Protein AF-A0A9E1KCA8-F1 (afdb_monomer)

Mean predicted aligned error: 19.07 Å

Foldseek 3Di:
DDDDDDDDDDDDDDDDDDDDDDDDDDDDDDDDDDDDDDDDDDDDDDDDPDDDPPPDDPPQPDQDPDDCPDPVNVVVNLVSLLVVLLVVLLVVLVVDVLDQSSLLSLLCSVQVPPQADADDDVQEHQAADQDVVLVVVLVVCVVVLVLSVNLSSLSNRCSPVVLQLVSLVSNLVSLVSVHDSNVSNSVSSLASVLVRCVSYVSSQSHDYNVRHHSDDPLSVLCCVLGRPVVCCVPPPPDDDDDDDQDPLSVLLSVLSVCVSVVNNVVSLVSLVVQLVVDPDPVSNLSSLLSSLVSCVVNLNLPVSLVSLVVSQVVCVVVVCCVPCLPSQLSSLLSNLSSLVSVCVVVVPDPVSVVSNVVSLVSNCVSPVPSSVVVVVD

Sequence (377 aa):
MQKQNRKNLHNLEVQSPPSQQPEAANQPVDTPTPEAAPVPPQDGVQSVEQKPVVRKSAAAPPIFSGAIESEGDSKKSLRQLQAASRDIAAFWVNQKLSDPRSYRLTRVASWMVVENAPPANEGVTQILPPAAERLKFFETTLQKAEHSTLVVELEKTLARSPFWLDGHFLVVKALRALGTEYDKAAKTVIRETANFLNRLPEMMELSFSDQTPFASDQTRMWLDAEVLISSAAGDSAGASTGDAAESWDVALAEAGKKAASGETEQAVSIMQQGLQQAGQQRDQMYWRCALAQLLMQLGDAVPAANILEQICMQLDEEQLSIWEPKLLAHTYNLLFQSYQKQSKKNKDDKCLKEKLDKAYEKLCWFDPVTALSVKGG

Secondary structure (DSSP, 8-state):
---------------------------------------PPP----------------PPPPPP-S---SHHHHHHHHHHHHHHHHHHHHHHHHH-TT-HHHHHHHHHHHHTT--SPPPEETTEESPPPPPHHHHHHHHHHHHTT-HHHHHHHHHHHHTT-TT-HHHHHHHHHHHHHT-GGGHHHHHHHHHHHHHHHTT-GGGGT-B-TTS-BSS-HHHHHHIIIIIIHHHHHHH--SS-------HHHHHHHHHHHHHHHT-HHHHHHHHHHHHHH--SHHHHHHHHHHHHHHHHHHT-HHHHHHHHHHHHHHHHHTTGGGT-HHHHHHHHHHHHHHHHHHHHH-TT-HHHHHHHHHHHHHHHHH-HHHHHHHT--

Structure (mmCIF, N/CA/C/O backbone):
data_AF-A0A9E1KCA8-F1
#
_entry.id   AF-A0A9E1KCA8-F1
#
loop_
_atom_site.group_PDB
_atom_site.id
_atom_site.type_symbol
_atom_site.label_atom_id
_atom_site.label_alt_id
_atom_site.label_comp_id
_atom_site.label_asym_id
_atom_site.label_entity_id
_atom_site.label_seq_id
_atom_site.pdbx_PDB_ins_code
_atom_site.Cartn_x
_atom_site.Cartn_y
_atom_site.Cartn_z
_atom_site.occupancy
_atom_site.B_iso_or_equiv
_atom_site.auth_seq_id
_atom_site.auth_comp_id
_atom_site.auth_asym_id
_atom_site.auth_atom_id
_atom_site.pdbx_PDB_model_num
ATOM 1 N N . MET A 1 1 ? -47.572 58.437 8.268 1.00 43.75 1 M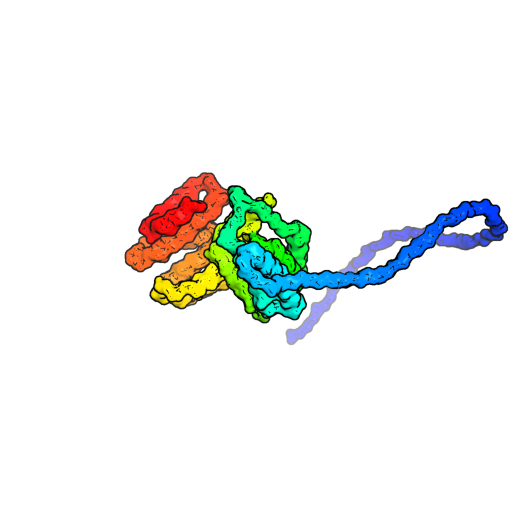ET A N 1
ATOM 2 C CA . MET A 1 1 ? -46.477 59.314 8.748 1.00 43.75 1 MET A CA 1
ATOM 3 C C . MET A 1 1 ? -45.250 58.414 8.853 1.00 43.75 1 MET A C 1
ATOM 5 O O . MET A 1 1 ? -45.300 57.501 9.656 1.00 43.75 1 MET A O 1
ATOM 9 N N . GLN A 1 2 ? -44.265 58.380 7.948 1.00 34.38 2 GLN A N 1
ATOM 10 C CA . GLN A 1 2 ? -43.594 59.400 7.117 1.00 34.38 2 GLN A CA 1
ATOM 11 C C . GLN A 1 2 ? -42.712 60.410 7.885 1.00 34.38 2 GLN A C 1
ATOM 13 O O . GLN A 1 2 ? -43.243 61.274 8.569 1.00 34.38 2 GLN A O 1
ATOM 18 N N . LYS A 1 3 ? -41.408 60.350 7.549 1.00 35.09 3 LYS A N 1
ATOM 19 C CA . LYS A 1 3 ? -40.443 61.451 7.314 1.00 35.09 3 LYS A CA 1
ATOM 20 C C . LYS A 1 3 ? -39.648 62.104 8.469 1.00 35.09 3 LYS A C 1
ATOM 22 O O . LYS A 1 3 ? -40.180 62.830 9.289 1.00 35.09 3 LYS A O 1
ATOM 27 N N . GLN A 1 4 ? -38.321 61.962 8.327 1.00 37.19 4 GLN A N 1
ATOM 28 C CA . GLN A 1 4 ? -37.297 63.027 8.219 1.00 37.19 4 GLN A CA 1
ATOM 29 C C . GLN A 1 4 ? -37.209 64.135 9.294 1.00 37.19 4 GLN A C 1
ATOM 31 O O . GLN A 1 4 ? -38.021 65.049 9.309 1.00 37.19 4 GLN A O 1
ATOM 36 N N . ASN A 1 5 ? -36.058 64.199 9.978 1.00 36.62 5 ASN A N 1
ATOM 37 C CA . ASN A 1 5 ? -35.097 65.325 9.919 1.00 36.62 5 ASN A CA 1
ATOM 38 C C . ASN A 1 5 ? -33.715 64.803 10.386 1.00 36.62 5 ASN A C 1
ATOM 40 O O . ASN A 1 5 ? -33.676 63.942 11.254 1.00 36.62 5 ASN A O 1
ATOM 44 N N . ARG A 1 6 ? -32.555 65.051 9.752 1.00 37.44 6 ARG A N 1
ATOM 45 C CA . ARG A 1 6 ? -31.854 66.252 9.220 1.00 37.44 6 ARG A CA 1
ATOM 46 C C . ARG A 1 6 ? -30.998 67.017 10.252 1.00 37.44 6 ARG A C 1
ATOM 48 O O . ARG A 1 6 ? -31.518 67.843 10.983 1.00 37.44 6 ARG A O 1
ATOM 55 N N . LYS A 1 7 ? -29.676 66.816 10.104 1.00 38.81 7 LYS A N 1
ATOM 56 C CA . LYS A 1 7 ? -28.542 67.768 10.209 1.00 38.81 7 LYS A CA 1
ATOM 57 C C . LYS A 1 7 ? -28.364 68.636 11.468 1.00 38.81 7 LYS A C 1
ATOM 59 O O . LYS A 1 7 ? -29.185 69.506 11.723 1.00 38.81 7 LYS A O 1
ATOM 64 N N . ASN A 1 8 ? -27.172 68.521 12.077 1.00 31.77 8 ASN A N 1
ATOM 65 C CA . ASN A 1 8 ? -26.187 69.576 12.443 1.00 31.77 8 ASN A CA 1
ATOM 66 C C . ASN A 1 8 ? -25.141 68.964 13.423 1.00 31.77 8 ASN A C 1
ATOM 68 O O . ASN A 1 8 ? -25.445 67.931 14.008 1.00 31.77 8 ASN A O 1
ATOM 72 N N . LEU A 1 9 ? -23.908 69.457 13.645 1.00 33.84 9 LEU A N 1
ATOM 73 C CA . LEU A 1 9 ? -23.158 70.646 13.181 1.00 33.84 9 LEU A CA 1
ATOM 74 C C . LEU A 1 9 ? -21.624 70.407 13.356 1.00 33.84 9 LEU A C 1
ATOM 76 O O . LEU A 1 9 ? -21.251 69.542 14.140 1.00 33.84 9 LEU A O 1
ATOM 80 N N . HIS A 1 10 ? -20.780 71.239 12.722 1.00 36.34 10 HIS A N 1
ATOM 81 C CA . HIS A 1 10 ? -19.294 71.323 12.795 1.00 36.34 10 HIS A CA 1
ATOM 82 C C . HIS A 1 10 ? -18.477 70.098 12.290 1.00 36.34 10 HIS A C 1
ATOM 84 O O . HIS A 1 10 ? -18.888 68.966 12.501 1.00 36.34 10 HIS A O 1
ATOM 90 N N . ASN A 1 11 ? -17.357 70.181 11.546 1.00 29.33 11 ASN A N 1
ATOM 91 C CA . ASN A 1 11 ? -16.365 71.222 11.170 1.00 29.33 11 ASN A CA 1
ATOM 92 C C . ASN A 1 11 ? -15.073 71.265 12.016 1.00 29.33 11 ASN A C 1
ATOM 94 O O . ASN A 1 11 ? -15.045 71.941 13.043 1.00 29.33 11 ASN A O 1
ATOM 98 N N . LEU A 1 12 ? -13.993 70.661 11.499 1.00 33.91 12 LEU A N 1
ATOM 99 C CA . LEU A 1 12 ? -12.583 71.013 11.746 1.00 33.91 12 LEU A CA 1
ATOM 100 C C . LEU A 1 12 ? -11.696 70.417 10.625 1.00 33.91 12 LEU A C 1
ATOM 102 O O . LEU A 1 12 ? -12.075 69.424 10.006 1.00 33.91 12 LEU A O 1
ATOM 106 N N . GLU A 1 13 ? -10.561 71.057 10.340 1.00 29.72 13 GLU A N 1
ATOM 107 C CA . GLU A 1 13 ? -9.693 70.865 9.157 1.00 29.72 13 GLU A CA 1
ATOM 108 C C . GLU A 1 13 ? -8.220 71.168 9.551 1.00 29.72 13 GLU A C 1
ATOM 110 O O . GLU A 1 13 ? -7.986 71.502 10.713 1.00 29.72 13 GLU A O 1
ATOM 115 N N . VAL A 1 14 ? -7.262 71.145 8.600 1.00 34.53 14 VAL A N 1
ATOM 116 C CA . VAL A 1 14 ? -5.824 71.530 8.751 1.00 34.53 14 VAL A CA 1
ATOM 117 C C . VAL A 1 14 ? -4.985 70.385 9.403 1.00 34.53 14 VAL A C 1
ATOM 119 O O . VAL A 1 14 ? -5.493 69.672 10.257 1.00 34.53 14 VAL A O 1
ATOM 122 N N . GLN A 1 15 ? -3.743 70.031 8.999 1.00 31.08 15 GLN A N 1
ATOM 123 C CA . GLN A 1 15 ? -2.584 70.860 8.599 1.00 31.08 15 GLN A CA 1
ATOM 124 C C . GLN A 1 15 ? -1.554 70.202 7.629 1.00 31.08 15 GLN A C 1
ATOM 126 O O . GLN A 1 15 ? -1.519 68.988 7.448 1.00 31.08 15 GLN A O 1
ATOM 131 N N . SER A 1 16 ? -0.689 71.033 7.021 1.00 33.78 16 SER A N 1
ATOM 132 C CA . SER A 1 16 ? 0.522 70.773 6.182 1.00 33.78 16 SER A CA 1
ATOM 133 C C . SER A 1 16 ? 1.314 72.115 6.065 1.00 33.78 16 SER A C 1
ATOM 135 O O . SER A 1 16 ? 0.818 73.085 6.650 1.00 33.78 16 SER A O 1
ATOM 137 N N . PRO A 1 17 ? 2.434 72.305 5.306 1.00 59.19 17 PRO A N 1
ATOM 138 C CA . PRO A 1 17 ? 3.436 71.401 4.706 1.00 59.19 17 PRO A CA 1
ATOM 139 C C . PRO A 1 17 ? 4.728 71.396 5.587 1.00 59.19 17 PRO A C 1
ATOM 141 O O . PRO A 1 17 ? 4.527 70.919 6.705 1.00 59.19 17 PRO A O 1
ATOM 144 N N . PRO A 1 18 ? 5.980 71.877 5.273 1.00 45.69 18 PRO A N 1
ATOM 145 C CA . PRO A 1 18 ? 6.653 72.457 4.065 1.00 45.69 18 PRO A CA 1
ATOM 146 C C . PRO A 1 18 ? 7.344 71.376 3.178 1.00 45.69 18 PRO A C 1
ATOM 148 O O . PRO A 1 18 ? 7.236 70.201 3.508 1.00 45.69 18 PRO A O 1
ATOM 151 N N . SER A 1 19 ? 8.036 71.587 2.037 1.00 32.72 19 SER A N 1
ATOM 152 C CA . SER A 1 19 ? 8.505 72.736 1.203 1.00 32.72 19 SER A CA 1
ATOM 153 C C . SER A 1 19 ? 9.971 73.219 1.333 1.00 32.72 19 SER A C 1
ATOM 155 O O . SER A 1 19 ? 10.268 73.963 2.262 1.00 32.72 19 SER A O 1
ATOM 157 N N . GLN A 1 20 ? 10.818 72.959 0.311 1.00 32.34 20 GLN A N 1
ATOM 158 C CA . GLN A 1 20 ? 11.718 73.957 -0.328 1.00 32.34 20 GLN A CA 1
ATOM 159 C C . GLN A 1 20 ? 12.371 73.480 -1.659 1.00 32.34 20 GLN A C 1
ATOM 161 O O . GLN A 1 20 ? 12.498 72.286 -1.913 1.00 32.34 20 GLN A O 1
ATOM 166 N N . GLN A 1 21 ? 12.752 74.455 -2.497 1.00 33.22 21 GLN A N 1
ATOM 167 C CA . GLN A 1 21 ? 13.434 74.424 -3.818 1.00 33.22 21 GLN A CA 1
ATOM 168 C C . GLN A 1 21 ? 14.401 75.653 -3.842 1.00 33.22 21 GLN A C 1
ATOM 170 O O . GLN A 1 21 ? 14.273 76.451 -2.904 1.00 33.22 21 GLN A O 1
ATOM 175 N N . PRO A 1 22 ? 15.364 75.863 -4.782 1.00 46.97 22 PRO A N 1
ATOM 176 C CA . PRO A 1 22 ? 15.203 75.959 -6.254 1.00 46.97 22 PRO A CA 1
ATOM 177 C C . PRO A 1 22 ? 16.365 75.202 -6.994 1.00 46.97 22 PRO A C 1
ATOM 179 O O . PRO A 1 22 ? 16.750 74.156 -6.484 1.00 46.97 22 PRO A O 1
ATOM 182 N N . GLU A 1 23 ? 16.969 75.519 -8.161 1.00 29.73 23 GLU A N 1
ATOM 183 C CA . GLU A 1 23 ? 16.830 76.596 -9.176 1.00 29.73 23 GLU A CA 1
ATOM 184 C C . GLU A 1 23 ? 17.183 76.111 -10.619 1.00 29.73 23 GLU A C 1
ATOM 186 O O . GLU A 1 23 ? 16.685 75.062 -11.024 1.00 29.73 23 GLU A O 1
ATOM 191 N N . ALA A 1 24 ? 17.960 76.860 -11.432 1.00 31.39 24 ALA A N 1
ATOM 192 C CA . ALA A 1 24 ? 18.078 76.670 -12.892 1.00 31.39 24 ALA A CA 1
ATOM 193 C C . ALA A 1 24 ? 19.419 77.128 -13.538 1.00 31.39 24 ALA A C 1
ATOM 195 O O . ALA A 1 24 ? 20.228 77.786 -12.893 1.00 31.39 24 ALA A O 1
ATOM 196 N N . ALA A 1 25 ? 19.541 76.856 -14.856 1.00 31.27 25 ALA A N 1
ATOM 197 C CA . ALA A 1 25 ? 20.216 77.639 -15.924 1.00 31.27 25 ALA A CA 1
ATOM 198 C C . ALA A 1 25 ? 21.434 77.036 -16.689 1.00 31.27 25 ALA A C 1
ATOM 200 O O . ALA A 1 25 ? 22.518 76.872 -16.150 1.00 31.27 25 ALA A O 1
ATOM 201 N N . ASN A 1 26 ? 21.218 76.886 -18.009 1.00 32.12 26 ASN A N 1
ATOM 202 C CA . ASN A 1 26 ? 22.114 77.057 -19.175 1.00 32.12 26 ASN A CA 1
ATOM 203 C C . ASN A 1 26 ? 23.434 76.270 -19.389 1.00 32.12 26 ASN A C 1
ATOM 205 O O . ASN A 1 26 ? 24.185 75.920 -18.490 1.00 32.12 26 ASN A O 1
ATOM 209 N N . GLN A 1 27 ? 23.709 76.065 -20.687 1.00 33.03 27 GLN A N 1
ATOM 210 C CA . GLN A 1 27 ? 24.962 75.576 -21.286 1.00 33.03 27 GLN A CA 1
ATOM 211 C C . GLN A 1 27 ? 25.996 76.720 -21.415 1.00 33.03 27 GLN A C 1
ATOM 213 O O . GLN A 1 27 ? 25.629 77.893 -21.287 1.00 33.03 27 GLN A O 1
ATOM 218 N N . PRO A 1 28 ? 27.261 76.411 -21.758 1.00 38.22 28 PRO A N 1
ATOM 219 C CA . PRO A 1 28 ? 27.626 76.562 -23.176 1.00 38.22 28 PRO A CA 1
ATOM 220 C C . PRO A 1 28 ? 28.401 75.368 -23.777 1.00 38.22 28 PRO A C 1
ATOM 222 O O . PRO A 1 28 ? 28.673 74.370 -23.115 1.00 38.22 28 PRO A O 1
ATOM 225 N N . VAL A 1 29 ? 28.695 75.484 -25.074 1.00 36.50 29 VAL A N 1
ATOM 226 C CA . VAL A 1 29 ? 29.359 74.497 -25.945 1.00 36.50 29 VAL A CA 1
ATOM 227 C C . VAL A 1 29 ? 30.878 74.674 -25.918 1.00 36.50 29 VAL A C 1
ATOM 229 O O . VAL A 1 29 ? 31.331 75.813 -25.912 1.00 36.50 29 VAL A O 1
ATOM 232 N N . ASP A 1 30 ? 31.641 73.581 -26.039 1.00 31.06 30 ASP A N 1
ATOM 233 C CA . ASP A 1 30 ? 32.890 73.600 -26.816 1.00 31.06 30 ASP A CA 1
ATOM 234 C C . ASP A 1 30 ? 33.309 72.204 -27.322 1.00 31.06 30 ASP A C 1
ATOM 236 O O . ASP A 1 30 ? 33.132 71.192 -26.643 1.00 31.06 30 ASP A O 1
ATOM 240 N N . THR A 1 31 ? 33.884 72.160 -28.526 1.00 32.22 31 THR A N 1
ATOM 241 C CA . THR A 1 31 ? 34.532 70.981 -29.140 1.00 32.22 31 THR A CA 1
ATOM 242 C C . THR A 1 31 ? 35.760 71.446 -29.913 1.00 32.22 31 THR A C 1
ATOM 244 O O . THR A 1 31 ? 35.626 72.374 -30.714 1.00 32.22 31 THR A O 1
ATOM 247 N N . PRO A 1 32 ? 36.918 70.774 -29.773 1.00 36.47 32 PRO A N 1
ATOM 248 C CA . PRO A 1 32 ? 37.430 70.093 -30.971 1.00 36.47 32 PRO A CA 1
ATOM 249 C C . PRO A 1 32 ? 38.201 68.768 -30.74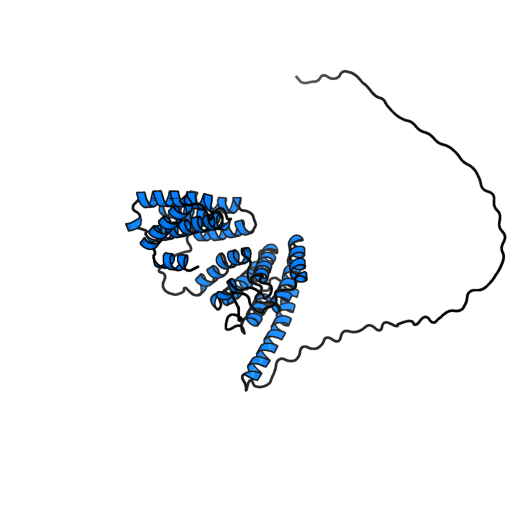3 1.00 36.47 32 PRO A C 1
ATOM 251 O O . PRO A 1 32 ? 38.843 68.535 -29.724 1.00 36.47 32 PRO A O 1
ATOM 254 N N . THR A 1 33 ? 38.155 67.930 -31.782 1.00 33.78 33 THR A N 1
ATOM 255 C CA . THR A 1 33 ? 39.047 66.798 -32.156 1.00 33.78 33 THR A CA 1
ATOM 256 C C . THR A 1 33 ? 40.474 67.338 -32.462 1.00 33.78 33 THR A C 1
ATOM 258 O O . THR A 1 33 ? 40.531 68.516 -32.827 1.00 33.78 33 THR A O 1
ATOM 261 N N . PRO A 1 34 ? 41.621 66.603 -32.359 1.00 46.97 34 PRO A N 1
ATOM 262 C CA . PRO A 1 34 ? 41.870 65.182 -32.703 1.00 46.97 34 PRO A CA 1
ATOM 263 C C . PRO A 1 34 ? 42.716 64.410 -31.630 1.00 46.97 34 PRO A C 1
ATOM 265 O O . PRO A 1 34 ? 42.719 64.834 -30.481 1.00 46.97 34 PRO A O 1
ATOM 268 N N . GLU A 1 35 ? 43.390 63.256 -31.821 1.00 29.38 35 GLU A N 1
ATOM 269 C CA . GLU A 1 35 ? 43.746 62.471 -33.028 1.00 29.38 35 GLU A CA 1
ATOM 270 C C . GLU A 1 35 ? 43.834 60.929 -32.798 1.00 29.38 35 GLU A C 1
ATOM 272 O O . GLU A 1 35 ? 42.827 60.305 -32.470 1.00 29.38 35 GLU A O 1
ATOM 277 N N . ALA A 1 36 ? 44.999 60.295 -33.021 1.00 31.05 36 ALA A N 1
ATOM 278 C CA . ALA A 1 36 ? 45.263 58.842 -33.049 1.00 31.05 36 ALA A CA 1
ATOM 279 C C . ALA A 1 36 ? 46.639 58.541 -32.383 1.00 31.05 36 ALA A C 1
ATOM 281 O O . ALA A 1 36 ? 47.372 59.482 -32.097 1.00 31.05 36 ALA A O 1
ATOM 282 N N . ALA A 1 37 ? 47.125 57.324 -32.091 1.00 36.75 37 ALA A N 1
ATOM 283 C CA . ALA A 1 37 ? 46.718 55.910 -32.246 1.00 36.75 37 ALA A CA 1
ATOM 284 C C . ALA A 1 37 ? 47.528 55.078 -31.187 1.00 36.75 37 ALA A C 1
ATOM 286 O O . ALA A 1 37 ? 48.194 55.709 -30.362 1.00 36.75 37 ALA A O 1
ATOM 287 N N . PRO A 1 38 ? 47.641 53.724 -31.206 1.00 40.44 38 PRO A N 1
ATOM 288 C CA . PRO A 1 38 ? 46.858 52.669 -31.866 1.00 40.44 38 PRO A CA 1
ATOM 289 C C . PRO A 1 38 ? 46.330 51.595 -30.869 1.00 40.44 38 PRO A C 1
ATOM 291 O O . PRO A 1 38 ? 46.580 51.662 -29.668 1.00 40.44 38 PRO A O 1
ATOM 294 N N . VAL A 1 39 ? 45.665 50.545 -31.372 1.00 38.66 39 VAL A N 1
ATOM 295 C CA . VAL A 1 39 ? 45.311 49.322 -30.612 1.00 38.66 39 VAL A CA 1
ATOM 296 C C . VAL A 1 39 ? 45.940 48.093 -31.302 1.00 38.66 39 VAL A C 1
ATOM 298 O O . VAL A 1 39 ? 45.896 48.032 -32.533 1.00 38.66 39 VAL A O 1
ATOM 301 N N . PRO A 1 40 ? 46.553 47.135 -30.569 1.00 39.91 40 PRO A N 1
ATOM 302 C CA . PRO A 1 40 ? 47.154 45.925 -31.149 1.00 39.91 40 PRO A CA 1
ATOM 303 C C . PRO A 1 40 ? 46.113 44.940 -31.739 1.00 39.91 40 PRO A C 1
ATOM 305 O O . PRO A 1 40 ? 44.922 45.060 -31.450 1.00 39.91 40 PRO A O 1
ATOM 308 N N . PRO A 1 41 ? 46.540 43.993 -32.603 1.00 36.91 41 PRO A N 1
ATOM 309 C CA . PRO A 1 41 ? 45.645 43.281 -33.518 1.00 36.91 41 PRO A CA 1
ATOM 310 C C . PRO A 1 41 ? 44.816 42.141 -32.900 1.00 36.91 41 PRO A C 1
ATOM 312 O O . PRO A 1 41 ? 45.011 41.712 -31.766 1.00 36.91 41 PRO A O 1
ATOM 315 N N . GLN A 1 42 ? 43.872 41.670 -33.715 1.00 34.91 42 GLN A N 1
ATOM 316 C CA . GLN A 1 42 ? 42.875 40.639 -33.429 1.00 34.91 42 GLN A CA 1
ATOM 317 C C . GLN A 1 42 ? 43.476 39.227 -33.385 1.00 34.91 42 GLN A C 1
ATOM 319 O O . GLN A 1 42 ? 44.384 38.922 -34.156 1.00 34.91 42 GLN A O 1
ATOM 324 N N . ASP A 1 43 ? 42.858 38.349 -32.592 1.00 32.91 43 ASP A N 1
ATOM 325 C CA . ASP A 1 43 ? 42.982 36.895 -32.739 1.00 32.91 43 ASP A CA 1
ATOM 326 C C . ASP A 1 43 ? 41.623 36.278 -33.137 1.00 32.91 43 ASP A C 1
ATOM 328 O O . ASP A 1 43 ? 40.566 36.887 -32.945 1.00 32.91 43 ASP A O 1
ATOM 332 N N . GLY A 1 44 ? 41.651 35.123 -33.803 1.00 29.61 44 GLY A N 1
ATOM 333 C CA . GLY A 1 44 ? 40.603 34.730 -34.759 1.00 29.61 44 GLY A CA 1
ATOM 334 C C . GLY A 1 44 ? 39.247 34.280 -34.187 1.00 29.61 44 GLY A C 1
ATOM 335 O O . GLY A 1 44 ? 39.167 33.388 -33.343 1.00 29.61 44 GLY A O 1
ATOM 336 N N . VAL A 1 45 ? 38.147 34.789 -34.760 1.00 31.34 45 VAL A N 1
ATOM 337 C CA . VAL A 1 45 ? 36.786 34.263 -34.530 1.00 31.34 45 VAL A CA 1
ATOM 338 C C . VAL A 1 45 ? 36.611 32.919 -35.247 1.00 31.34 45 VAL A C 1
ATOM 340 O O . VAL A 1 45 ? 36.414 32.879 -36.462 1.00 31.34 45 VAL A O 1
ATOM 343 N N . GLN A 1 46 ? 36.610 31.808 -34.505 1.00 29.66 46 GLN A N 1
ATOM 344 C CA . GLN A 1 46 ? 36.139 30.523 -35.032 1.00 29.66 46 GLN A CA 1
ATOM 345 C C . GLN A 1 46 ? 34.618 30.404 -34.880 1.00 29.66 46 GLN A C 1
ATOM 347 O O . GLN A 1 46 ? 34.096 30.192 -33.786 1.00 29.66 46 GLN A O 1
ATOM 352 N N . SER A 1 47 ? 33.902 30.523 -35.999 1.00 33.47 47 SER A N 1
ATOM 353 C CA . SER A 1 47 ? 32.466 30.239 -36.063 1.00 33.47 47 SER A CA 1
ATOM 354 C C . SER A 1 47 ? 32.221 28.731 -35.950 1.00 33.47 47 SER A C 1
ATOM 356 O O . SER A 1 47 ? 32.595 27.968 -36.841 1.00 33.47 47 SER A O 1
ATOM 358 N N . VAL A 1 48 ? 31.593 28.287 -34.858 1.00 31.11 48 VAL A N 1
ATOM 359 C CA . VAL A 1 48 ? 31.221 26.877 -34.663 1.00 31.11 48 VAL A CA 1
ATOM 360 C C . VAL A 1 48 ? 29.841 26.631 -35.273 1.00 31.11 48 VAL A C 1
ATOM 362 O O . VAL A 1 48 ? 28.810 26.820 -34.629 1.00 31.11 48 VAL A O 1
ATOM 365 N N . GLU A 1 49 ? 29.827 26.210 -36.538 1.00 34.88 49 GLU A N 1
ATOM 366 C CA . GLU A 1 49 ? 28.608 25.906 -37.294 1.00 34.88 49 GLU A CA 1
ATOM 367 C C . GLU A 1 49 ? 27.862 24.698 -36.691 1.00 34.88 49 GLU A C 1
ATOM 369 O O . GLU A 1 49 ? 28.209 23.534 -36.916 1.00 34.88 49 GLU A O 1
ATOM 374 N N . GLN A 1 50 ? 26.820 24.966 -35.898 1.00 34.09 50 GLN A N 1
ATOM 375 C CA . GLN A 1 50 ? 26.015 23.928 -35.250 1.00 34.09 50 GLN A CA 1
ATOM 376 C C . GLN A 1 50 ? 25.112 23.202 -36.25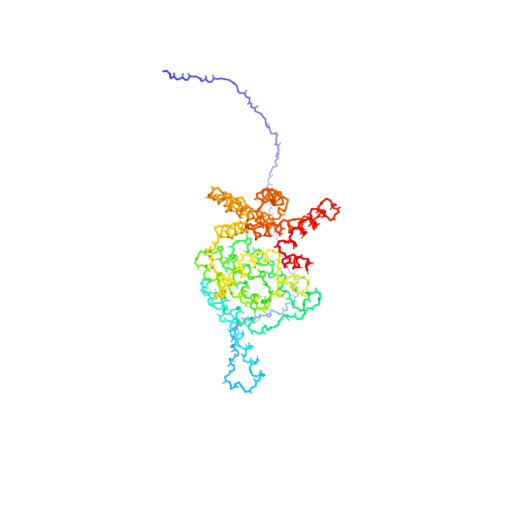6 1.00 34.09 50 GLN A C 1
ATOM 378 O O . GLN A 1 50 ? 23.943 23.544 -36.443 1.00 34.09 50 GLN A O 1
ATOM 383 N N . LYS A 1 51 ? 25.634 22.136 -36.873 1.00 34.53 51 LYS A N 1
ATOM 384 C CA . LYS A 1 51 ? 24.802 21.176 -37.610 1.00 34.53 51 LYS A CA 1
ATOM 385 C C . LYS A 1 51 ? 23.737 20.569 -36.684 1.00 34.53 51 LYS A C 1
ATOM 387 O O . LYS A 1 51 ? 24.078 20.130 -35.582 1.00 34.53 51 LYS A O 1
ATOM 392 N N . PRO A 1 52 ? 22.466 20.473 -37.120 1.00 37.41 52 PRO A N 1
ATOM 393 C CA . PRO A 1 52 ? 21.407 19.898 -36.303 1.00 37.41 52 PRO A CA 1
ATOM 394 C C . PRO A 1 52 ? 21.677 18.409 -36.069 1.00 37.41 52 PRO A C 1
ATOM 396 O O . PRO A 1 52 ? 21.609 17.591 -36.990 1.00 37.41 52 PRO A O 1
ATOM 399 N N . VAL A 1 53 ? 21.970 18.044 -34.819 1.00 36.38 53 VAL A N 1
ATOM 400 C CA . VAL A 1 53 ? 22.142 16.643 -34.417 1.00 36.38 53 VAL A CA 1
ATOM 401 C C . VAL A 1 53 ? 20.773 15.971 -34.400 1.00 36.38 53 VAL A C 1
ATOM 403 O O . VAL A 1 53 ? 20.084 15.926 -33.379 1.00 36.38 53 VAL A O 1
ATOM 406 N N . VAL A 1 54 ? 20.382 15.420 -35.550 1.00 42.00 54 VAL A N 1
ATOM 407 C CA . VAL A 1 54 ? 19.262 14.484 -35.649 1.00 42.00 54 VAL A CA 1
ATOM 408 C C . VAL A 1 54 ? 19.590 13.289 -34.757 1.00 42.00 54 VAL A C 1
ATOM 410 O O . VAL A 1 54 ? 20.378 12.416 -35.128 1.00 42.00 54 VAL A O 1
ATOM 413 N N . ARG A 1 55 ? 18.992 13.250 -33.560 1.00 37.00 55 ARG A N 1
ATOM 414 C CA . ARG A 1 55 ? 19.025 12.072 -32.690 1.00 37.00 55 ARG A CA 1
ATOM 415 C C . ARG A 1 55 ? 18.389 10.916 -33.456 1.00 37.00 55 ARG A C 1
ATOM 417 O O . ARG A 1 55 ? 17.166 10.814 -33.519 1.00 37.00 55 ARG A O 1
ATOM 424 N N . LYS A 1 56 ? 19.218 10.037 -34.028 1.00 37.09 56 LYS A N 1
ATOM 425 C CA . LYS A 1 56 ? 18.763 8.725 -34.492 1.00 37.09 56 LYS A CA 1
ATOM 426 C C . LYS A 1 56 ? 18.064 8.056 -33.314 1.00 37.09 56 LYS A C 1
ATOM 428 O O . LYS A 1 56 ? 18.695 7.838 -32.281 1.00 37.09 56 LYS A O 1
ATOM 433 N N . SER A 1 57 ? 16.780 7.743 -33.471 1.00 47.72 57 SER A N 1
ATOM 434 C CA . SER A 1 57 ? 16.106 6.843 -32.543 1.00 47.72 57 SER A CA 1
ATOM 435 C C . SER A 1 57 ? 16.873 5.523 -32.561 1.00 47.72 57 SER A C 1
ATOM 437 O O . SER A 1 57 ? 16.994 4.890 -33.613 1.00 47.72 57 SER A O 1
ATOM 439 N N . ALA A 1 58 ? 17.469 5.154 -31.428 1.00 48.06 58 ALA A N 1
ATOM 440 C CA . ALA A 1 58 ? 18.093 3.853 -31.280 1.00 48.06 58 ALA A CA 1
ATOM 441 C C . ALA A 1 58 ? 16.959 2.828 -31.270 1.00 48.06 58 ALA A C 1
ATOM 443 O O . ALA A 1 58 ? 16.191 2.769 -30.311 1.00 48.06 58 ALA A O 1
ATOM 444 N N . ALA A 1 59 ? 16.815 2.078 -32.364 1.00 55.12 59 ALA A N 1
ATOM 445 C CA . ALA A 1 59 ? 15.801 1.040 -32.460 1.00 55.12 59 ALA A CA 1
ATOM 446 C C . ALA A 1 59 ? 15.964 0.072 -31.281 1.00 55.12 59 ALA A C 1
ATOM 448 O O . ALA A 1 59 ? 17.065 -0.434 -31.045 1.00 55.12 59 ALA A O 1
ATOM 449 N N . ALA A 1 60 ? 14.880 -0.155 -30.535 1.00 56.50 60 ALA A N 1
ATOM 450 C CA . ALA A 1 60 ? 14.886 -1.109 -29.436 1.00 56.50 60 ALA A CA 1
ATOM 451 C C . ALA A 1 60 ? 15.339 -2.485 -29.965 1.00 56.50 60 ALA A C 1
ATOM 453 O O . ALA A 1 60 ? 14.916 -2.880 -31.058 1.00 56.50 60 ALA A O 1
ATOM 454 N N . PRO A 1 61 ? 16.213 -3.210 -29.240 1.00 57.59 61 PRO A N 1
ATOM 455 C CA . PRO A 1 61 ? 16.682 -4.510 -29.696 1.00 57.59 61 PRO A CA 1
ATOM 456 C C . PRO A 1 61 ? 15.483 -5.456 -29.850 1.00 57.59 61 PRO A C 1
ATOM 458 O O . PRO A 1 61 ? 14.615 -5.470 -28.971 1.00 57.59 61 PRO A O 1
ATOM 461 N N . PRO A 1 62 ? 15.411 -6.251 -30.933 1.00 62.31 62 PRO A N 1
ATOM 462 C CA . PRO A 1 62 ? 14.290 -7.152 -31.145 1.00 62.31 62 PRO A CA 1
ATOM 463 C C . PRO A 1 62 ? 14.173 -8.145 -29.986 1.00 62.31 62 PRO A C 1
ATOM 465 O O . PRO A 1 62 ? 15.177 -8.657 -29.477 1.00 62.31 62 PRO A O 1
ATOM 468 N N . ILE A 1 63 ? 12.931 -8.428 -29.590 1.00 62.44 63 ILE A N 1
ATOM 469 C CA . ILE A 1 63 ? 12.620 -9.543 -28.693 1.00 62.44 63 ILE A CA 1
ATOM 470 C C . ILE A 1 63 ? 13.146 -10.821 -29.360 1.00 62.44 63 ILE A C 1
ATOM 472 O O . ILE A 1 63 ? 12.966 -11.012 -30.564 1.00 62.44 63 ILE A O 1
ATOM 476 N N . PHE A 1 64 ? 13.843 -11.657 -28.593 1.00 63.53 64 PHE A N 1
ATOM 477 C CA . PHE A 1 64 ? 14.476 -12.880 -29.073 1.00 63.53 64 PHE A CA 1
ATOM 478 C C . PHE A 1 64 ? 13.460 -13.787 -29.781 1.00 63.53 64 PHE A C 1
ATOM 480 O O . PHE A 1 64 ? 12.479 -14.223 -29.186 1.00 63.53 64 PHE A O 1
ATOM 487 N N . SER A 1 65 ? 13.711 -14.054 -31.065 1.00 62.09 65 SER A N 1
ATOM 488 C CA . SER A 1 65 ? 12.874 -14.882 -31.943 1.00 62.09 65 SER A CA 1
ATOM 489 C C . SER A 1 65 ? 13.452 -16.282 -32.191 1.00 62.09 65 SER A C 1
ATOM 491 O O . SER A 1 65 ? 13.037 -16.964 -33.127 1.00 62.09 65 SER A O 1
ATOM 493 N N . GLY A 1 66 ? 14.429 -16.703 -31.381 1.00 69.81 66 GLY A N 1
ATOM 494 C CA . GLY A 1 66 ? 14.917 -18.081 -31.357 1.00 69.81 66 GLY A CA 1
ATOM 495 C C . GLY A 1 66 ? 14.017 -18.992 -30.519 1.00 69.81 66 GLY A C 1
ATOM 496 O O . GLY A 1 66 ? 13.167 -18.524 -29.760 1.00 69.81 66 GLY A O 1
ATOM 497 N N . ALA A 1 67 ? 14.223 -20.304 -30.631 1.00 78.44 67 ALA A N 1
ATOM 498 C CA . ALA A 1 67 ? 13.597 -21.262 -29.729 1.00 78.44 67 ALA A CA 1
ATOM 499 C C . ALA A 1 67 ? 14.140 -21.090 -28.297 1.00 78.44 67 ALA A C 1
ATOM 501 O O . ALA A 1 67 ? 15.324 -20.816 -28.093 1.00 78.44 67 ALA A O 1
ATOM 502 N N . ILE A 1 68 ? 13.274 -21.247 -27.292 1.00 86.25 68 ILE A N 1
ATOM 503 C CA . ILE A 1 68 ? 13.674 -21.218 -25.879 1.00 86.25 68 ILE A CA 1
ATOM 504 C C . ILE A 1 68 ? 14.140 -22.627 -25.499 1.00 86.25 68 ILE A C 1
ATOM 506 O O . ILE A 1 68 ? 13.372 -23.438 -24.990 1.00 86.25 68 ILE A O 1
ATOM 510 N N . GLU A 1 69 ? 15.401 -22.919 -25.809 1.00 89.44 69 GLU A N 1
ATOM 511 C CA . GLU A 1 69 ? 16.024 -24.235 -25.599 1.00 89.44 69 GLU A CA 1
ATOM 512 C C . GLU A 1 69 ? 16.752 -24.340 -24.247 1.00 89.44 69 GLU A C 1
ATOM 514 O O . GLU A 1 69 ? 17.076 -25.438 -23.799 1.00 89.44 69 GLU A O 1
ATOM 519 N N . SER A 1 70 ? 16.979 -23.210 -23.563 1.00 90.31 70 SER A N 1
ATOM 520 C CA . SER A 1 70 ? 17.616 -23.165 -22.245 1.00 90.31 70 SER A CA 1
ATOM 521 C C . SER A 1 70 ? 16.933 -22.199 -21.272 1.00 90.31 70 SER A C 1
ATOM 523 O O . SER A 1 70 ? 16.281 -21.221 -21.652 1.00 90.31 70 SER A O 1
ATOM 525 N N . GLU A 1 71 ? 17.155 -22.426 -19.976 1.00 88.62 71 GLU A N 1
ATOM 526 C CA . GLU A 1 71 ? 16.749 -21.510 -18.904 1.00 88.62 71 GLU A CA 1
ATOM 527 C C . GLU A 1 71 ? 17.410 -20.121 -19.045 1.00 88.62 71 GLU A C 1
ATOM 529 O O . GLU A 1 71 ? 16.816 -19.096 -18.699 1.00 88.62 71 GLU A O 1
ATOM 534 N N . GLY A 1 72 ? 18.622 -20.067 -19.612 1.00 87.62 72 GLY A N 1
ATOM 535 C CA . GLY A 1 72 ? 19.328 -18.822 -19.918 1.00 87.62 72 GLY A CA 1
ATOM 536 C C . GLY A 1 72 ? 18.622 -18.003 -21.000 1.00 87.62 72 GLY A C 1
ATOM 537 O O . GLY A 1 72 ? 18.448 -16.792 -20.841 1.00 87.62 72 GLY A O 1
ATOM 538 N N . ASP A 1 73 ? 18.147 -18.660 -22.059 1.00 87.81 73 ASP A N 1
ATOM 539 C CA . ASP A 1 73 ? 17.387 -18.020 -23.138 1.00 87.81 73 ASP A CA 1
ATOM 540 C C . ASP A 1 73 ? 15.991 -17.597 -22.678 1.00 87.81 73 ASP A C 1
ATOM 542 O O . ASP A 1 73 ? 15.530 -16.516 -23.050 1.00 87.81 73 ASP A O 1
ATOM 546 N N . SER A 1 74 ? 15.363 -18.366 -21.783 1.00 87.69 74 SER A N 1
ATOM 547 C CA . SER A 1 74 ? 14.131 -17.964 -21.093 1.00 87.69 74 SER A CA 1
ATOM 548 C C . SER A 1 74 ? 14.344 -16.671 -20.292 1.00 87.69 74 SER A C 1
ATOM 550 O O . SER A 1 74 ? 13.694 -15.656 -20.552 1.00 87.69 74 SER A O 1
ATOM 552 N N . LYS A 1 75 ? 15.346 -16.641 -19.399 1.00 88.75 75 LYS A N 1
ATOM 553 C CA . LYS A 1 75 ? 15.697 -15.459 -18.584 1.00 88.75 75 LYS A CA 1
ATOM 554 C C . LYS A 1 75 ? 16.085 -14.240 -19.434 1.00 88.75 75 LYS A C 1
ATOM 556 O O . LYS A 1 75 ? 15.771 -13.105 -19.069 1.00 88.75 75 LYS A O 1
ATOM 561 N N . LYS A 1 76 ? 16.739 -14.447 -20.579 1.00 88.25 76 LYS A N 1
ATOM 562 C CA . LYS A 1 76 ? 17.094 -13.402 -21.555 1.00 88.25 76 LYS A CA 1
ATOM 563 C C . LYS A 1 76 ? 15.863 -12.844 -22.277 1.00 88.25 76 LYS A C 1
ATOM 565 O O . LYS A 1 76 ? 15.686 -11.626 -22.307 1.00 88.25 76 LYS A O 1
ATOM 570 N N . SER A 1 77 ? 14.998 -13.717 -22.788 1.00 89.12 77 SER A N 1
ATOM 571 C CA . SER A 1 77 ? 13.750 -13.351 -23.473 1.00 89.12 77 SER A CA 1
ATOM 572 C C . SER A 1 77 ? 12.794 -12.616 -22.533 1.00 89.12 77 SER A C 1
ATOM 574 O O . SER A 1 77 ? 12.222 -11.590 -22.898 1.00 89.12 77 SER A O 1
ATOM 576 N N . LEU A 1 78 ? 12.695 -13.069 -21.280 1.00 89.25 78 LEU A N 1
ATOM 577 C CA . LEU A 1 78 ? 11.875 -12.444 -20.245 1.00 89.25 78 LEU A CA 1
ATOM 578 C C . LEU A 1 78 ? 12.350 -11.019 -19.915 1.00 89.25 78 LEU A C 1
ATOM 580 O O . LEU A 1 78 ? 11.533 -10.105 -19.854 1.00 89.25 78 LEU A O 1
ATOM 584 N N . ARG A 1 79 ? 13.666 -10.775 -19.812 1.00 89.44 79 ARG A N 1
ATOM 585 C CA . ARG A 1 79 ? 14.216 -9.411 -19.646 1.00 89.44 79 ARG A CA 1
ATOM 586 C C . ARG A 1 79 ? 13.885 -8.486 -20.824 1.00 89.44 79 ARG A C 1
ATOM 588 O O . ARG A 1 79 ? 13.637 -7.299 -20.611 1.00 89.44 79 ARG A O 1
ATOM 595 N N . GLN A 1 80 ? 13.852 -9.006 -22.053 1.00 90.31 80 GLN A N 1
ATOM 596 C CA . GLN A 1 80 ? 13.440 -8.236 -23.234 1.00 90.31 80 GLN A CA 1
ATOM 597 C C . GLN A 1 80 ? 11.932 -7.959 -23.240 1.00 90.31 80 GLN A C 1
ATOM 599 O O . GLN A 1 80 ? 11.531 -6.830 -23.518 1.00 90.31 80 GLN A O 1
ATOM 604 N N . LEU A 1 81 ? 11.105 -8.939 -22.858 1.00 90.69 81 LEU A N 1
ATOM 605 C CA . LEU A 1 81 ? 9.668 -8.748 -22.655 1.00 90.69 81 LEU A CA 1
ATOM 606 C C . LEU A 1 81 ? 9.400 -7.670 -21.596 1.00 90.69 81 LEU A C 1
ATOM 608 O O . LEU A 1 81 ? 8.572 -6.791 -21.823 1.00 90.69 81 LEU A O 1
ATOM 612 N N . GLN A 1 82 ? 10.138 -7.668 -20.481 1.00 92.06 82 GLN A N 1
ATOM 613 C CA . GLN A 1 82 ? 10.059 -6.609 -19.471 1.00 92.06 82 GLN A CA 1
ATOM 614 C C . GLN A 1 82 ? 10.464 -5.235 -20.022 1.00 92.06 82 GLN A C 1
ATOM 616 O O . GLN A 1 82 ? 9.839 -4.238 -19.674 1.00 92.06 82 GLN A O 1
ATOM 621 N N . ALA A 1 83 ? 11.503 -5.146 -20.860 1.00 91.50 83 ALA A N 1
ATOM 622 C CA . ALA A 1 83 ? 11.900 -3.886 -21.493 1.00 91.50 83 ALA A CA 1
ATOM 623 C C . ALA A 1 83 ? 10.795 -3.356 -22.424 1.00 91.50 83 ALA A C 1
ATOM 625 O O . ALA A 1 83 ? 10.280 -2.265 -22.192 1.00 91.50 83 ALA A O 1
ATOM 626 N N . ALA A 1 84 ? 10.341 -4.174 -23.379 1.00 92.88 84 ALA A N 1
ATOM 627 C CA . ALA A 1 84 ? 9.263 -3.814 -24.299 1.00 92.88 84 ALA A CA 1
ATOM 628 C C . ALA A 1 84 ? 7.953 -3.468 -23.564 1.00 92.88 84 ALA A C 1
ATOM 630 O O . ALA A 1 84 ? 7.249 -2.540 -23.952 1.00 92.88 84 ALA A O 1
ATOM 631 N N . SER A 1 85 ? 7.646 -4.164 -22.463 1.00 93.38 85 SER A N 1
ATOM 632 C CA . SER A 1 85 ? 6.469 -3.884 -21.630 1.00 93.38 85 SER A CA 1
ATOM 633 C C . SER A 1 85 ? 6.508 -2.491 -21.002 1.00 93.38 85 SER A C 1
ATOM 635 O O . SER A 1 85 ? 5.471 -1.834 -20.948 1.00 93.38 85 SER A O 1
ATOM 637 N N . ARG A 1 86 ? 7.684 -2.008 -20.571 1.00 93.25 86 ARG A N 1
ATOM 638 C CA . ARG A 1 86 ? 7.849 -0.635 -20.057 1.00 93.25 86 ARG A CA 1
ATOM 639 C C . ARG A 1 86 ? 7.596 0.399 -21.149 1.00 93.25 86 ARG A C 1
ATOM 641 O O . ARG A 1 86 ? 6.877 1.361 -20.900 1.00 93.25 86 ARG A O 1
ATOM 648 N N . ASP A 1 87 ? 8.138 0.184 -22.346 1.00 93.50 87 ASP A N 1
ATOM 649 C CA . ASP A 1 87 ? 7.994 1.118 -23.469 1.00 93.50 87 ASP A CA 1
ATOM 650 C C . ASP A 1 87 ? 6.539 1.180 -23.972 1.00 93.50 87 ASP A C 1
ATOM 652 O O . ASP A 1 87 ? 5.992 2.266 -24.177 1.00 93.50 87 ASP A O 1
ATOM 656 N N . ILE A 1 88 ? 5.871 0.024 -24.089 1.00 95.38 88 ILE A N 1
ATOM 657 C CA . ILE A 1 88 ? 4.450 -0.081 -24.461 1.00 95.38 88 ILE A CA 1
ATOM 658 C C . ILE A 1 88 ? 3.554 0.550 -23.386 1.00 95.38 88 ILE A C 1
ATOM 660 O O . ILE A 1 88 ? 2.663 1.335 -23.718 1.00 95.38 88 ILE A O 1
ATOM 664 N N . ALA A 1 89 ? 3.794 0.250 -22.104 1.00 95.19 89 ALA A N 1
ATOM 665 C CA . ALA A 1 89 ? 3.035 0.843 -21.007 1.00 95.19 89 ALA A CA 1
ATOM 666 C C . ALA A 1 89 ? 3.209 2.366 -20.988 1.00 95.19 89 ALA A C 1
ATOM 668 O O . ALA A 1 89 ? 2.211 3.083 -20.994 1.00 95.19 89 ALA A O 1
ATOM 669 N N . ALA A 1 90 ? 4.447 2.868 -21.066 1.00 94.44 90 ALA A N 1
ATOM 670 C CA . ALA A 1 90 ? 4.734 4.298 -21.120 1.00 94.44 90 ALA A CA 1
ATOM 671 C C . ALA A 1 90 ? 4.029 4.981 -22.303 1.00 94.44 90 ALA A C 1
ATOM 673 O O . ALA A 1 90 ? 3.418 6.035 -22.115 1.00 94.44 90 ALA A O 1
ATOM 674 N N . PHE A 1 91 ? 4.039 4.379 -23.498 1.00 96.12 91 PHE A N 1
ATOM 675 C CA . PHE A 1 91 ? 3.283 4.893 -24.643 1.00 96.12 91 PHE A CA 1
ATOM 676 C C . PHE A 1 91 ? 1.777 4.975 -24.344 1.00 96.12 91 PHE A C 1
ATOM 678 O O . PHE A 1 91 ? 1.175 6.029 -24.543 1.00 96.12 91 PHE A O 1
ATOM 685 N N . TRP A 1 92 ? 1.167 3.914 -23.804 1.00 96.75 92 TRP A N 1
ATOM 686 C CA . TRP A 1 92 ? -0.261 3.911 -23.463 1.00 96.75 92 TRP A CA 1
ATOM 687 C C . TRP A 1 92 ? -0.631 4.918 -22.358 1.00 96.75 92 TRP A C 1
ATOM 689 O O . TRP A 1 92 ? -1.647 5.593 -22.507 1.00 96.75 92 TRP A O 1
ATOM 699 N N . VAL A 1 93 ? 0.190 5.099 -21.309 1.00 95.81 93 VAL A N 1
ATOM 700 C CA . VAL A 1 93 ? -0.030 6.142 -20.277 1.00 95.81 93 VAL A CA 1
ATOM 701 C C . VAL A 1 93 ? -0.064 7.538 -20.913 1.00 95.81 93 VAL A C 1
ATOM 703 O O . VAL A 1 93 ? -0.961 8.321 -20.615 1.00 95.81 93 VAL A O 1
ATOM 706 N N . ASN A 1 94 ? 0.869 7.841 -21.826 1.00 94.81 94 ASN A N 1
ATOM 707 C CA . ASN A 1 94 ? 0.927 9.147 -22.501 1.00 94.81 94 ASN A CA 1
ATOM 708 C C . ASN A 1 94 ? -0.205 9.354 -23.530 1.00 94.81 94 ASN A C 1
ATOM 710 O O . ASN A 1 94 ? -0.519 10.496 -23.850 1.00 94.81 94 ASN A O 1
ATOM 714 N N . GLN A 1 95 ? -0.819 8.283 -24.048 1.00 95.31 95 GLN A N 1
ATOM 715 C CA . GLN A 1 95 ? -1.971 8.362 -24.959 1.00 95.31 95 GLN A CA 1
ATOM 716 C C . GLN A 1 95 ? -3.307 8.494 -24.214 1.00 95.31 95 GLN A C 1
ATOM 718 O O . GLN A 1 95 ? -4.170 9.265 -24.630 1.00 95.31 95 GLN A O 1
ATOM 723 N N . LYS A 1 96 ? -3.513 7.726 -23.133 1.00 94.75 96 LYS A N 1
ATOM 724 C CA . LYS A 1 96 ? -4.761 7.743 -22.362 1.00 94.75 96 LYS A CA 1
ATOM 725 C C . LYS A 1 96 ? -4.557 7.294 -20.913 1.00 94.75 96 LYS A C 1
ATOM 727 O O . LYS A 1 96 ? -4.512 6.102 -20.612 1.00 94.75 96 LYS A O 1
ATOM 732 N N . LEU A 1 97 ? -4.577 8.260 -19.996 1.00 95.56 97 LEU A N 1
ATOM 733 C CA . LEU A 1 97 ? -4.473 8.025 -18.552 1.00 95.56 97 LEU A CA 1
ATOM 734 C C . LEU A 1 97 ? -5.616 7.169 -17.967 1.00 95.56 97 LEU A C 1
ATOM 736 O O . LEU A 1 97 ? -5.401 6.509 -16.954 1.00 95.56 97 LEU A O 1
ATOM 740 N N . SER A 1 98 ? -6.795 7.125 -18.603 1.00 94.94 98 SER A N 1
ATOM 741 C CA . SER A 1 98 ? -7.930 6.266 -18.215 1.00 94.94 98 SER A CA 1
ATOM 742 C C . SER A 1 98 ? -7.925 4.860 -18.857 1.00 94.94 98 SER A C 1
ATOM 744 O O . SER A 1 98 ? -8.896 4.117 -18.710 1.00 94.94 98 SER A O 1
ATOM 746 N N . ASP A 1 99 ? -6.855 4.445 -19.555 1.00 95.50 99 ASP A N 1
ATOM 747 C CA . ASP A 1 99 ? -6.701 3.067 -20.054 1.00 95.50 99 ASP A CA 1
ATOM 748 C C . ASP A 1 99 ? -6.069 2.148 -18.983 1.00 95.50 99 ASP A C 1
ATOM 750 O O . ASP A 1 99 ? -4.894 2.312 -18.660 1.00 95.50 99 ASP A O 1
ATOM 754 N N . PRO A 1 100 ? -6.782 1.141 -18.439 1.00 95.12 100 PRO A N 1
ATOM 755 C CA . PRO A 1 100 ? -6.238 0.252 -17.409 1.00 95.12 100 PRO A CA 1
ATOM 756 C C . PRO A 1 100 ? -5.113 -0.678 -17.902 1.00 95.12 100 PRO A C 1
ATOM 758 O O . PRO A 1 100 ? -4.416 -1.281 -17.082 1.00 95.12 100 PRO A O 1
ATOM 761 N N . ARG A 1 101 ? -4.929 -0.847 -19.221 1.00 96.19 101 ARG A N 1
ATOM 762 C CA . ARG A 1 101 ? -3.955 -1.800 -19.784 1.00 96.19 101 ARG A CA 1
ATOM 763 C C . ARG A 1 101 ? -2.510 -1.403 -19.497 1.00 96.19 101 ARG A C 1
ATOM 765 O O . ARG A 1 101 ? -1.693 -2.287 -19.252 1.00 96.19 101 ARG A O 1
ATOM 772 N N . SER A 1 102 ? -2.209 -0.105 -19.499 1.00 95.88 102 SER A N 1
ATOM 773 C CA . SER A 1 102 ? -0.873 0.423 -19.204 1.00 95.88 102 SER A CA 1
ATOM 774 C C . SER A 1 102 ? -0.449 0.085 -17.778 1.00 95.88 102 SER A C 1
ATOM 776 O O . SER A 1 102 ? 0.547 -0.605 -17.580 1.00 95.88 102 SER A O 1
ATOM 778 N N . TYR A 1 103 ? -1.273 0.461 -16.799 1.00 97.31 103 TYR A N 1
ATOM 779 C CA . TYR A 1 103 ? -1.030 0.218 -15.382 1.00 97.31 103 TYR A CA 1
ATOM 780 C C . TYR A 1 103 ? -0.829 -1.268 -15.083 1.00 97.31 103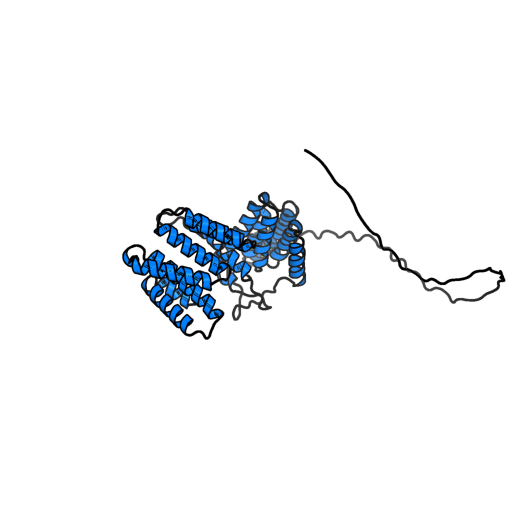 TYR A C 1
ATOM 782 O O . TYR A 1 103 ? 0.120 -1.618 -14.378 1.00 97.31 103 TYR A O 1
ATOM 790 N N . ARG A 1 104 ? -1.670 -2.145 -15.657 1.00 96.62 104 ARG A N 1
ATOM 791 C CA . ARG A 1 104 ? -1.516 -3.602 -15.524 1.00 96.62 104 ARG A CA 1
ATOM 792 C C . ARG A 1 104 ? -0.193 -4.089 -16.100 1.00 96.62 104 ARG A C 1
ATOM 794 O O . ARG A 1 104 ? 0.501 -4.850 -15.433 1.00 96.62 104 ARG A O 1
ATOM 801 N N . LEU A 1 105 ? 0.162 -3.646 -17.307 1.00 95.88 105 LEU A N 1
ATOM 802 C CA . LEU A 1 105 ? 1.396 -4.056 -17.972 1.00 95.88 105 LEU A CA 1
ATOM 803 C C . LEU A 1 105 ? 2.636 -3.641 -17.161 1.00 95.88 105 LEU A C 1
ATOM 805 O O . LEU A 1 105 ? 3.517 -4.476 -16.968 1.00 95.88 105 LEU A O 1
ATOM 809 N N . THR A 1 106 ? 2.663 -2.423 -16.596 1.00 95.19 106 THR A N 1
ATOM 810 C CA . THR A 1 106 ? 3.736 -1.968 -15.689 1.00 95.19 106 THR A CA 1
ATOM 811 C C . THR A 1 106 ? 3.911 -2.915 -14.494 1.00 95.19 106 THR A C 1
ATOM 813 O O . THR A 1 106 ? 5.035 -3.329 -14.206 1.00 95.19 106 THR A O 1
ATOM 816 N N . ARG A 1 107 ? 2.818 -3.281 -13.800 1.00 96.31 107 ARG A N 1
ATOM 817 C CA . ARG A 1 107 ? 2.873 -4.104 -12.573 1.00 96.31 107 ARG A CA 1
ATOM 818 C C . ARG A 1 107 ? 3.241 -5.549 -12.882 1.00 96.31 107 ARG A C 1
ATOM 820 O O . ARG A 1 107 ? 4.211 -6.055 -12.325 1.00 96.31 107 ARG A O 1
ATOM 827 N N . VAL A 1 108 ? 2.518 -6.186 -13.807 1.00 94.06 108 VAL A N 1
ATOM 828 C CA . VAL A 1 108 ? 2.746 -7.592 -14.179 1.00 94.06 108 VAL A CA 1
ATOM 829 C C . VAL A 1 108 ? 4.177 -7.786 -14.675 1.00 94.06 108 VAL A C 1
ATOM 831 O O . VAL A 1 108 ? 4.885 -8.634 -14.142 1.00 94.06 108 VAL A O 1
ATOM 834 N N . ALA A 1 109 ? 4.652 -6.956 -15.611 1.00 93.00 109 ALA A N 1
ATOM 835 C CA . ALA A 1 109 ? 6.014 -7.083 -16.124 1.00 93.00 109 ALA A CA 1
ATOM 836 C C . ALA A 1 109 ? 7.083 -6.847 -15.043 1.00 93.00 109 ALA A C 1
ATOM 838 O O . ALA A 1 109 ? 8.123 -7.502 -15.063 1.00 93.00 109 ALA A O 1
ATOM 839 N N . SER A 1 110 ? 6.849 -5.943 -14.088 1.00 92.69 110 SER A N 1
ATOM 840 C CA . SER A 1 110 ? 7.825 -5.659 -13.027 1.00 92.69 110 SER A CA 1
ATOM 841 C C . SER A 1 110 ? 7.894 -6.762 -11.968 1.00 92.69 110 SER A C 1
ATOM 843 O O . SER A 1 110 ? 8.991 -7.125 -11.548 1.00 92.69 110 SER A O 1
ATOM 845 N N . TRP A 1 111 ? 6.751 -7.318 -11.558 1.00 94.81 111 TRP A N 1
ATOM 846 C CA . TRP A 1 111 ? 6.667 -8.246 -10.426 1.00 94.81 111 TRP A CA 1
ATOM 847 C C . TRP A 1 111 ? 6.648 -9.735 -10.799 1.00 94.81 111 TRP A C 1
ATOM 849 O O . TRP A 1 111 ? 6.905 -10.565 -9.929 1.00 94.81 111 TRP A O 1
ATOM 859 N N . MET A 1 112 ? 6.412 -10.105 -12.066 1.00 89.94 112 MET A N 1
ATOM 860 C CA . MET A 1 112 ? 6.371 -11.519 -12.494 1.00 89.94 112 MET A CA 1
ATOM 861 C C . MET A 1 112 ? 7.685 -12.294 -12.297 1.00 89.94 112 MET A C 1
ATOM 863 O O . MET A 1 112 ? 7.665 -13.516 -12.293 1.00 89.94 112 MET A O 1
ATOM 867 N N . VAL A 1 113 ? 8.820 -11.599 -12.150 1.00 89.62 113 VAL A N 1
ATOM 868 C CA . VAL A 1 113 ? 10.146 -12.204 -11.896 1.00 89.62 113 VAL A CA 1
ATOM 869 C C . VAL A 1 113 ? 10.512 -12.277 -10.411 1.00 89.62 113 VAL A C 1
ATOM 871 O O . VAL A 1 113 ? 11.588 -12.756 -10.066 1.00 89.62 113 VAL A O 1
ATOM 874 N N . VAL A 1 114 ? 9.664 -11.738 -9.532 1.00 92.12 114 VAL A N 1
ATOM 875 C CA . VAL A 1 114 ? 9.925 -11.637 -8.093 1.00 92.12 114 VAL A CA 1
ATOM 876 C C . VAL A 1 114 ? 9.198 -12.790 -7.415 1.00 92.12 114 VAL A C 1
ATOM 878 O O . VAL A 1 114 ? 8.014 -12.678 -7.109 1.00 92.12 114 VAL A O 1
ATOM 881 N N . GLU A 1 115 ? 9.873 -13.927 -7.259 1.00 89.38 115 GLU A N 1
ATOM 882 C CA . GLU A 1 115 ? 9.296 -15.145 -6.662 1.00 89.38 115 GLU A CA 1
ATOM 883 C C . GLU A 1 115 ? 9.373 -15.164 -5.132 1.00 89.38 115 GLU A C 1
ATOM 885 O O . GLU A 1 115 ? 8.485 -15.716 -4.497 1.00 89.38 115 GLU A O 1
ATOM 890 N N . ASN A 1 116 ? 10.394 -14.520 -4.559 1.00 92.50 116 ASN A N 1
ATOM 891 C CA . ASN A 1 116 ? 10.664 -14.430 -3.123 1.00 92.50 116 ASN A CA 1
ATOM 892 C C . ASN A 1 116 ? 10.927 -12.964 -2.741 1.00 92.50 116 ASN A C 1
ATOM 894 O O . ASN A 1 116 ? 11.249 -12.149 -3.614 1.00 92.50 116 ASN A O 1
ATOM 898 N N . ALA A 1 117 ? 10.842 -12.636 -1.451 1.00 91.44 117 ALA A N 1
ATOM 899 C CA . ALA A 1 117 ? 11.263 -11.333 -0.946 1.00 91.44 117 ALA A CA 1
ATOM 900 C C . ALA A 1 117 ? 12.770 -11.087 -1.203 1.00 91.44 117 ALA A C 1
ATOM 902 O O . ALA A 1 117 ? 13.568 -12.032 -1.227 1.00 91.44 117 ALA A O 1
ATOM 903 N N . PRO A 1 118 ? 13.193 -9.831 -1.433 1.00 92.19 118 PRO A N 1
ATOM 904 C CA . PRO A 1 118 ? 14.599 -9.503 -1.632 1.00 92.19 118 PRO A CA 1
ATOM 905 C C . PRO A 1 118 ? 15.394 -9.677 -0.323 1.00 92.19 118 PRO A C 1
ATOM 907 O O . PRO A 1 118 ? 14.885 -9.315 0.737 1.00 92.19 118 PRO A O 1
ATOM 910 N N . PRO A 1 119 ? 16.653 -10.163 -0.369 1.00 92.62 119 PRO A N 1
ATOM 911 C CA . PRO A 1 119 ? 17.466 -10.343 0.832 1.00 92.62 119 PRO A CA 1
ATOM 912 C C . PRO A 1 119 ? 17.598 -9.061 1.662 1.00 92.62 119 PRO A C 1
ATOM 914 O O . PRO A 1 119 ? 18.006 -8.011 1.152 1.00 92.62 119 PRO A O 1
ATOM 917 N N . ALA A 1 120 ? 17.284 -9.183 2.949 1.00 93.56 120 ALA A N 1
ATOM 918 C CA . ALA A 1 120 ? 17.299 -8.107 3.927 1.00 93.56 120 ALA A CA 1
ATOM 919 C C . ALA A 1 120 ? 18.148 -8.482 5.149 1.00 93.56 120 ALA A C 1
ATOM 921 O O . ALA A 1 120 ? 18.243 -9.653 5.515 1.00 93.56 120 ALA A O 1
ATOM 922 N N . ASN A 1 121 ? 18.726 -7.476 5.801 1.00 92.88 121 ASN A N 1
ATOM 923 C CA . ASN A 1 121 ? 19.330 -7.586 7.124 1.00 92.88 121 ASN A CA 1
ATOM 924 C C . ASN A 1 121 ? 18.572 -6.643 8.063 1.00 92.88 121 ASN A C 1
ATOM 926 O O . ASN A 1 121 ? 18.495 -5.453 7.776 1.00 92.88 121 ASN A O 1
ATOM 930 N N . GLU A 1 122 ? 17.982 -7.168 9.140 1.00 90.00 122 GLU A N 1
ATOM 931 C CA . GLU A 1 122 ? 17.152 -6.384 10.080 1.00 90.00 122 GLU A CA 1
ATOM 932 C C . GLU A 1 122 ? 16.032 -5.581 9.367 1.00 90.00 122 GLU A C 1
ATOM 934 O O . GLU A 1 122 ? 15.744 -4.437 9.703 1.00 90.00 122 GLU A O 1
ATOM 939 N N . GLY A 1 123 ? 15.427 -6.170 8.324 1.00 90.44 123 GLY A N 1
ATOM 940 C CA . GLY A 1 123 ? 14.406 -5.538 7.468 1.00 90.44 123 GLY A CA 1
ATOM 941 C C . GLY A 1 123 ? 14.952 -4.615 6.364 1.00 90.44 123 GLY A C 1
ATOM 942 O O . GLY A 1 123 ? 14.231 -4.284 5.422 1.00 90.44 123 GLY A O 1
ATOM 943 N N . VAL A 1 124 ? 16.234 -4.243 6.410 1.00 95.31 124 VAL A N 1
ATOM 944 C CA . VAL A 1 124 ? 16.878 -3.342 5.440 1.00 95.31 124 VAL A CA 1
ATOM 945 C C . VAL A 1 124 ? 17.431 -4.129 4.248 1.00 95.31 124 VAL A C 1
ATOM 947 O O . VAL A 1 124 ? 18.278 -5.010 4.401 1.00 95.31 124 VAL A O 1
ATOM 950 N N . THR A 1 125 ? 16.973 -3.805 3.039 1.00 96.44 125 THR A N 1
ATOM 951 C CA . THR A 1 125 ? 17.404 -4.446 1.783 1.00 96.44 125 THR A CA 1
ATOM 952 C C . THR A 1 125 ? 18.554 -3.688 1.109 1.00 96.44 125 THR A C 1
ATOM 954 O O . THR A 1 125 ? 18.793 -2.513 1.373 1.00 96.44 125 THR A O 1
ATOM 957 N N . GLN A 1 126 ? 19.239 -4.325 0.153 1.00 95.69 126 GLN A N 1
ATOM 958 C CA . GLN A 1 126 ? 20.221 -3.644 -0.714 1.00 95.69 126 GLN A CA 1
ATOM 959 C C . GLN A 1 126 ? 19.580 -2.879 -1.895 1.00 95.69 126 GLN A C 1
ATOM 961 O O . GLN A 1 126 ? 20.272 -2.488 -2.836 1.00 95.69 126 GLN A O 1
ATOM 966 N N . ILE A 1 127 ? 18.256 -2.688 -1.896 1.00 94.56 127 ILE A N 1
ATOM 967 C CA . ILE A 1 127 ? 17.546 -2.008 -2.985 1.00 94.56 127 ILE A CA 1
ATOM 968 C C . ILE A 1 127 ? 17.630 -0.497 -2.760 1.00 94.56 127 ILE A C 1
ATOM 970 O O . ILE A 1 127 ? 17.280 -0.001 -1.691 1.00 94.56 127 ILE A O 1
ATOM 974 N N . LEU A 1 128 ? 18.067 0.239 -3.783 1.00 95.69 128 LEU A N 1
ATOM 975 C CA . LEU A 1 128 ? 18.117 1.701 -3.742 1.00 95.69 128 LEU A CA 1
ATOM 976 C C . LEU A 1 128 ? 16.697 2.305 -3.773 1.00 95.69 128 LEU A C 1
ATOM 978 O O . LEU A 1 128 ? 15.869 1.851 -4.573 1.00 95.69 128 LEU A O 1
ATOM 982 N N . PRO A 1 129 ? 16.425 3.361 -2.984 1.00 94.06 129 PRO A N 1
ATOM 983 C CA . PRO A 1 129 ? 15.177 4.116 -3.069 1.00 94.06 129 PRO A CA 1
ATOM 984 C C . PRO A 1 129 ? 15.084 4.890 -4.402 1.00 94.06 129 PRO A C 1
ATOM 986 O O . PRO A 1 129 ? 16.087 5.067 -5.107 1.00 94.06 129 PRO A O 1
ATOM 989 N N . PRO A 1 130 ? 13.900 5.415 -4.768 1.00 95.25 130 PRO A N 1
ATOM 990 C CA . PRO A 1 130 ? 13.796 6.422 -5.821 1.00 95.25 130 PRO A CA 1
ATOM 991 C C . PRO A 1 130 ? 14.667 7.646 -5.497 1.00 95.25 130 PRO A C 1
ATOM 993 O O . PRO A 1 130 ? 14.719 8.099 -4.356 1.00 95.25 130 PRO A O 1
ATOM 996 N N . ALA A 1 131 ? 15.327 8.222 -6.505 1.00 95.06 131 ALA A N 1
ATOM 997 C CA . ALA A 1 131 ? 16.200 9.380 -6.305 1.00 95.06 131 ALA A CA 1
ATOM 998 C C . ALA A 1 131 ? 15.449 10.563 -5.658 1.00 95.06 131 ALA A C 1
ATOM 1000 O O . ALA A 1 131 ? 14.369 10.937 -6.117 1.00 95.06 131 ALA A O 1
ATOM 1001 N N . ALA A 1 132 ? 16.049 11.201 -4.647 1.00 93.94 132 ALA A N 1
ATOM 1002 C CA . ALA A 1 132 ? 15.406 12.252 -3.847 1.00 93.94 132 ALA A CA 1
ATOM 1003 C C . ALA A 1 132 ? 14.892 13.457 -4.666 1.00 93.94 132 ALA A C 1
ATOM 1005 O O . ALA A 1 132 ? 13.908 14.091 -4.291 1.00 93.94 132 ALA A O 1
ATOM 1006 N N . GLU A 1 133 ? 15.507 13.756 -5.814 1.00 94.75 133 GLU A N 1
ATOM 1007 C CA . GLU A 1 133 ? 15.017 14.768 -6.764 1.00 94.75 133 GLU A CA 1
ATOM 1008 C C . GLU A 1 133 ? 13.641 14.410 -7.350 1.00 94.75 133 GLU A C 1
ATOM 1010 O O . GLU A 1 133 ? 12.801 15.288 -7.547 1.00 94.75 133 GLU A O 1
ATOM 1015 N N . ARG A 1 134 ? 13.376 13.117 -7.591 1.00 95.00 134 ARG A N 1
ATOM 1016 C CA . ARG A 1 134 ? 12.074 12.624 -8.064 1.00 95.00 134 ARG A CA 1
ATOM 1017 C C . ARG A 1 134 ? 11.020 12.706 -6.971 1.00 95.00 134 ARG A C 1
ATOM 1019 O O . ARG A 1 134 ? 9.913 13.136 -7.266 1.00 95.00 134 ARG A O 1
ATOM 1026 N N . LEU A 1 135 ? 11.371 12.366 -5.729 1.00 95.00 135 LEU A N 1
ATOM 1027 C CA . LEU A 1 135 ? 10.470 12.499 -4.578 1.00 95.00 135 LEU A CA 1
ATOM 1028 C C . LEU A 1 135 ? 10.010 13.961 -4.415 1.00 95.00 135 LEU A C 1
ATOM 1030 O O . LEU A 1 135 ? 8.815 14.238 -4.497 1.00 95.00 135 LEU A O 1
ATOM 1034 N N . LYS A 1 136 ? 10.957 14.909 -4.375 1.00 94.94 136 LYS A N 1
ATOM 1035 C CA . LYS A 1 136 ? 10.677 16.360 -4.331 1.00 94.94 136 LYS A CA 1
ATOM 1036 C C . LYS A 1 136 ? 9.867 16.863 -5.529 1.00 94.94 136 LYS A C 1
ATOM 1038 O O . LYS A 1 136 ? 9.000 17.727 -5.380 1.00 94.94 136 LYS A O 1
ATOM 1043 N N . PHE A 1 137 ? 10.123 16.331 -6.726 1.00 95.62 137 PHE A N 1
ATOM 1044 C CA . PHE A 1 137 ? 9.316 16.628 -7.911 1.00 95.62 137 PHE A CA 1
ATOM 1045 C C . PHE A 1 137 ? 7.865 16.150 -7.742 1.00 95.62 137 PHE A C 1
ATOM 1047 O O . PHE A 1 137 ? 6.944 16.907 -8.051 1.00 95.62 137 PHE A O 1
ATOM 1054 N N . PHE A 1 138 ? 7.638 14.938 -7.226 1.00 96.38 138 PHE A N 1
ATOM 1055 C CA . PHE A 1 138 ? 6.290 14.412 -6.991 1.00 96.38 138 PHE A CA 1
ATOM 1056 C C . PHE A 1 138 ? 5.540 15.204 -5.916 1.00 96.38 138 PHE A C 1
ATOM 1058 O O . PHE A 1 138 ? 4.390 15.570 -6.147 1.00 96.38 138 PHE A O 1
ATOM 1065 N N . GLU A 1 139 ? 6.196 15.550 -4.806 1.00 94.06 139 GLU A N 1
ATOM 1066 C CA . GLU A 1 139 ? 5.656 16.437 -3.764 1.00 94.06 139 GLU A CA 1
ATOM 1067 C C . GLU A 1 139 ? 5.217 17.787 -4.352 1.00 94.06 139 GLU A C 1
ATOM 1069 O O . GLU A 1 139 ? 4.068 18.200 -4.193 1.00 94.06 139 GLU A O 1
ATOM 1074 N N . THR A 1 140 ? 6.106 18.441 -5.108 1.00 95.62 140 THR A N 1
ATOM 1075 C CA . THR A 1 140 ? 5.843 19.746 -5.736 1.00 95.62 140 THR A CA 1
ATOM 1076 C C . THR A 1 140 ? 4.705 19.669 -6.760 1.00 95.62 140 THR A C 1
ATOM 1078 O O . THR A 1 140 ? 3.852 20.551 -6.819 1.00 95.62 140 THR A O 1
ATOM 1081 N N . THR A 1 141 ? 4.661 18.610 -7.571 1.00 93.75 141 THR A N 1
ATOM 1082 C CA . THR A 1 141 ? 3.634 18.422 -8.615 1.00 93.75 141 THR A CA 1
ATOM 1083 C C . THR A 1 141 ? 2.268 18.093 -8.000 1.00 93.75 141 THR A C 1
ATOM 1085 O O . THR A 1 141 ? 1.239 18.562 -8.487 1.00 93.75 141 THR A O 1
ATOM 1088 N N . LEU A 1 142 ? 2.249 17.353 -6.883 1.00 91.50 142 LEU A N 1
ATOM 1089 C CA . LEU A 1 142 ? 1.045 17.070 -6.101 1.00 91.50 142 LEU A CA 1
ATOM 1090 C C . LEU A 1 142 ? 0.485 18.338 -5.436 1.00 91.50 142 LEU A C 1
ATOM 1092 O O . LEU A 1 142 ? -0.720 18.562 -5.504 1.00 91.50 142 LEU A O 1
ATOM 1096 N N . GLN A 1 143 ? 1.342 19.192 -4.862 1.00 92.94 143 GLN A N 1
ATOM 1097 C CA . GLN A 1 143 ? 0.940 20.484 -4.276 1.00 92.94 143 GLN A CA 1
ATOM 1098 C C . GLN A 1 143 ? 0.294 21.433 -5.299 1.00 92.94 143 GLN A C 1
ATOM 1100 O O . GLN A 1 143 ? -0.578 22.220 -4.943 1.00 92.94 143 GLN A O 1
ATOM 1105 N N . LYS A 1 144 ? 0.688 21.344 -6.575 1.00 94.12 144 LYS A N 1
ATOM 1106 C CA . LYS A 1 144 ? 0.097 22.118 -7.679 1.00 94.12 144 LYS A CA 1
ATOM 1107 C C . LYS A 1 144 ? -1.170 21.500 -8.287 1.00 94.12 144 LYS A C 1
ATOM 1109 O O . LYS A 1 144 ? -1.713 22.069 -9.230 1.00 94.12 144 LYS A O 1
ATOM 1114 N N . ALA A 1 145 ? -1.612 20.336 -7.805 1.00 92.62 145 ALA A N 1
ATOM 1115 C CA . ALA A 1 145 ? -2.703 19.549 -8.390 1.00 92.62 145 ALA A CA 1
ATOM 1116 C C . ALA A 1 145 ? -2.509 19.185 -9.885 1.00 92.62 145 ALA A C 1
ATOM 1118 O O . ALA A 1 145 ? -3.473 18.919 -10.604 1.00 92.62 145 ALA A O 1
ATOM 1119 N N . GLU A 1 146 ? -1.261 19.104 -10.370 1.00 95.50 146 GLU A N 1
ATOM 1120 C CA . GLU A 1 146 ? -0.919 18.727 -11.755 1.00 95.50 146 GLU A CA 1
ATOM 1121 C C . GLU A 1 146 ? -1.036 17.196 -11.970 1.00 95.50 146 GLU A C 1
ATOM 1123 O O . GLU A 1 146 ? -0.108 16.518 -12.421 1.00 95.50 146 GLU A O 1
ATOM 1128 N N . HIS A 1 147 ? -2.183 16.613 -11.606 1.00 95.19 147 HIS A N 1
ATOM 1129 C CA . HIS A 1 147 ? -2.365 15.165 -11.458 1.00 95.19 147 HIS A CA 1
ATOM 1130 C C . HIS A 1 147 ? -2.101 14.364 -12.745 1.00 95.19 147 HIS A C 1
ATOM 1132 O O . HIS A 1 147 ? -1.550 13.266 -12.670 1.00 95.19 147 HIS A O 1
ATOM 1138 N N . SER A 1 148 ? -2.408 14.912 -13.926 1.00 95.19 148 SER A N 1
ATOM 1139 C CA . SER A 1 148 ? -2.107 14.263 -15.212 1.00 95.19 148 SER A CA 1
ATOM 1140 C C . SER A 1 148 ? -0.600 14.083 -15.424 1.00 95.19 148 SER A C 1
ATOM 1142 O O . SER A 1 148 ? -0.144 12.984 -15.738 1.00 95.19 148 SER A O 1
ATOM 1144 N N . THR A 1 149 ? 0.184 15.142 -15.198 1.00 95.44 149 THR A N 1
ATOM 1145 C CA . THR A 1 149 ? 1.655 15.118 -15.273 1.00 95.44 149 THR A CA 1
ATOM 1146 C C . THR A 1 149 ? 2.235 14.180 -14.215 1.00 95.44 149 THR A C 1
ATOM 1148 O O . THR A 1 149 ? 3.123 13.378 -14.506 1.00 95.44 149 THR A O 1
ATOM 1151 N N . LEU A 1 150 ? 1.688 14.241 -12.996 1.00 96.81 150 LEU A N 1
ATOM 1152 C CA . LEU A 1 150 ? 2.096 13.415 -11.864 1.00 96.81 150 LEU A CA 1
ATOM 1153 C C . LEU A 1 150 ? 1.975 11.915 -12.171 1.00 96.81 150 LEU A C 1
ATOM 1155 O O . LEU A 1 150 ? 2.936 11.182 -11.946 1.00 96.81 150 LEU A O 1
ATOM 1159 N N . VAL A 1 151 ? 0.852 11.453 -12.735 1.00 97.75 151 VAL A N 1
ATOM 1160 C CA . VAL A 1 151 ? 0.668 10.031 -13.089 1.00 97.75 151 VAL A CA 1
ATOM 1161 C C . VAL A 1 151 ? 1.661 9.582 -14.167 1.00 97.75 151 VAL A C 1
ATOM 1163 O O . VAL A 1 151 ? 2.286 8.532 -14.011 1.00 97.75 151 VAL A O 1
ATOM 1166 N N . VAL A 1 152 ? 1.871 10.381 -15.224 1.00 97.00 152 VAL A N 1
ATOM 1167 C CA . VAL A 1 152 ? 2.851 10.070 -16.288 1.00 97.00 152 VAL A CA 1
ATOM 1168 C C . VAL A 1 152 ? 4.260 9.881 -15.715 1.00 97.00 152 VAL A C 1
ATOM 1170 O O . VAL A 1 152 ? 4.985 8.971 -16.121 1.00 97.00 152 VAL A O 1
ATOM 1173 N N . GLU A 1 153 ? 4.664 10.740 -14.782 1.00 96.94 153 GLU A N 1
ATOM 1174 C CA . GLU A 1 153 ? 6.005 10.716 -14.201 1.00 96.94 153 GLU A CA 1
ATOM 1175 C C . GLU A 1 153 ? 6.172 9.657 -13.099 1.00 96.94 153 GLU A C 1
ATOM 1177 O O . GLU A 1 153 ? 7.250 9.060 -12.992 1.00 96.94 153 GLU A O 1
ATOM 1182 N N . LEU A 1 154 ? 5.122 9.359 -12.327 1.00 97.50 154 LEU A N 1
ATOM 1183 C CA . LEU A 1 154 ? 5.122 8.253 -11.367 1.00 97.50 154 LEU A CA 1
ATOM 1184 C C . LEU A 1 154 ? 5.284 6.907 -12.082 1.00 97.50 154 LEU A C 1
ATOM 1186 O O . LEU A 1 154 ? 6.172 6.142 -11.717 1.00 97.50 154 LEU A O 1
ATOM 1190 N N . GLU A 1 155 ? 4.519 6.637 -13.147 1.00 96.81 155 GLU A N 1
ATOM 1191 C CA . GLU A 1 155 ? 4.625 5.381 -13.912 1.00 96.81 155 GLU A CA 1
ATOM 1192 C C . GLU A 1 155 ? 6.040 5.160 -14.481 1.00 96.81 155 GLU A C 1
ATOM 1194 O O . GLU A 1 155 ? 6.582 4.055 -14.389 1.00 96.81 155 GLU A O 1
ATOM 1199 N N . LYS A 1 156 ? 6.694 6.219 -14.987 1.00 94.62 156 LYS A N 1
ATOM 1200 C CA . LYS A 1 156 ? 8.096 6.168 -15.454 1.00 94.62 156 LYS A CA 1
ATOM 1201 C C . LYS A 1 156 ? 9.084 5.802 -14.341 1.00 94.62 156 LYS A C 1
ATOM 1203 O O . LYS A 1 156 ? 10.084 5.135 -14.612 1.00 94.62 156 LYS A O 1
ATOM 1208 N N . THR A 1 157 ? 8.832 6.238 -13.106 1.00 96.06 157 THR A N 1
ATOM 1209 C CA . THR A 1 157 ? 9.666 5.896 -11.944 1.00 96.06 157 THR A CA 1
ATOM 1210 C C . THR A 1 157 ? 9.354 4.491 -11.421 1.00 96.06 157 THR A C 1
ATOM 1212 O O . THR A 1 157 ? 10.286 3.719 -11.212 1.00 96.06 157 THR A O 1
ATOM 1215 N N . LEU A 1 158 ? 8.082 4.103 -11.301 1.00 95.94 158 LEU A N 1
ATOM 1216 C CA . LEU A 1 158 ? 7.667 2.768 -10.847 1.00 95.94 158 LEU A CA 1
ATOM 1217 C C . LEU A 1 158 ? 8.145 1.643 -11.774 1.00 95.94 158 LEU A C 1
ATOM 1219 O O . LEU A 1 158 ? 8.565 0.594 -11.298 1.00 95.94 158 LEU A O 1
ATOM 1223 N N . ALA A 1 159 ? 8.212 1.891 -13.085 1.00 92.19 159 ALA A N 1
ATOM 1224 C CA . ALA A 1 159 ? 8.823 0.979 -14.055 1.00 92.19 159 ALA A CA 1
ATOM 1225 C C . ALA A 1 159 ? 10.313 0.652 -13.777 1.00 92.19 159 ALA A C 1
ATOM 1227 O O . ALA A 1 159 ? 10.855 -0.293 -14.362 1.00 92.19 159 ALA A O 1
ATOM 1228 N N . ARG A 1 160 ? 10.991 1.428 -12.916 1.00 91.38 160 ARG A N 1
ATOM 1229 C CA . ARG A 1 160 ? 12.385 1.226 -12.473 1.00 91.38 160 ARG A CA 1
ATOM 1230 C C . ARG A 1 160 ? 12.518 0.916 -10.978 1.00 91.38 160 ARG A C 1
ATOM 1232 O O . ARG A 1 160 ? 13.423 0.173 -10.616 1.00 91.38 160 ARG A O 1
ATOM 1239 N N . SER A 1 161 ? 11.616 1.433 -10.146 1.00 94.44 161 SER A N 1
ATOM 1240 C CA . SER A 1 161 ? 11.571 1.238 -8.689 1.00 94.44 161 SER A CA 1
ATOM 1241 C C . SER A 1 161 ? 10.241 0.583 -8.265 1.00 94.44 161 SER A C 1
ATOM 1243 O O . SER A 1 161 ? 9.451 1.211 -7.562 1.00 94.44 161 SER A O 1
ATOM 1245 N N . PRO A 1 162 ? 9.957 -0.669 -8.682 1.00 94.25 162 PRO A N 1
ATOM 1246 C CA . PRO A 1 162 ? 8.639 -1.298 -8.517 1.00 94.25 162 PRO A CA 1
ATOM 1247 C C . PRO A 1 162 ? 8.327 -1.751 -7.081 1.00 94.25 162 PRO A C 1
ATOM 1249 O O . PRO A 1 162 ? 7.246 -2.267 -6.823 1.00 94.25 162 PRO A O 1
ATOM 1252 N N . PHE A 1 163 ? 9.270 -1.597 -6.151 1.00 96.38 163 PHE A N 1
ATOM 1253 C CA . PHE A 1 163 ? 9.084 -1.889 -4.726 1.00 96.38 163 PHE A CA 1
ATOM 1254 C C . PHE A 1 163 ? 8.722 -0.641 -3.905 1.00 96.38 163 PHE A C 1
ATOM 1256 O O . PHE A 1 163 ? 8.513 -0.735 -2.704 1.00 96.38 163 PHE A O 1
ATOM 1263 N N . TRP A 1 164 ? 8.630 0.534 -4.539 1.00 97.25 164 TRP A N 1
ATOM 1264 C CA . TRP A 1 164 ? 8.222 1.773 -3.879 1.00 97.25 164 TRP A CA 1
ATOM 1265 C C . TRP A 1 164 ? 6.693 1.873 -3.817 1.00 97.25 164 TRP A C 1
ATOM 1267 O O . TRP A 1 164 ? 6.049 2.444 -4.702 1.00 97.25 164 TRP A O 1
ATOM 1277 N N . LEU A 1 165 ? 6.104 1.282 -2.776 1.00 97.56 165 LEU A N 1
ATOM 1278 C CA . LEU A 1 165 ? 4.655 1.132 -2.630 1.00 97.56 165 LEU A CA 1
ATOM 1279 C C . LEU A 1 165 ? 3.947 2.487 -2.453 1.00 97.56 165 LEU A C 1
ATOM 1281 O O . LEU A 1 165 ? 2.844 2.654 -2.979 1.00 97.56 165 LEU A O 1
ATOM 1285 N N . ASP A 1 166 ? 4.594 3.492 -1.843 1.00 96.94 166 ASP A N 1
ATOM 1286 C CA . ASP A 1 166 ? 4.036 4.857 -1.786 1.00 96.94 166 ASP A CA 1
ATOM 1287 C C . ASP A 1 166 ? 3.794 5.435 -3.186 1.00 96.94 166 ASP A C 1
ATOM 1289 O O . ASP A 1 166 ? 2.807 6.130 -3.415 1.00 96.94 166 ASP A O 1
ATOM 1293 N N . GLY A 1 167 ? 4.648 5.114 -4.163 1.00 97.12 167 GLY A N 1
ATOM 1294 C CA . GLY A 1 167 ? 4.448 5.547 -5.543 1.00 97.12 167 GLY A CA 1
ATOM 1295 C C . GLY A 1 167 ? 3.183 4.948 -6.167 1.00 97.12 167 GLY A C 1
ATOM 1296 O O . GLY A 1 167 ? 2.503 5.621 -6.943 1.00 97.12 167 GLY A O 1
ATOM 1297 N N . HIS A 1 168 ? 2.809 3.718 -5.797 1.00 97.56 168 HIS A N 1
ATOM 1298 C CA . HIS A 1 168 ? 1.555 3.092 -6.236 1.00 97.56 168 HIS A CA 1
ATOM 1299 C C . HIS A 1 168 ? 0.341 3.769 -5.587 1.00 97.56 168 HIS A C 1
ATOM 1301 O O . HIS A 1 168 ? -0.639 4.058 -6.280 1.00 97.56 168 HIS A O 1
ATOM 1307 N N . PHE A 1 169 ? 0.430 4.092 -4.293 1.00 97.50 169 PHE A N 1
ATOM 1308 C CA . PHE A 1 169 ? -0.583 4.875 -3.584 1.00 97.50 169 PHE A CA 1
ATOM 1309 C C . PHE A 1 169 ? -0.760 6.273 -4.201 1.00 97.50 169 PHE A C 1
ATOM 1311 O O . PHE A 1 169 ? -1.887 6.693 -4.474 1.00 97.50 169 PHE A O 1
ATOM 1318 N N . LEU A 1 170 ? 0.338 6.968 -4.519 1.00 97.38 170 LEU A N 1
ATOM 1319 C CA . LEU A 1 170 ? 0.320 8.276 -5.183 1.00 97.38 170 LEU A CA 1
ATOM 1320 C C . LEU A 1 170 ? -0.330 8.223 -6.575 1.00 97.38 170 LEU A C 1
ATOM 1322 O O . LEU A 1 170 ? -1.104 9.122 -6.904 1.00 97.38 170 LEU A O 1
ATOM 1326 N N . VAL A 1 171 ? -0.095 7.167 -7.368 1.00 97.94 171 VAL A N 1
ATOM 1327 C CA . VAL A 1 171 ? -0.797 6.965 -8.653 1.00 97.94 171 VAL A CA 1
ATOM 1328 C C . VAL A 1 171 ? -2.303 6.812 -8.430 1.00 97.94 171 VAL A C 1
ATOM 1330 O O . VAL A 1 171 ? -3.088 7.468 -9.112 1.00 97.94 171 VAL A O 1
ATOM 1333 N N . VAL A 1 172 ? -2.730 6.002 -7.456 1.00 97.38 172 VAL A N 1
ATOM 1334 C CA . VAL A 1 172 ? -4.157 5.809 -7.135 1.00 97.38 172 VAL A CA 1
ATOM 1335 C C . VAL A 1 172 ? -4.804 7.108 -6.643 1.00 97.38 172 VAL A C 1
ATOM 1337 O O . VAL A 1 172 ? -5.905 7.445 -7.083 1.00 97.38 172 VAL A O 1
ATOM 1340 N N . LYS A 1 173 ? -4.114 7.877 -5.793 1.00 95.56 173 LYS A N 1
ATOM 1341 C CA . LYS A 1 173 ? -4.564 9.189 -5.304 1.00 95.56 173 LYS A CA 1
ATOM 1342 C C . LYS A 1 173 ? -4.706 10.207 -6.442 1.00 95.56 173 LYS A C 1
ATOM 1344 O O . LYS A 1 173 ? -5.728 10.884 -6.525 1.00 95.56 173 LYS A O 1
ATOM 1349 N N . ALA A 1 174 ? -3.730 10.278 -7.347 1.00 96.75 174 ALA A N 1
ATOM 1350 C CA . ALA A 1 174 ? -3.762 11.188 -8.490 1.00 96.75 174 ALA A CA 1
ATOM 1351 C C . ALA A 1 174 ? -4.834 10.800 -9.527 1.00 96.75 174 ALA A C 1
ATOM 1353 O O . ALA A 1 174 ? -5.566 11.668 -9.992 1.00 96.75 174 ALA A O 1
ATOM 1354 N N . LEU A 1 175 ? -5.001 9.506 -9.832 1.00 96.00 175 LEU A N 1
ATOM 1355 C CA . LEU A 1 175 ? -6.082 9.023 -10.703 1.00 96.00 175 LEU A CA 1
ATOM 1356 C C . LEU A 1 175 ? -7.469 9.338 -10.124 1.00 96.00 175 LEU A C 1
ATOM 1358 O O . LEU A 1 175 ? -8.358 9.738 -10.866 1.00 96.00 175 LEU A O 1
ATOM 1362 N N . ARG A 1 176 ? -7.655 9.223 -8.804 1.00 94.56 176 ARG A N 1
ATOM 1363 C CA . ARG A 1 176 ? -8.908 9.615 -8.134 1.00 94.56 176 ARG A CA 1
ATOM 1364 C C . ARG A 1 176 ? -9.189 11.110 -8.236 1.00 94.56 176 ARG A C 1
ATOM 1366 O O . ARG A 1 176 ? -10.319 11.485 -8.532 1.00 94.56 176 ARG A O 1
ATOM 1373 N N . ALA A 1 177 ? -8.169 11.947 -8.047 1.00 92.94 177 ALA A N 1
ATOM 1374 C CA . ALA A 1 177 ? -8.292 13.399 -8.167 1.00 92.94 177 ALA A CA 1
ATOM 1375 C C . ALA A 1 177 ? -8.615 13.872 -9.601 1.00 92.94 177 ALA A C 1
ATOM 1377 O O . ALA A 1 177 ? -9.201 14.936 -9.773 1.00 92.94 177 ALA A O 1
ATOM 1378 N N . LEU A 1 178 ? -8.293 13.070 -10.625 1.00 93.50 178 LEU A N 1
ATOM 1379 C CA . LEU A 1 178 ? -8.693 13.320 -12.016 1.00 93.50 178 LEU A CA 1
ATOM 1380 C C . LEU A 1 178 ? -10.166 12.962 -12.317 1.00 93.50 178 LEU A C 1
ATOM 1382 O O . LEU A 1 178 ? -10.681 13.356 -13.362 1.00 93.50 178 LEU A O 1
ATOM 1386 N N . GLY A 1 179 ? -10.862 12.249 -11.424 1.00 91.12 179 GLY A N 1
ATOM 1387 C CA . GLY A 1 179 ? -12.306 11.997 -11.511 1.00 91.12 179 GLY A CA 1
ATOM 1388 C C . GLY A 1 179 ? -12.721 10.578 -11.925 1.00 91.12 179 GLY A C 1
ATOM 1389 O O . GLY A 1 179 ? -11.916 9.660 -12.084 1.00 91.12 179 GLY A O 1
ATOM 1390 N N . THR A 1 180 ? -14.033 10.376 -12.077 1.00 89.19 180 THR A N 1
ATOM 1391 C CA . THR A 1 180 ? -14.659 9.041 -12.157 1.00 89.19 180 THR A CA 1
ATOM 1392 C C . THR A 1 180 ? -14.315 8.239 -13.414 1.00 89.19 180 THR A C 1
ATOM 1394 O O . THR A 1 180 ? -14.356 7.010 -13.369 1.00 89.19 180 THR A O 1
ATOM 1397 N N . GLU A 1 181 ? -13.914 8.874 -14.519 1.00 91.50 181 GLU A N 1
ATOM 1398 C CA . GLU A 1 181 ? -13.478 8.149 -15.725 1.00 91.50 181 GLU A CA 1
ATOM 1399 C C . GLU A 1 181 ? -12.179 7.342 -15.508 1.00 91.50 181 GLU A C 1
ATOM 1401 O O . GLU A 1 181 ? -11.935 6.352 -16.204 1.00 91.50 181 GLU A O 1
ATOM 1406 N N . TYR A 1 182 ? -11.374 7.721 -14.508 1.00 95.81 182 TYR A N 1
ATOM 1407 C CA . TYR A 1 182 ? -10.100 7.090 -14.153 1.00 95.81 182 TYR A CA 1
ATOM 1408 C C . TYR A 1 182 ? -10.247 5.961 -13.120 1.00 95.81 182 TYR A C 1
ATOM 1410 O O . TYR A 1 182 ? -9.285 5.236 -12.862 1.00 95.81 182 TYR A O 1
ATOM 1418 N N . ASP A 1 183 ? -11.448 5.739 -12.570 1.00 89.19 183 ASP A N 1
ATOM 1419 C CA . ASP A 1 183 ? -11.730 4.703 -11.562 1.00 89.19 183 ASP A CA 1
ATOM 1420 C C . ASP A 1 183 ? -11.276 3.299 -12.005 1.00 89.19 183 ASP A C 1
ATOM 1422 O O . ASP A 1 183 ? -10.682 2.552 -11.228 1.00 89.19 183 ASP A O 1
ATOM 1426 N N . LYS A 1 184 ? -11.453 2.957 -13.289 1.00 92.25 184 LYS A N 1
ATOM 1427 C CA . LYS A 1 184 ? -11.004 1.670 -13.856 1.00 92.25 184 LYS A CA 1
ATOM 1428 C C . LYS A 1 184 ? -9.479 1.516 -13.865 1.00 92.25 184 LYS A C 1
ATOM 1430 O O . LYS A 1 184 ? -8.982 0.399 -13.699 1.00 92.25 184 LYS A O 1
ATOM 1435 N N . ALA A 1 185 ? -8.738 2.611 -14.040 1.00 95.69 185 ALA A N 1
ATOM 1436 C CA . ALA A 1 185 ? -7.281 2.621 -13.934 1.00 95.69 185 ALA A CA 1
ATOM 1437 C C . ALA A 1 185 ? -6.848 2.508 -12.462 1.00 95.69 185 ALA A C 1
ATOM 1439 O O . ALA A 1 185 ? -6.059 1.623 -12.130 1.00 95.69 185 ALA A O 1
ATOM 1440 N N . ALA A 1 186 ? -7.445 3.302 -11.564 1.00 95.62 186 ALA A N 1
ATOM 1441 C CA . ALA A 1 186 ? -7.160 3.263 -10.127 1.00 95.62 186 ALA A CA 1
ATOM 1442 C C . ALA A 1 186 ? -7.418 1.870 -9.518 1.00 95.62 186 ALA A C 1
ATOM 1444 O O . ALA A 1 186 ? -6.533 1.300 -8.881 1.00 95.62 186 ALA A O 1
ATOM 1445 N N . LYS A 1 187 ? -8.581 1.264 -9.798 1.00 93.06 187 LYS A N 1
ATOM 1446 C CA . LYS A 1 187 ? -8.921 -0.114 -9.391 1.00 93.06 187 LYS A CA 1
ATOM 1447 C C . LYS A 1 187 ? -7.991 -1.167 -9.988 1.00 93.06 187 LYS A C 1
ATOM 1449 O O . LYS A 1 187 ? -7.751 -2.190 -9.354 1.00 93.06 187 LYS A O 1
ATOM 1454 N N . THR A 1 188 ? -7.430 -0.923 -11.173 1.00 96.00 188 THR A N 1
ATOM 1455 C CA . THR A 1 188 ? -6.415 -1.818 -11.743 1.00 96.00 188 THR A CA 1
ATOM 1456 C C . THR A 1 188 ? -5.099 -1.721 -10.968 1.00 96.00 188 THR A C 1
ATOM 1458 O O . THR A 1 188 ? -4.546 -2.760 -10.622 1.00 96.00 188 THR A O 1
ATOM 1461 N N . VAL A 1 189 ? -4.628 -0.517 -10.617 1.00 97.31 189 VAL A N 1
ATOM 1462 C CA . VAL A 1 189 ? -3.422 -0.349 -9.779 1.00 97.31 189 VAL A CA 1
ATOM 1463 C C . VAL A 1 189 ? -3.610 -0.981 -8.398 1.00 97.31 189 VAL A C 1
ATOM 1465 O O . VAL A 1 189 ? -2.728 -1.721 -7.969 1.00 97.31 189 VAL A O 1
ATOM 1468 N N . ILE A 1 190 ? -4.760 -0.764 -7.745 1.00 95.62 190 ILE A N 1
ATOM 1469 C CA . ILE A 1 190 ? -5.143 -1.431 -6.485 1.00 95.62 190 ILE A CA 1
ATOM 1470 C C . ILE A 1 190 ? -5.022 -2.952 -6.636 1.00 95.62 190 ILE A C 1
ATOM 1472 O O . ILE A 1 190 ? -4.228 -3.581 -5.941 1.00 95.62 190 ILE A O 1
ATOM 1476 N N . ARG A 1 191 ? -5.753 -3.544 -7.589 1.00 94.88 191 ARG A N 1
ATOM 1477 C CA . ARG A 1 191 ? -5.849 -5.003 -7.723 1.00 94.88 191 ARG A CA 1
ATOM 1478 C C . ARG A 1 191 ? -4.522 -5.664 -8.086 1.00 94.88 191 ARG A C 1
ATOM 1480 O O . ARG A 1 191 ? -4.180 -6.677 -7.491 1.00 94.88 191 ARG A O 1
ATOM 1487 N N . GLU A 1 192 ? -3.753 -5.111 -9.028 1.00 95.56 192 GLU A N 1
ATOM 1488 C CA . GLU A 1 192 ? -2.450 -5.713 -9.342 1.00 95.56 192 GLU A CA 1
ATOM 1489 C C . GLU A 1 192 ? -1.458 -5.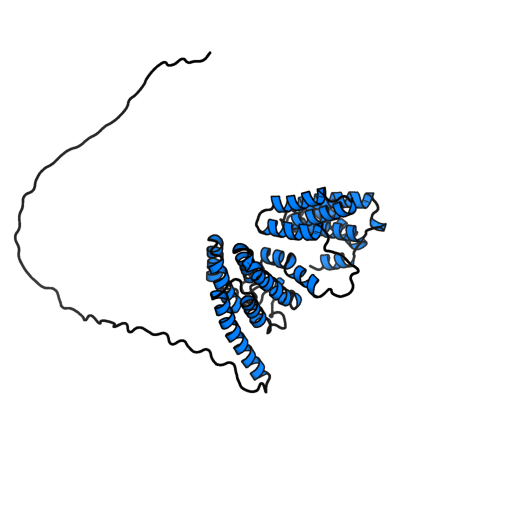569 -8.169 1.00 95.56 192 GLU A C 1
ATOM 1491 O O . GLU A 1 192 ? -0.578 -6.412 -8.026 1.00 95.56 192 GLU A O 1
ATOM 1496 N N . THR A 1 193 ? -1.608 -4.549 -7.309 1.00 96.31 193 THR A N 1
ATOM 1497 C CA . THR A 1 193 ? -0.806 -4.397 -6.077 1.00 96.31 193 THR A CA 1
ATOM 1498 C C . THR A 1 193 ? -1.227 -5.413 -5.009 1.00 96.31 193 THR A C 1
ATOM 1500 O O . THR A 1 193 ? -0.359 -6.013 -4.382 1.00 96.31 193 THR A O 1
ATOM 1503 N N . ALA A 1 194 ? -2.526 -5.708 -4.874 1.00 94.44 194 ALA A N 1
ATOM 1504 C CA . ALA A 1 194 ? -3.019 -6.801 -4.028 1.00 94.44 194 ALA A CA 1
ATOM 1505 C C . ALA A 1 194 ? -2.458 -8.162 -4.474 1.00 94.44 194 ALA A C 1
ATOM 1507 O O . ALA A 1 194 ? -1.877 -8.888 -3.672 1.00 94.44 194 ALA A O 1
ATOM 1508 N N . ASN A 1 195 ? -2.516 -8.452 -5.780 1.00 93.38 195 ASN A N 1
ATOM 1509 C CA . ASN A 1 195 ? -1.955 -9.668 -6.384 1.00 93.38 195 ASN A CA 1
ATOM 1510 C C . ASN A 1 195 ? -0.452 -9.860 -6.084 1.00 93.38 195 ASN A C 1
ATOM 1512 O O . ASN A 1 195 ? 0.037 -10.990 -6.064 1.00 93.38 195 ASN A O 1
ATOM 1516 N N . PHE A 1 196 ? 0.295 -8.770 -5.880 1.00 95.19 196 PHE A N 1
ATOM 1517 C CA . PHE A 1 196 ? 1.700 -8.819 -5.476 1.00 95.19 196 PHE A CA 1
ATOM 1518 C C . PHE A 1 196 ? 1.860 -9.071 -3.972 1.00 95.19 196 PHE A C 1
ATOM 1520 O O . PHE A 1 196 ? 2.579 -9.993 -3.589 1.00 95.19 196 PHE A O 1
ATOM 1527 N N . LEU A 1 197 ? 1.165 -8.302 -3.130 1.00 94.62 197 LEU A N 1
ATOM 1528 C CA . LEU A 1 197 ? 1.319 -8.363 -1.673 1.00 94.62 197 LEU A CA 1
ATOM 1529 C C . LEU A 1 197 ? 0.741 -9.639 -1.051 1.00 94.62 197 LEU A C 1
ATOM 1531 O O . LEU A 1 197 ? 1.358 -10.187 -0.150 1.00 94.62 197 LEU A O 1
ATOM 1535 N N . ASN A 1 198 ? -0.353 -10.200 -1.575 1.00 91.38 198 ASN A N 1
ATOM 1536 C CA . ASN A 1 198 ? -0.855 -11.503 -1.109 1.00 91.38 198 ASN A CA 1
ATOM 1537 C C . ASN A 1 198 ? 0.162 -12.634 -1.326 1.00 91.38 198 ASN A C 1
ATOM 1539 O O . ASN A 1 198 ? 0.162 -13.628 -0.605 1.00 91.38 198 ASN A O 1
ATOM 1543 N N . ARG A 1 199 ? 1.004 -12.503 -2.359 1.00 92.81 199 ARG A N 1
ATOM 1544 C CA . ARG A 1 199 ? 2.018 -13.494 -2.728 1.00 92.81 199 ARG A CA 1
ATOM 1545 C C . ARG A 1 199 ? 3.336 -13.284 -1.981 1.00 92.81 199 ARG A C 1
ATOM 1547 O O . ARG A 1 199 ? 4.088 -14.238 -1.835 1.00 92.81 199 ARG A O 1
ATOM 1554 N N . LEU A 1 200 ? 3.612 -12.054 -1.542 1.00 94.00 200 LEU A N 1
ATOM 1555 C CA . LEU A 1 200 ? 4.807 -11.651 -0.796 1.00 94.00 200 LEU A CA 1
ATOM 1556 C C . LEU A 1 200 ? 4.436 -10.580 0.259 1.00 94.00 200 LEU A C 1
ATOM 1558 O O . LEU A 1 200 ? 4.737 -9.400 0.059 1.00 94.00 200 LEU A O 1
ATOM 1562 N N . PRO A 1 201 ? 3.774 -10.954 1.373 1.00 91.69 201 PRO A N 1
ATOM 1563 C CA . PRO A 1 201 ? 3.291 -9.990 2.370 1.00 91.69 201 PRO A CA 1
ATOM 1564 C C . PRO A 1 201 ? 4.434 -9.286 3.115 1.00 91.69 201 PRO A C 1
ATOM 1566 O O . PRO A 1 201 ? 4.330 -8.104 3.435 1.00 91.69 201 PRO A O 1
ATOM 1569 N N . GLU A 1 202 ? 5.568 -9.976 3.278 1.00 91.88 202 GLU A N 1
ATOM 1570 C CA . GLU A 1 202 ? 6.829 -9.472 3.849 1.00 91.88 202 GLU A CA 1
ATOM 1571 C C . GLU A 1 202 ? 7.271 -8.127 3.235 1.00 91.88 202 GLU A C 1
ATOM 1573 O O . GLU A 1 202 ? 7.871 -7.290 3.906 1.00 91.88 202 GLU A O 1
ATOM 1578 N N . MET A 1 203 ? 6.913 -7.864 1.971 1.00 93.81 203 MET A N 1
ATOM 1579 C CA . MET A 1 203 ? 7.223 -6.622 1.251 1.00 93.81 203 MET A CA 1
ATOM 1580 C C . MET A 1 203 ? 6.671 -5.349 1.919 1.00 93.81 203 MET A C 1
ATOM 1582 O O . MET A 1 203 ? 7.128 -4.258 1.581 1.00 93.81 203 MET A O 1
ATOM 1586 N N . MET A 1 204 ? 5.700 -5.459 2.833 1.00 92.50 204 MET A N 1
ATOM 1587 C CA . MET A 1 204 ? 5.167 -4.326 3.603 1.00 92.50 204 MET A CA 1
ATOM 1588 C C . MET A 1 204 ? 6.066 -3.916 4.780 1.00 92.50 204 MET A C 1
ATOM 1590 O O . MET A 1 204 ? 5.991 -2.772 5.232 1.00 92.50 204 MET A O 1
ATOM 1594 N N . GLU A 1 205 ? 6.923 -4.818 5.262 1.00 92.38 205 GLU A N 1
ATOM 1595 C CA . GLU A 1 205 ? 7.790 -4.600 6.429 1.00 92.38 205 GLU A CA 1
ATOM 1596 C C . GLU A 1 205 ? 9.209 -4.146 6.050 1.00 92.38 205 GLU A C 1
ATOM 1598 O O . GLU A 1 205 ? 9.904 -3.555 6.874 1.00 92.38 205 GLU A O 1
ATOM 1603 N N . LEU A 1 206 ? 9.618 -4.374 4.799 1.00 95.94 206 LEU A N 1
ATOM 1604 C CA . LEU A 1 206 ? 10.966 -4.096 4.299 1.00 95.94 206 LEU A CA 1
ATOM 1605 C C . LEU A 1 206 ? 11.265 -2.605 4.053 1.00 95.94 206 LEU A C 1
ATOM 1607 O O . LEU A 1 206 ? 10.389 -1.807 3.705 1.00 95.94 206 LEU A O 1
ATOM 1611 N N . SER A 1 207 ? 12.555 -2.269 4.145 1.00 97.25 207 SER A N 1
ATOM 1612 C CA . SER A 1 207 ? 13.127 -0.955 3.821 1.00 97.25 207 SER A CA 1
ATOM 1613 C C . SER A 1 207 ? 14.146 -1.004 2.678 1.00 97.25 207 SER A C 1
ATOM 1615 O O . SER A 1 207 ? 14.815 -2.011 2.431 1.00 97.25 207 SER A O 1
ATOM 1617 N N . PHE A 1 208 ? 14.303 0.132 2.002 1.00 97.12 208 PHE A N 1
ATOM 1618 C CA . PHE A 1 208 ? 15.400 0.439 1.086 1.00 97.12 208 PHE A CA 1
ATOM 1619 C C . PHE A 1 208 ? 16.741 0.564 1.829 1.00 97.12 208 PHE A C 1
ATOM 1621 O O . PHE A 1 208 ? 16.795 0.656 3.055 1.00 97.12 208 PHE A O 1
ATOM 1628 N N . SER A 1 209 ? 17.840 0.611 1.075 1.00 96.19 209 SER A N 1
ATOM 1629 C CA . SER A 1 209 ? 19.217 0.665 1.591 1.00 96.19 209 SER A CA 1
ATOM 1630 C C . SER A 1 209 ? 19.559 1.909 2.424 1.00 96.19 209 SER A C 1
ATOM 1632 O O . SER A 1 209 ? 20.587 1.934 3.094 1.00 96.19 209 SER A O 1
ATOM 1634 N N . ASP A 1 210 ? 18.741 2.958 2.346 1.00 94.31 210 ASP A N 1
ATOM 1635 C CA . ASP A 1 210 ? 18.820 4.184 3.152 1.00 94.31 210 ASP A CA 1
ATOM 1636 C C . ASP A 1 210 ? 17.945 4.122 4.422 1.00 94.31 210 ASP A C 1
ATOM 1638 O O . ASP A 1 210 ? 17.789 5.129 5.105 1.00 94.31 210 ASP A O 1
ATOM 1642 N N . GLN A 1 211 ? 17.390 2.944 4.737 1.00 93.25 211 GLN A N 1
ATOM 1643 C CA . GLN A 1 211 ? 16.426 2.656 5.809 1.00 93.25 211 GLN A CA 1
ATOM 1644 C C . GLN A 1 211 ? 14.997 3.185 5.572 1.00 93.25 211 GLN A C 1
ATOM 1646 O O . GLN A 1 211 ? 14.099 2.836 6.342 1.00 93.25 211 GLN A O 1
ATOM 1651 N N . THR A 1 212 ? 14.734 3.925 4.487 1.00 94.88 212 THR A N 1
ATOM 1652 C CA . THR A 1 212 ? 13.376 4.364 4.116 1.00 94.88 212 THR A CA 1
ATOM 1653 C C . THR A 1 212 ? 12.478 3.142 3.852 1.00 94.88 212 THR A C 1
ATOM 1655 O O . THR A 1 212 ? 12.871 2.279 3.065 1.00 94.88 212 THR A O 1
ATOM 1658 N N . PRO A 1 213 ? 11.284 3.019 4.463 1.00 96.06 213 PRO A N 1
ATOM 1659 C CA . PRO A 1 213 ? 10.414 1.858 4.260 1.00 96.06 213 PRO A CA 1
ATOM 1660 C C . PRO A 1 213 ? 9.854 1.793 2.831 1.00 96.06 213 PRO A C 1
ATOM 1662 O O . PRO A 1 213 ? 9.647 2.818 2.184 1.00 96.06 213 PRO A O 1
ATOM 1665 N N . PHE A 1 214 ? 9.549 0.587 2.341 1.00 96.75 214 PHE A N 1
ATOM 1666 C CA . PHE A 1 214 ? 8.889 0.396 1.040 1.00 96.75 214 PHE A CA 1
ATOM 1667 C C . PHE A 1 214 ? 7.465 0.976 1.010 1.00 96.75 214 PHE A C 1
ATOM 1669 O O . PHE A 1 214 ? 7.026 1.478 -0.029 1.00 96.75 214 PHE A O 1
ATOM 1676 N N . ALA A 1 215 ? 6.768 0.926 2.150 1.00 96.50 215 ALA A N 1
ATOM 1677 C CA . ALA A 1 215 ? 5.505 1.608 2.416 1.00 96.50 215 ALA A CA 1
ATOM 1678 C C . ALA A 1 215 ? 5.611 2.436 3.705 1.00 96.50 215 ALA A C 1
ATOM 1680 O O . ALA A 1 215 ? 5.824 1.880 4.788 1.00 96.50 215 ALA A O 1
ATOM 1681 N N . SER A 1 216 ? 5.402 3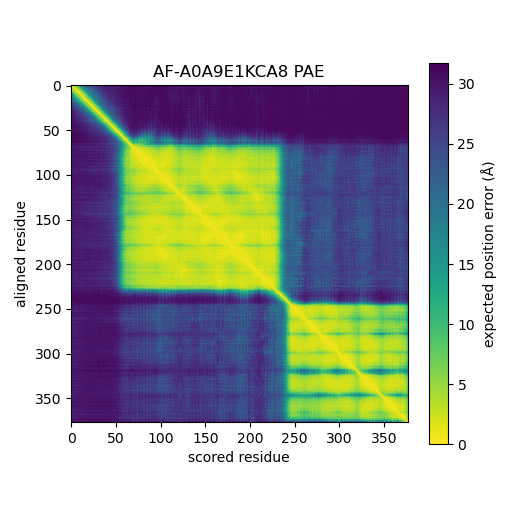.747 3.591 1.00 95.38 216 SER A N 1
ATOM 1682 C CA . SER A 1 216 ? 5.150 4.650 4.721 1.00 95.38 216 SER A CA 1
ATOM 1683 C C . SER A 1 216 ? 3.846 4.305 5.454 1.00 95.38 216 SER A C 1
ATOM 1685 O O . SER A 1 216 ? 2.975 3.633 4.899 1.00 95.38 216 SER A O 1
ATOM 1687 N N . ASP A 1 217 ? 3.665 4.805 6.679 1.00 93.00 217 ASP A N 1
ATOM 1688 C CA . ASP A 1 217 ? 2.473 4.527 7.500 1.00 93.00 217 ASP A CA 1
ATOM 1689 C C . ASP A 1 217 ? 1.151 4.862 6.786 1.00 93.00 217 ASP A C 1
ATOM 1691 O O . ASP A 1 217 ? 0.200 4.084 6.845 1.00 93.00 217 ASP A O 1
ATOM 1695 N N . GLN A 1 218 ? 1.097 5.974 6.038 1.00 92.31 218 GLN A N 1
ATOM 1696 C CA . GLN A 1 218 ? -0.095 6.344 5.262 1.00 92.31 218 GLN A CA 1
ATOM 1697 C C . GLN A 1 218 ? -0.381 5.338 4.135 1.00 92.31 218 GLN A C 1
ATOM 1699 O O . GLN A 1 218 ? -1.541 5.011 3.877 1.00 92.31 218 GLN A O 1
ATOM 1704 N N . THR A 1 219 ? 0.663 4.822 3.484 1.00 95.06 219 THR A N 1
ATOM 1705 C CA . THR A 1 219 ? 0.527 3.768 2.474 1.00 95.06 219 THR A CA 1
ATOM 1706 C C . THR A 1 219 ? 0.099 2.456 3.118 1.00 95.06 219 THR A C 1
ATOM 1708 O O . THR A 1 219 ? -0.817 1.833 2.596 1.00 95.06 219 THR A O 1
ATOM 1711 N N . ARG A 1 220 ? 0.668 2.060 4.268 1.00 93.56 220 ARG A N 1
ATOM 1712 C CA . ARG A 1 220 ? 0.248 0.858 5.021 1.00 93.56 220 ARG A CA 1
ATOM 1713 C C . ARG A 1 220 ? -1.247 0.910 5.353 1.00 93.56 220 ARG A C 1
ATOM 1715 O O . ARG A 1 220 ? -1.977 0.005 4.970 1.00 93.56 220 ARG A O 1
ATOM 1722 N N . MET A 1 221 ? -1.731 2.033 5.895 1.00 91.88 221 MET A N 1
ATOM 1723 C CA . MET A 1 221 ? -3.164 2.248 6.152 1.00 91.88 221 MET A CA 1
ATOM 1724 C C . MET A 1 221 ? -4.042 2.088 4.897 1.00 91.88 221 MET A C 1
ATOM 1726 O O . MET A 1 221 ? -5.146 1.556 4.989 1.00 91.88 221 MET A O 1
ATOM 1730 N N . TRP A 1 222 ? -3.579 2.531 3.722 1.00 94.56 222 TRP A N 1
ATOM 1731 C CA . TRP A 1 222 ? -4.291 2.320 2.454 1.00 94.56 222 TRP A CA 1
ATOM 1732 C C . TRP A 1 222 ? -4.217 0.865 1.957 1.00 94.56 222 TRP A C 1
ATOM 1734 O O . TRP A 1 222 ? -5.200 0.355 1.412 1.00 94.56 222 TRP A O 1
ATOM 1744 N N . LEU A 1 223 ? -3.080 0.189 2.152 1.00 93.31 223 LEU A N 1
ATOM 1745 C CA . LEU A 1 223 ? -2.923 -1.224 1.816 1.00 93.31 223 LEU A CA 1
ATOM 1746 C C . LEU A 1 223 ? -3.917 -2.076 2.616 1.00 93.31 223 LEU A C 1
ATOM 1748 O O . LEU A 1 223 ? -4.679 -2.838 2.019 1.00 93.31 223 LEU A O 1
ATOM 1752 N N . ASP A 1 224 ? -3.984 -1.862 3.929 1.00 90.06 224 ASP A N 1
ATOM 1753 C CA . ASP A 1 224 ? -4.895 -2.568 4.832 1.00 90.06 224 ASP A CA 1
ATOM 1754 C C . ASP A 1 224 ? -6.366 -2.260 4.509 1.00 90.06 224 ASP A C 1
ATOM 1756 O O . ASP A 1 224 ? -7.168 -3.171 4.304 1.00 90.06 224 ASP A O 1
ATOM 1760 N N . ALA A 1 225 ? -6.729 -0.974 4.415 1.00 86.69 225 ALA A N 1
ATOM 1761 C CA . ALA A 1 225 ? -8.124 -0.537 4.291 1.00 86.69 225 ALA A CA 1
ATOM 1762 C C . ALA A 1 225 ? -8.740 -0.718 2.891 1.00 86.69 225 ALA A C 1
ATOM 1764 O O . ALA A 1 225 ? -9.947 -0.530 2.723 1.00 86.69 225 ALA A O 1
ATOM 1765 N N . GLU A 1 226 ? -7.945 -1.028 1.862 1.00 85.75 226 GLU A N 1
ATOM 1766 C CA . GLU A 1 226 ? -8.462 -1.153 0.496 1.00 85.75 226 GLU A CA 1
ATOM 1767 C C . GLU A 1 226 ? -7.791 -2.235 -0.351 1.00 85.75 226 GLU A C 1
ATOM 1769 O O . GLU A 1 226 ? -8.494 -2.928 -1.087 1.00 85.75 226 GLU A O 1
ATOM 1774 N N . VAL A 1 227 ? -6.470 -2.400 -0.291 1.00 84.88 227 VAL A N 1
ATOM 1775 C CA . VAL A 1 227 ? -5.754 -3.303 -1.210 1.00 84.88 227 VAL A CA 1
ATOM 1776 C C . VAL A 1 227 ? -5.921 -4.765 -0.797 1.00 84.88 227 VAL A C 1
ATOM 1778 O O . VAL A 1 227 ? -6.342 -5.575 -1.622 1.00 84.88 227 VAL A O 1
ATOM 1781 N N . LEU A 1 228 ? -5.670 -5.094 0.472 1.00 83.62 228 LEU A N 1
ATOM 1782 C CA . LEU A 1 228 ? -5.777 -6.465 0.984 1.00 83.62 228 LEU A CA 1
ATOM 1783 C C . LEU A 1 228 ? -7.247 -6.926 1.058 1.00 83.62 228 LEU A C 1
ATOM 1785 O O . LEU A 1 228 ? -7.591 -7.993 0.544 1.00 83.62 228 LEU A O 1
ATOM 1789 N N . ILE A 1 229 ? -8.145 -6.075 1.575 1.00 75.56 229 ILE A N 1
ATOM 1790 C CA . ILE A 1 229 ? -9.595 -6.353 1.644 1.00 75.56 229 ILE A CA 1
ATOM 1791 C C . ILE A 1 229 ? -10.193 -6.617 0.250 1.00 75.56 229 ILE A C 1
ATOM 1793 O O . ILE A 1 229 ? -10.987 -7.546 0.089 1.00 75.56 229 ILE A O 1
ATOM 1797 N N . SER A 1 230 ? -9.776 -5.872 -0.785 1.00 59.16 230 SER A N 1
ATOM 1798 C CA . SER A 1 230 ? -10.267 -6.079 -2.161 1.00 59.16 230 SER A CA 1
ATOM 1799 C C . SER A 1 230 ? -9.955 -7.467 -2.732 1.00 59.16 230 SER A C 1
ATOM 1801 O O . SER A 1 230 ? -10.574 -7.850 -3.724 1.00 59.16 230 SER A O 1
ATOM 1803 N N . SER A 1 231 ? -9.010 -8.213 -2.148 1.00 52.94 231 SER A N 1
ATOM 1804 C CA . SER A 1 231 ? -8.646 -9.549 -2.624 1.00 52.94 231 SER A CA 1
ATOM 1805 C C . SER A 1 231 ? -9.299 -10.689 -1.848 1.00 52.94 231 SER A C 1
ATOM 1807 O O . SER A 1 231 ? -9.506 -11.753 -2.428 1.00 52.94 231 SER A O 1
ATOM 1809 N N . ALA A 1 232 ? -9.690 -10.477 -0.586 1.00 48.38 232 ALA A N 1
ATOM 1810 C CA . ALA A 1 232 ? -10.486 -11.455 0.164 1.00 48.38 232 ALA A CA 1
ATOM 1811 C C . ALA A 1 232 ? -11.822 -11.747 -0.551 1.00 48.38 232 ALA A C 1
ATOM 1813 O O . ALA A 1 232 ? -12.247 -12.892 -0.665 1.00 48.38 232 ALA A O 1
ATOM 1814 N N . ALA A 1 233 ? -12.422 -10.723 -1.166 1.00 49.00 233 ALA A N 1
ATOM 1815 C CA . ALA A 1 233 ? -13.608 -10.858 -2.015 1.00 49.00 233 ALA A CA 1
ATOM 1816 C C . ALA A 1 233 ? -13.372 -11.606 -3.354 1.00 49.00 233 ALA A C 1
ATOM 1818 O O . ALA A 1 233 ? -14.327 -11.818 -4.101 1.00 49.00 233 ALA A O 1
ATOM 1819 N N . GLY A 1 234 ? -12.125 -11.964 -3.690 1.00 43.88 234 GLY A N 1
ATOM 1820 C CA . GLY A 1 234 ? -11.762 -12.663 -4.928 1.00 43.88 234 GLY A CA 1
ATOM 1821 C C . GLY A 1 234 ? -11.718 -14.186 -4.791 1.00 43.88 234 GLY A C 1
ATOM 1822 O O . GLY A 1 234 ? -12.314 -14.882 -5.610 1.00 43.88 234 GLY A O 1
ATOM 1823 N N . ASP A 1 235 ? -11.043 -14.693 -3.754 1.00 37.38 235 ASP A N 1
ATOM 1824 C CA . ASP A 1 235 ? -10.747 -16.128 -3.599 1.00 37.38 235 ASP A CA 1
ATOM 1825 C C . ASP A 1 235 ? -11.606 -16.846 -2.537 1.00 37.38 235 ASP A C 1
ATOM 1827 O O . ASP A 1 235 ? -11.616 -18.076 -2.481 1.00 37.38 235 ASP A O 1
ATOM 1831 N N . SER A 1 236 ? -12.400 -16.130 -1.728 1.00 35.66 236 SER A N 1
ATOM 1832 C CA . SER A 1 236 ? -13.280 -16.726 -0.700 1.00 35.66 236 SER A CA 1
ATOM 1833 C C . SER A 1 236 ? -14.556 -17.396 -1.246 1.00 35.66 236 SER A C 1
ATOM 1835 O O . SER A 1 236 ? -15.586 -17.440 -0.574 1.00 35.66 236 SER A O 1
ATOM 1837 N N . ALA A 1 237 ? -14.502 -17.996 -2.438 1.00 36.34 237 ALA A N 1
ATOM 1838 C CA . ALA A 1 237 ? -15.575 -18.816 -3.015 1.00 36.34 237 ALA A CA 1
ATOM 1839 C C . ALA A 1 237 ? -15.655 -20.227 -2.376 1.00 36.34 237 ALA A C 1
ATOM 1841 O O . ALA A 1 237 ? -15.864 -21.229 -3.061 1.00 36.34 237 ALA A O 1
ATOM 1842 N N . GLY A 1 238 ? -15.465 -20.314 -1.054 1.00 33.69 238 GLY A N 1
ATOM 1843 C CA . GLY A 1 238 ? -15.352 -21.567 -0.313 1.00 33.69 238 GLY A CA 1
ATOM 1844 C C . GLY A 1 238 ? -15.528 -21.394 1.197 1.00 33.69 238 GLY A C 1
ATOM 1845 O O . GLY A 1 238 ? -14.604 -20.991 1.892 1.00 33.69 238 GLY A O 1
ATOM 1846 N N . ALA A 1 239 ? -16.700 -21.796 1.695 1.00 41.69 239 ALA A N 1
ATOM 1847 C CA . ALA A 1 239 ? -16.988 -22.071 3.108 1.00 41.69 239 ALA A CA 1
ATOM 1848 C C . ALA A 1 239 ? -16.900 -20.906 4.127 1.00 41.69 239 ALA A C 1
ATOM 1850 O O . ALA A 1 239 ? -16.326 -21.056 5.204 1.00 41.69 239 ALA A O 1
ATOM 1851 N N . SER A 1 240 ? -17.645 -19.824 3.887 1.00 32.84 240 SER A N 1
ATOM 1852 C CA . SER A 1 240 ? -18.385 -19.152 4.971 1.00 32.84 240 SER A CA 1
ATOM 1853 C C . SER A 1 240 ? -19.875 -19.083 4.613 1.00 32.84 240 SER A C 1
ATOM 1855 O O . SER A 1 240 ? -20.248 -18.858 3.460 1.00 32.84 240 SER A O 1
ATOM 1857 N N . THR A 1 241 ? -20.757 -19.375 5.573 1.00 36.12 241 THR A N 1
ATOM 1858 C CA . THR A 1 241 ? -22.204 -19.513 5.331 1.00 36.12 241 THR A CA 1
ATOM 1859 C C . THR A 1 241 ? -22.922 -18.171 5.395 1.00 36.12 241 THR A C 1
ATOM 1861 O O . THR A 1 241 ? -23.702 -17.932 6.312 1.00 36.12 241 THR A O 1
ATOM 1864 N N . GLY A 1 242 ? -22.673 -17.349 4.376 1.00 40.50 242 GLY A N 1
ATOM 1865 C CA . GLY A 1 242 ? -23.344 -16.075 4.143 1.00 40.50 242 GLY A CA 1
ATOM 1866 C C . GLY A 1 242 ? -22.793 -14.924 4.979 1.00 40.50 242 GLY A C 1
ATOM 1867 O O . GLY A 1 242 ? -22.700 -15.028 6.192 1.00 40.50 242 GLY A O 1
ATOM 1868 N N . ASP A 1 243 ? -22.483 -13.823 4.300 1.00 37.88 243 ASP A N 1
ATOM 1869 C CA . ASP A 1 243 ? -23.001 -12.507 4.668 1.00 37.88 243 ASP A CA 1
ATOM 1870 C C . ASP A 1 243 ? -22.970 -11.587 3.441 1.00 37.88 243 ASP A C 1
ATOM 1872 O O . ASP A 1 243 ? -22.112 -11.711 2.562 1.00 37.88 243 ASP A O 1
ATOM 1876 N N . ALA A 1 244 ? -23.932 -10.669 3.362 1.00 43.59 244 ALA A N 1
ATOM 1877 C CA . ALA A 1 244 ? -23.753 -9.458 2.570 1.00 43.59 244 ALA A CA 1
ATOM 1878 C C . ALA A 1 244 ? -22.998 -8.469 3.462 1.00 43.59 244 ALA A C 1
ATOM 1880 O O . ALA A 1 244 ? -23.402 -8.304 4.609 1.00 43.59 244 ALA A O 1
ATOM 1881 N N . ALA A 1 245 ? -21.926 -7.845 2.954 1.00 57.44 245 ALA A N 1
ATOM 1882 C CA . ALA A 1 245 ? -21.035 -6.989 3.747 1.00 57.44 245 ALA A CA 1
ATOM 1883 C C . ALA A 1 245 ? -21.828 -6.054 4.675 1.00 57.44 245 ALA A C 1
ATOM 1885 O O . ALA A 1 245 ? -22.641 -5.252 4.200 1.00 57.44 245 ALA A O 1
ATOM 1886 N N . GLU A 1 246 ? -21.632 -6.219 5.986 1.00 80.12 246 GLU A N 1
ATOM 1887 C CA . GLU A 1 246 ? -22.521 -5.644 6.990 1.00 80.12 246 GLU A CA 1
ATOM 1888 C C . GLU A 1 246 ? -22.489 -4.107 6.932 1.00 80.12 246 GLU A C 1
ATOM 1890 O O . GLU A 1 246 ? -21.489 -3.486 6.559 1.00 80.12 246 GLU A O 1
ATOM 1895 N N . SER A 1 247 ? -23.611 -3.463 7.276 1.00 83.56 247 SER A N 1
ATOM 1896 C CA . SER A 1 247 ? -23.805 -2.025 7.008 1.00 83.56 247 SER A CA 1
ATOM 1897 C C . SER A 1 247 ? -22.740 -1.113 7.638 1.00 83.56 247 SER A C 1
ATOM 1899 O O . SER A 1 247 ? -22.409 -0.071 7.069 1.00 83.56 247 SER A O 1
ATOM 1901 N N . TRP A 1 248 ? -22.168 -1.535 8.769 1.00 86.75 248 TRP A N 1
ATOM 1902 C CA . TRP A 1 248 ? -21.080 -0.858 9.471 1.00 86.75 248 TRP A CA 1
ATOM 1903 C C . TRP A 1 248 ? -19.730 -0.990 8.762 1.00 86.75 248 TRP A C 1
ATOM 1905 O O . TRP A 1 248 ? -18.990 -0.012 8.735 1.00 86.75 248 TRP A O 1
ATOM 1915 N N . ASP A 1 249 ? -19.416 -2.132 8.145 1.00 86.44 249 ASP A N 1
ATOM 1916 C CA . ASP A 1 249 ? -18.143 -2.345 7.438 1.00 86.44 249 ASP A CA 1
ATOM 1917 C C . ASP A 1 249 ? -18.073 -1.515 6.153 1.00 86.44 249 ASP A C 1
ATOM 1919 O O . ASP A 1 249 ? -17.058 -0.879 5.855 1.00 86.44 249 ASP A O 1
ATOM 1923 N N . VAL A 1 250 ? -19.184 -1.462 5.410 1.00 88.50 250 VAL A N 1
ATOM 1924 C CA . VAL A 1 250 ? -19.307 -0.628 4.205 1.00 88.50 250 VAL A CA 1
ATOM 1925 C C . VAL A 1 250 ? -19.133 0.852 4.560 1.00 88.50 250 VAL A C 1
ATOM 1927 O O . VAL A 1 250 ? -18.389 1.572 3.888 1.00 88.50 250 VAL A O 1
ATOM 1930 N N . ALA A 1 251 ? -19.767 1.301 5.645 1.00 89.94 251 ALA A N 1
ATOM 1931 C CA . ALA A 1 251 ? -19.660 2.675 6.119 1.00 89.94 251 ALA A CA 1
ATOM 1932 C C . ALA A 1 251 ? -18.289 2.998 6.730 1.00 89.94 251 ALA A C 1
ATOM 1934 O O . ALA A 1 251 ? -17.781 4.092 6.500 1.00 89.94 251 ALA A O 1
ATOM 1935 N N . LEU A 1 252 ? -17.644 2.056 7.427 1.00 90.94 252 LEU A N 1
ATOM 1936 C CA . LEU A 1 252 ? -16.271 2.193 7.920 1.00 90.94 252 LEU A CA 1
ATOM 1937 C C . LEU A 1 252 ? -15.286 2.361 6.756 1.00 90.94 252 LEU A C 1
ATOM 1939 O O . LEU A 1 252 ? -14.404 3.218 6.813 1.00 90.94 252 LEU A O 1
ATOM 1943 N N . ALA A 1 253 ? -15.467 1.607 5.669 1.00 88.81 253 ALA A N 1
ATOM 1944 C CA . ALA A 1 253 ? -14.656 1.738 4.461 1.00 88.81 253 ALA A CA 1
ATOM 1945 C C . ALA A 1 253 ? -14.884 3.072 3.718 1.00 88.81 253 ALA A C 1
ATOM 1947 O O . ALA A 1 253 ? -13.944 3.597 3.114 1.00 88.81 253 ALA A O 1
ATOM 1948 N N . GLU A 1 254 ? -16.090 3.655 3.756 1.00 89.00 254 GLU A N 1
ATOM 1949 C CA . GLU A 1 254 ? -16.337 5.010 3.231 1.00 89.00 254 GLU A CA 1
ATOM 1950 C C . GLU A 1 254 ? -15.768 6.095 4.162 1.00 89.00 254 GLU A C 1
ATOM 1952 O O . GLU A 1 254 ? -15.050 6.993 3.712 1.00 89.00 254 GLU A O 1
ATOM 1957 N N . ALA A 1 255 ? -16.020 5.988 5.466 1.00 89.00 255 ALA A N 1
ATOM 1958 C CA . ALA A 1 255 ? -15.520 6.908 6.478 1.00 89.00 255 ALA A CA 1
ATOM 1959 C C . ALA A 1 255 ? -13.985 6.945 6.493 1.00 89.00 255 ALA A C 1
ATOM 1961 O O . ALA A 1 255 ? -13.404 8.028 6.491 1.00 89.00 255 ALA A O 1
ATOM 1962 N N . GLY A 1 256 ? -13.312 5.795 6.389 1.00 86.75 256 GLY A N 1
ATOM 1963 C CA . GLY A 1 256 ? -11.856 5.709 6.247 1.00 86.75 256 GLY A CA 1
ATOM 1964 C C . GLY A 1 256 ? -11.324 6.427 4.998 1.00 86.75 256 GLY A C 1
ATOM 1965 O O . GLY A 1 256 ? -10.267 7.057 5.043 1.00 86.75 256 GLY A O 1
ATOM 1966 N N . LYS A 1 257 ? -12.082 6.428 3.892 1.00 88.06 257 LYS A N 1
ATOM 1967 C CA . LYS A 1 257 ? -11.724 7.168 2.667 1.00 88.06 257 LYS A CA 1
ATOM 1968 C C . LYS A 1 257 ? -11.861 8.682 2.843 1.00 88.06 257 LYS A C 1
ATOM 1970 O O . LYS A 1 257 ? -10.992 9.404 2.359 1.00 88.06 257 LYS A O 1
ATOM 1975 N N . LYS A 1 258 ? -12.873 9.154 3.583 1.00 87.31 258 LYS A N 1
ATOM 1976 C CA . LYS A 1 258 ? -13.013 10.575 3.961 1.00 87.31 258 LYS A CA 1
ATOM 1977 C C . LYS A 1 258 ? -11.998 11.018 5.020 1.00 87.31 258 LYS A C 1
ATOM 1979 O O . LYS A 1 258 ? -11.449 12.111 4.941 1.00 87.31 258 LYS A O 1
ATOM 1984 N N . ALA A 1 259 ? -11.657 10.152 5.970 1.00 87.25 259 ALA A N 1
ATOM 1985 C CA . ALA A 1 259 ? -10.546 10.387 6.888 1.00 87.25 259 ALA A CA 1
ATOM 1986 C C . ALA A 1 259 ? -9.225 10.580 6.116 1.00 87.25 259 ALA A C 1
ATOM 1988 O O . ALA A 1 259 ? -8.478 11.518 6.390 1.00 87.25 259 ALA A O 1
ATOM 1989 N N . ALA A 1 260 ? -8.976 9.762 5.086 1.00 84.50 260 ALA A N 1
ATOM 1990 C CA . ALA A 1 260 ? -7.784 9.851 4.240 1.00 84.50 260 ALA A CA 1
ATOM 1991 C C . ALA A 1 260 ? -7.746 11.067 3.281 1.00 84.50 260 ALA A C 1
ATOM 1993 O O . ALA A 1 260 ? -6.657 11.426 2.819 1.00 84.50 260 ALA A O 1
ATOM 1994 N N . SER A 1 261 ? -8.880 11.721 2.988 1.00 84.00 261 SER A N 1
ATOM 1995 C CA . SER A 1 261 ? -8.917 13.034 2.314 1.00 84.00 261 SER A CA 1
ATOM 1996 C C . SER A 1 261 ? -8.751 14.220 3.277 1.00 84.00 261 SER A C 1
ATOM 1998 O O . SER A 1 261 ? -8.522 15.337 2.817 1.00 84.00 261 SER A O 1
ATOM 2000 N N . GLY A 1 262 ? -8.797 13.984 4.595 1.00 82.81 262 GLY A N 1
ATOM 2001 C CA . GLY A 1 262 ? -8.735 15.010 5.644 1.00 82.81 262 GLY A CA 1
ATOM 2002 C C . GLY A 1 262 ? -10.106 15.461 6.166 1.00 82.81 262 GLY A C 1
ATOM 2003 O O . GLY A 1 262 ? -10.179 16.323 7.036 1.00 82.81 262 GLY A O 1
ATOM 2004 N N . GLU A 1 263 ? -11.199 14.870 5.682 1.00 87.94 263 GLU A N 1
ATOM 2005 C CA . GLU A 1 263 ? -12.585 15.213 6.025 1.00 87.94 263 GLU A CA 1
ATOM 2006 C C . GLU A 1 263 ? -13.063 14.429 7.266 1.00 87.94 263 GLU A C 1
ATOM 2008 O O . GLU A 1 263 ? -14.058 13.698 7.238 1.00 87.94 263 GLU A O 1
ATOM 2013 N N . THR A 1 264 ? -12.327 14.560 8.374 1.00 88.12 264 THR A N 1
ATOM 2014 C CA . THR A 1 264 ? -12.505 13.759 9.601 1.00 88.12 264 THR A CA 1
ATOM 2015 C C . THR A 1 264 ? -13.891 13.910 10.237 1.00 88.12 264 THR A C 1
ATOM 2017 O O . THR A 1 264 ? -14.491 12.914 10.643 1.00 88.12 2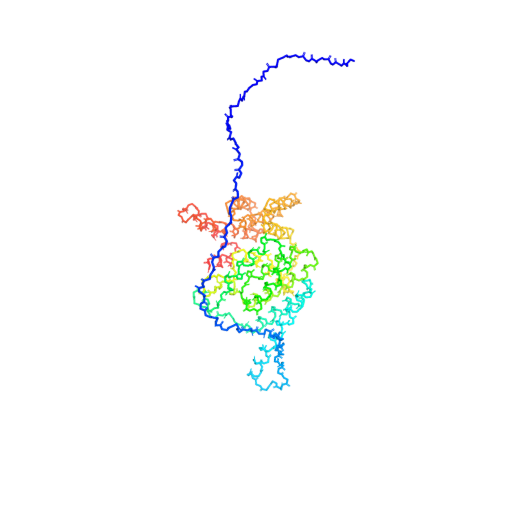64 THR A O 1
ATOM 2020 N N . GLU A 1 265 ? -14.451 15.123 10.256 1.00 89.62 265 GLU A N 1
ATOM 2021 C CA . GLU A 1 265 ? -15.808 15.386 10.756 1.00 89.62 265 GLU A CA 1
ATOM 2022 C C . GLU A 1 265 ? -16.877 14.639 9.943 1.00 89.62 265 GLU A C 1
ATOM 2024 O O . GLU A 1 265 ? -17.799 14.055 10.514 1.00 89.62 265 GLU A O 1
ATOM 2029 N N . GLN A 1 266 ? -16.732 14.579 8.612 1.00 88.88 266 GLN A N 1
ATOM 2030 C CA . GLN A 1 266 ? -17.650 13.818 7.757 1.00 88.88 266 GLN A CA 1
ATOM 2031 C C . GLN A 1 266 ? -17.504 12.309 7.964 1.00 88.88 266 GLN A C 1
ATOM 2033 O O . GLN A 1 266 ? -18.508 11.599 7.959 1.00 88.88 266 GLN A O 1
ATOM 2038 N N . ALA A 1 267 ? -16.277 11.816 8.159 1.00 89.50 267 ALA A N 1
ATOM 2039 C CA . ALA A 1 267 ? -16.025 10.407 8.451 1.00 89.50 267 ALA A CA 1
ATOM 2040 C C . ALA A 1 267 ? -16.745 9.966 9.739 1.00 89.50 267 ALA A C 1
ATOM 2042 O O . ALA A 1 267 ? -17.452 8.960 9.744 1.00 89.50 267 ALA A O 1
ATOM 2043 N N . VAL A 1 268 ? -16.641 10.759 10.811 1.00 90.62 268 VAL A N 1
ATOM 2044 C CA . VAL A 1 268 ? -17.360 10.502 12.071 1.00 90.62 268 VAL A CA 1
ATOM 2045 C C . VAL A 1 268 ? -18.877 10.668 11.899 1.00 90.62 268 VAL A C 1
ATOM 2047 O O . VAL A 1 268 ? -19.640 9.861 12.431 1.00 90.62 268 VAL A O 1
ATOM 2050 N N . SER A 1 269 ? -19.329 11.662 11.126 1.00 91.62 269 SER A N 1
ATOM 2051 C CA . SER A 1 269 ? -20.755 11.907 10.867 1.00 91.62 269 SER A CA 1
ATOM 2052 C C . SER A 1 269 ? -21.445 10.733 10.157 1.00 91.62 269 SER A C 1
ATOM 2054 O O . SER A 1 269 ? -22.548 10.365 10.560 1.00 91.62 269 SER A O 1
ATOM 2056 N N . ILE A 1 270 ? -20.786 10.083 9.187 1.00 91.12 270 ILE A N 1
ATOM 2057 C CA . ILE A 1 270 ? -21.291 8.862 8.525 1.00 91.12 270 ILE A CA 1
ATOM 2058 C C . ILE A 1 270 ? -21.554 7.752 9.555 1.00 91.12 270 ILE A C 1
ATOM 2060 O O . ILE A 1 270 ? -22.645 7.180 9.588 1.00 91.12 270 ILE A O 1
ATOM 2064 N N . MET A 1 271 ? -20.591 7.489 10.444 1.00 92.00 271 MET A N 1
ATOM 2065 C CA . MET A 1 271 ? -20.724 6.446 11.470 1.00 92.00 271 MET A CA 1
ATOM 2066 C C . MET A 1 271 ? -21.814 6.779 12.501 1.00 92.00 271 MET A C 1
ATOM 2068 O O . MET A 1 271 ? -22.553 5.894 12.931 1.00 92.00 271 MET A O 1
ATOM 2072 N N . GLN A 1 272 ? -21.960 8.055 12.875 1.00 91.56 272 GLN A N 1
ATOM 2073 C CA . GLN A 1 272 ? -23.040 8.511 13.758 1.00 91.56 272 GLN A CA 1
ATOM 2074 C C . GLN A 1 272 ? -24.423 8.391 13.102 1.00 91.56 272 GLN A C 1
ATOM 2076 O O . GLN A 1 272 ? -25.379 8.006 13.775 1.00 91.56 272 GLN A O 1
ATOM 2081 N N . GLN A 1 273 ? -24.540 8.679 11.803 1.00 91.69 273 GLN A N 1
ATOM 2082 C CA . GLN A 1 273 ? -25.789 8.518 11.060 1.00 91.69 273 GLN A CA 1
ATOM 2083 C C . GLN A 1 273 ? -26.199 7.041 10.971 1.00 91.69 273 GLN A C 1
ATOM 2085 O O . GLN A 1 273 ? -27.358 6.718 11.230 1.00 91.69 273 GLN A O 1
ATOM 2090 N N . GLY A 1 274 ? -25.257 6.139 10.678 1.00 88.62 274 GLY A N 1
ATOM 2091 C CA . GLY A 1 274 ? -25.505 4.695 10.690 1.00 88.62 274 GLY A CA 1
ATOM 2092 C C . GLY A 1 274 ? -25.949 4.179 12.061 1.00 88.62 274 GLY A C 1
ATOM 2093 O O . GLY A 1 274 ? -26.965 3.495 12.169 1.00 88.62 274 GLY A O 1
ATOM 2094 N N . LEU A 1 275 ? -25.273 4.615 13.130 1.00 89.88 275 LEU A N 1
ATOM 2095 C CA . LEU A 1 275 ? -25.639 4.290 14.512 1.00 89.88 275 LEU A CA 1
ATOM 2096 C C . LEU A 1 275 ? -27.056 4.768 14.898 1.00 89.88 275 LEU A C 1
ATOM 2098 O O . LEU A 1 275 ? -27.724 4.103 15.685 1.00 89.88 275 LEU A O 1
ATOM 2102 N N . GLN A 1 276 ? -27.530 5.893 14.347 1.00 89.62 276 GLN A N 1
ATOM 2103 C CA . GLN A 1 276 ? -28.906 6.381 14.543 1.00 89.62 276 GLN A CA 1
ATOM 2104 C C . GLN A 1 276 ? -29.952 5.613 13.716 1.00 89.62 276 GLN A C 1
ATOM 2106 O O . GLN A 1 276 ? -31.125 5.596 14.085 1.00 89.62 276 GLN A O 1
ATOM 2111 N N . GLN A 1 277 ? -29.550 4.992 12.605 1.00 88.31 277 GLN A N 1
ATOM 2112 C CA . GLN A 1 277 ? -30.424 4.188 11.742 1.00 88.31 277 GLN A CA 1
ATOM 2113 C C . GLN A 1 277 ? -30.494 2.710 12.173 1.00 88.31 277 GLN A C 1
ATOM 2115 O O . GLN A 1 277 ? -31.433 2.005 11.804 1.00 88.31 277 GLN A O 1
ATOM 2120 N N . ALA A 1 278 ? -29.535 2.241 12.976 1.00 86.94 278 ALA A N 1
ATOM 2121 C CA . ALA A 1 278 ? -29.480 0.886 13.513 1.00 86.94 278 ALA A CA 1
ATOM 2122 C C . ALA A 1 278 ? -30.597 0.619 14.545 1.00 86.94 278 ALA A C 1
ATOM 2124 O O . ALA A 1 278 ? -30.517 1.013 15.711 1.00 86.94 278 ALA A O 1
ATOM 2125 N N . GLY A 1 279 ? -31.649 -0.081 14.110 1.00 77.75 279 GLY A N 1
ATOM 2126 C CA . GLY A 1 279 ? -32.830 -0.376 14.931 1.00 77.75 279 GLY A CA 1
ATOM 2127 C C . GLY A 1 279 ? -32.639 -1.451 16.010 1.00 77.75 279 GLY A C 1
ATOM 2128 O O . GLY A 1 279 ? -33.438 -1.505 16.942 1.00 77.75 279 GLY A O 1
ATOM 2129 N N . GLN A 1 280 ? -31.605 -2.295 15.913 1.00 85.19 280 GLN A N 1
ATOM 2130 C CA . GLN A 1 280 ? -31.325 -3.367 16.879 1.00 85.19 280 GLN A CA 1
ATOM 2131 C C . GLN A 1 280 ? -30.140 -3.002 17.785 1.00 85.19 280 GLN A C 1
ATOM 2133 O O . GLN A 1 280 ? -29.153 -2.432 17.322 1.00 85.19 280 GLN A O 1
ATOM 2138 N N . GLN A 1 281 ? -30.194 -3.385 19.067 1.00 82.31 281 GLN A N 1
ATOM 2139 C CA . GLN A 1 281 ? -29.092 -3.150 20.018 1.00 82.31 281 GLN A CA 1
ATOM 2140 C C . GLN A 1 281 ? -27.778 -3.801 19.555 1.00 82.31 281 GLN A C 1
ATOM 2142 O O . GLN A 1 281 ? -26.735 -3.155 19.623 1.00 82.31 281 GLN A O 1
ATOM 2147 N N . ARG A 1 282 ? -27.849 -5.031 19.020 1.00 84.19 282 ARG A N 1
ATOM 2148 C CA . ARG A 1 282 ? -26.728 -5.764 18.405 1.00 84.19 282 ARG A CA 1
ATOM 2149 C C . ARG A 1 282 ? -26.003 -4.905 17.370 1.00 84.19 282 ARG A C 1
ATOM 2151 O O . ARG A 1 282 ? -24.836 -4.571 17.549 1.00 84.19 282 ARG A O 1
ATOM 2158 N N . ASP A 1 283 ? -26.730 -4.496 16.334 1.00 87.19 283 ASP A N 1
ATOM 2159 C CA . ASP A 1 283 ? -26.230 -3.676 15.230 1.00 87.19 283 ASP A CA 1
ATOM 2160 C C . ASP A 1 283 ? -25.579 -2.388 15.756 1.00 87.19 283 ASP A C 1
ATOM 2162 O O . ASP A 1 283 ? -24.484 -2.018 15.337 1.00 87.19 283 ASP A O 1
ATOM 2166 N N . GLN A 1 284 ? -26.209 -1.722 16.733 1.00 88.00 284 GLN A N 1
ATOM 2167 C CA . GLN A 1 284 ? -25.642 -0.525 17.357 1.00 88.00 284 GLN A CA 1
ATOM 2168 C C . GLN A 1 284 ? -24.303 -0.777 18.068 1.00 88.00 284 GLN A C 1
ATOM 2170 O O . GLN A 1 284 ? -23.473 0.132 18.101 1.00 88.00 284 GLN A O 1
ATOM 2175 N N . MET A 1 285 ? -24.058 -1.964 18.634 1.00 87.81 285 MET A N 1
ATOM 2176 C CA . MET A 1 285 ? -22.746 -2.285 19.211 1.00 87.81 285 MET A CA 1
ATOM 2177 C C . MET A 1 285 ? -21.685 -2.415 18.119 1.00 87.81 285 MET A C 1
ATOM 2179 O O . MET A 1 285 ? -20.645 -1.769 18.230 1.00 87.81 285 MET A O 1
ATOM 2183 N N . TYR A 1 286 ? -21.974 -3.125 17.024 1.00 90.38 286 TYR A N 1
ATOM 2184 C CA . TYR A 1 286 ? -21.074 -3.200 15.866 1.00 90.38 286 TYR A CA 1
ATOM 2185 C C . TYR A 1 286 ? -20.762 -1.811 15.277 1.00 90.38 286 TYR A C 1
ATOM 2187 O O . TYR A 1 286 ? -19.594 -1.476 15.071 1.00 90.38 286 TYR A O 1
ATOM 2195 N N . TRP A 1 287 ? -21.768 -0.941 15.118 1.00 92.69 287 TRP A N 1
ATOM 2196 C CA . TRP A 1 287 ? -21.563 0.459 14.712 1.00 92.69 287 TRP A CA 1
ATOM 2197 C C . TRP A 1 287 ? -20.658 1.249 15.677 1.00 92.69 287 TRP A C 1
ATOM 2199 O O . TRP A 1 287 ? -19.849 2.065 15.228 1.00 92.69 287 TRP A O 1
ATOM 2209 N N . ARG A 1 288 ? -20.747 1.014 16.997 1.00 91.94 288 ARG A N 1
ATOM 2210 C CA . ARG A 1 288 ? -19.861 1.652 17.993 1.00 91.94 288 ARG A CA 1
ATOM 2211 C C . ARG A 1 288 ? -18.438 1.076 17.963 1.00 91.94 288 ARG A C 1
ATOM 2213 O O . ARG A 1 288 ? -17.490 1.853 18.082 1.00 91.94 288 ARG A O 1
ATOM 2220 N N . CYS A 1 289 ? -18.268 -0.231 17.747 1.00 91.94 289 CYS A N 1
ATOM 2221 C CA . CYS A 1 289 ? -16.961 -0.865 17.531 1.00 91.94 289 CYS A CA 1
ATOM 2222 C C . CYS A 1 289 ? -16.264 -0.290 16.288 1.00 91.94 289 CYS A C 1
ATOM 2224 O O . CYS A 1 289 ? -15.124 0.167 16.377 1.00 91.94 289 CYS A O 1
ATOM 2226 N N . ALA A 1 290 ? -16.976 -0.206 15.160 1.00 92.44 290 ALA A N 1
ATOM 2227 C CA . ALA A 1 290 ? -16.467 0.375 13.921 1.00 92.44 290 ALA A CA 1
ATOM 2228 C C . ALA A 1 290 ? -16.116 1.873 14.072 1.00 92.44 290 ALA A C 1
ATOM 2230 O O . ALA A 1 290 ? -15.073 2.320 13.594 1.00 92.44 290 ALA A O 1
ATOM 2231 N N . LEU A 1 291 ? -16.920 2.654 14.808 1.00 93.12 291 LEU A N 1
ATOM 2232 C CA . LEU A 1 291 ? -16.582 4.043 15.157 1.00 93.12 291 LEU A CA 1
ATOM 2233 C C . LEU A 1 291 ? -15.299 4.136 16.007 1.00 93.12 291 LEU A C 1
ATOM 2235 O O . LEU A 1 291 ? -14.454 4.994 15.751 1.00 93.12 291 LEU A O 1
ATOM 2239 N N . ALA A 1 292 ? -15.114 3.254 16.993 1.00 93.38 292 ALA A N 1
ATOM 2240 C CA . ALA A 1 292 ? -13.885 3.215 17.788 1.00 93.38 292 ALA A CA 1
ATOM 2241 C C . ALA A 1 292 ? -12.659 2.824 16.937 1.00 93.38 292 ALA A C 1
ATOM 2243 O O . ALA A 1 292 ? -11.589 3.419 17.087 1.00 93.38 292 ALA A O 1
ATOM 2244 N N . GLN A 1 293 ? -12.821 1.897 15.987 1.00 92.56 293 GLN A N 1
ATOM 2245 C CA . GLN A 1 293 ? -11.785 1.527 15.021 1.00 92.56 293 GLN A CA 1
ATOM 2246 C C . GLN A 1 293 ? -11.399 2.705 14.108 1.00 92.56 293 GLN A C 1
ATOM 2248 O O . GLN A 1 293 ? -10.206 2.952 13.918 1.00 92.56 293 GLN A O 1
ATOM 2253 N N . LEU A 1 294 ? -12.369 3.488 13.620 1.00 92.38 294 LEU A N 1
ATOM 2254 C CA . LEU A 1 294 ? -12.121 4.718 12.854 1.00 92.38 294 LEU A CA 1
ATOM 2255 C C . LEU A 1 294 ? -11.332 5.754 13.677 1.00 92.38 294 LEU A C 1
ATOM 2257 O O . LEU A 1 294 ? -10.344 6.309 13.199 1.00 92.38 294 LEU A O 1
ATOM 2261 N N . LEU A 1 295 ? -11.703 5.979 14.942 1.00 91.12 295 LEU A N 1
ATOM 2262 C CA . LEU A 1 295 ? -10.966 6.875 15.848 1.00 91.12 295 LEU A CA 1
ATOM 2263 C C . LEU A 1 295 ? -9.526 6.378 16.094 1.00 91.12 295 LEU A C 1
ATOM 2265 O O . LEU A 1 295 ? -8.578 7.163 16.101 1.00 91.12 295 LEU A O 1
ATOM 2269 N N . MET A 1 296 ? -9.323 5.060 16.194 1.00 90.25 296 MET A N 1
ATOM 2270 C CA . MET A 1 296 ? -7.991 4.444 16.267 1.00 90.25 296 MET A CA 1
ATOM 2271 C C . MET A 1 296 ? -7.179 4.539 14.966 1.00 90.25 296 MET A C 1
ATOM 2273 O O . MET A 1 296 ? -5.949 4.443 15.038 1.00 90.25 296 MET A O 1
ATOM 2277 N N . GLN A 1 297 ? -7.818 4.696 13.803 1.00 88.38 297 GLN A N 1
ATOM 2278 C CA . GLN A 1 297 ? -7.157 4.988 12.521 1.00 88.38 297 GLN A CA 1
ATOM 2279 C C . GLN A 1 297 ? -6.778 6.473 12.413 1.00 88.38 297 GLN A C 1
ATOM 2281 O O . GLN A 1 297 ? -5.694 6.781 11.931 1.00 88.38 297 GLN A O 1
ATOM 2286 N N . LEU A 1 298 ? -7.618 7.379 12.927 1.00 87.56 298 LEU A N 1
ATOM 2287 C CA . LEU A 1 298 ? -7.333 8.819 13.024 1.00 87.56 298 LEU A CA 1
ATOM 2288 C C . LEU A 1 298 ? -6.204 9.153 14.022 1.00 87.56 298 LEU A C 1
ATOM 2290 O O . LEU A 1 298 ? -5.569 10.198 13.909 1.00 87.56 298 LEU A O 1
ATOM 2294 N N . GLY A 1 299 ? -5.926 8.255 14.975 1.00 84.44 299 GLY A N 1
ATOM 2295 C CA . GLY A 1 299 ? -4.855 8.384 15.975 1.00 84.44 299 GLY A CA 1
ATOM 2296 C C . GLY A 1 299 ? -5.341 8.685 17.400 1.00 84.44 299 GLY A C 1
ATOM 2297 O O . GLY A 1 299 ? -4.544 8.633 18.349 1.00 84.44 299 GLY A O 1
ATOM 2298 N N . ASP A 1 300 ? -6.647 8.911 17.558 1.00 86.81 300 ASP A N 1
ATOM 2299 C CA . ASP A 1 300 ? -7.346 9.242 18.802 1.00 86.81 300 ASP A CA 1
ATOM 2300 C C . ASP A 1 300 ? -7.741 7.983 19.586 1.00 86.81 300 ASP A C 1
ATOM 2302 O O . ASP A 1 300 ? -8.907 7.641 19.796 1.00 86.81 300 ASP A O 1
ATOM 2306 N N . ALA A 1 301 ? -6.717 7.275 20.065 1.00 88.44 301 ALA A N 1
ATOM 2307 C CA . ALA A 1 301 ? -6.880 6.027 20.807 1.00 88.44 301 ALA A CA 1
ATOM 2308 C C . ALA A 1 301 ? -7.555 6.183 22.190 1.00 88.44 301 ALA A C 1
ATOM 2310 O O . ALA A 1 301 ? -7.992 5.178 22.746 1.00 88.44 301 ALA A O 1
ATOM 2311 N N . VAL A 1 302 ? -7.644 7.397 22.756 1.00 89.94 302 VAL A N 1
ATOM 2312 C CA . VAL A 1 302 ? -8.283 7.647 24.069 1.00 89.94 302 VAL A CA 1
ATOM 2313 C C . VAL A 1 302 ? -9.817 7.720 23.958 1.00 89.94 302 VAL A C 1
ATOM 2315 O O . VAL A 1 302 ? -10.476 6.948 24.653 1.00 89.94 302 VAL A O 1
ATOM 2318 N N . PRO A 1 303 ? -10.425 8.533 23.063 1.00 90.75 303 PRO A N 1
ATOM 2319 C CA . PRO A 1 303 ? -11.863 8.452 22.785 1.00 90.75 303 PRO A CA 1
ATOM 2320 C C . PRO A 1 303 ? -12.331 7.047 22.388 1.00 90.75 303 PRO A C 1
ATOM 2322 O O . PRO A 1 303 ? -13.369 6.595 22.867 1.00 90.75 303 PRO A O 1
ATOM 2325 N N . ALA A 1 304 ? -11.544 6.334 21.573 1.00 91.12 304 ALA A N 1
ATOM 2326 C CA . ALA A 1 304 ? -11.840 4.954 21.193 1.00 91.12 304 ALA A CA 1
ATOM 2327 C C . ALA A 1 304 ? -11.885 4.005 22.404 1.00 91.12 304 ALA A C 1
ATOM 2329 O O . ALA A 1 304 ? -12.856 3.267 22.557 1.00 91.12 304 ALA A O 1
ATOM 2330 N N . ALA A 1 305 ? -10.884 4.063 23.293 1.00 90.19 305 ALA A N 1
ATOM 2331 C CA . ALA A 1 305 ? -10.867 3.265 24.519 1.00 90.19 305 ALA A CA 1
ATOM 2332 C C . ALA A 1 305 ? -12.075 3.565 25.416 1.00 90.19 305 ALA A C 1
ATOM 2334 O O . ALA A 1 305 ? -12.728 2.636 25.871 1.00 90.19 305 ALA A O 1
ATOM 2335 N N . ASN A 1 306 ? -12.437 4.839 25.600 1.00 92.69 306 ASN A N 1
ATOM 2336 C CA . ASN A 1 306 ? -13.598 5.222 26.411 1.00 92.69 306 ASN A CA 1
ATOM 2337 C C . ASN A 1 306 ? -14.918 4.652 25.854 1.00 92.69 306 ASN A C 1
ATOM 2339 O O . ASN A 1 306 ? -15.770 4.214 26.625 1.00 92.69 306 ASN A O 1
ATOM 2343 N N . ILE A 1 307 ? -15.087 4.630 24.525 1.00 91.88 307 ILE A N 1
ATOM 2344 C CA . ILE A 1 307 ? -16.245 4.003 23.865 1.00 91.88 307 ILE A CA 1
ATOM 2345 C C . ILE A 1 307 ? -16.239 2.488 24.112 1.00 91.88 307 ILE A C 1
ATOM 2347 O O . ILE A 1 307 ? -17.248 1.929 24.535 1.00 91.88 307 ILE A O 1
ATOM 2351 N N . LEU A 1 308 ? -15.099 1.828 23.896 1.00 91.88 308 LEU A N 1
ATOM 2352 C CA . LEU A 1 308 ? -14.952 0.378 24.048 1.00 91.88 308 LEU A CA 1
ATOM 2353 C C . LEU A 1 308 ? -15.091 -0.081 25.513 1.00 91.88 308 LEU A C 1
ATOM 2355 O O . LEU A 1 308 ? -15.693 -1.120 25.761 1.00 91.88 308 LEU A O 1
ATOM 2359 N N . GLU A 1 309 ? -14.624 0.703 26.491 1.00 92.06 309 GLU A N 1
ATOM 2360 C CA . GLU A 1 309 ? -14.850 0.463 27.925 1.00 92.06 309 GLU A CA 1
ATOM 2361 C C . GLU A 1 309 ? -16.349 0.454 28.262 1.00 92.06 309 GLU A C 1
ATOM 2363 O O . GLU A 1 309 ? -16.810 -0.451 28.956 1.00 92.06 309 GLU A O 1
ATOM 2368 N N . GLN A 1 310 ? -17.127 1.408 27.734 1.00 90.56 310 GLN A N 1
ATOM 2369 C CA . GLN A 1 310 ? -18.579 1.457 27.950 1.00 90.56 310 GLN A CA 1
ATOM 2370 C C . GLN A 1 310 ? -19.318 0.292 27.275 1.00 90.56 310 GLN A C 1
ATOM 2372 O O . GLN A 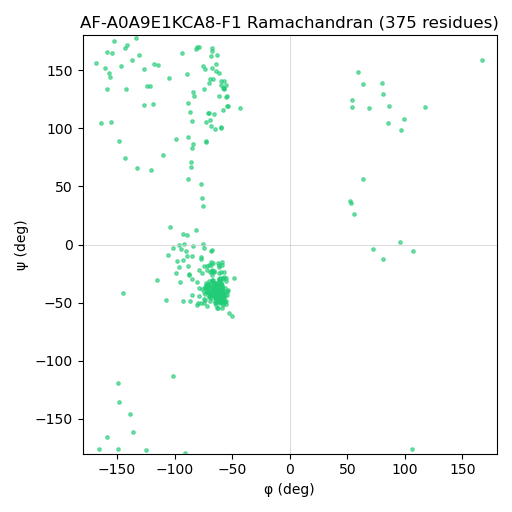1 310 ? -20.213 -0.284 27.892 1.00 90.56 310 GLN A O 1
ATOM 2377 N N . ILE A 1 311 ? -18.919 -0.106 26.058 1.00 87.94 311 ILE A N 1
ATOM 2378 C CA . ILE A 1 311 ? -19.470 -1.304 25.397 1.00 87.94 311 ILE A CA 1
ATOM 2379 C C . ILE A 1 311 ? -19.173 -2.550 26.240 1.00 87.94 311 ILE A C 1
ATOM 2381 O O . ILE A 1 311 ? -20.081 -3.325 26.518 1.00 87.94 311 ILE A O 1
ATOM 2385 N N . CYS A 1 312 ? -17.932 -2.734 26.704 1.00 85.75 312 CYS A N 1
ATOM 2386 C CA . CYS A 1 312 ? -17.566 -3.878 27.541 1.00 85.75 312 CYS A CA 1
ATOM 2387 C C . CYS A 1 312 ? -18.384 -3.952 28.837 1.00 85.75 312 CYS A C 1
ATOM 2389 O O . CYS A 1 312 ? -18.796 -5.046 29.209 1.00 85.75 312 CYS A O 1
ATOM 2391 N N . MET A 1 313 ? -18.662 -2.819 29.495 1.00 85.75 313 MET A N 1
ATOM 2392 C CA . MET A 1 313 ? -19.538 -2.793 30.676 1.00 85.75 313 MET A CA 1
ATOM 2393 C C . MET A 1 313 ? -20.965 -3.248 30.336 1.00 85.75 313 MET A C 1
ATOM 2395 O O . MET A 1 313 ? -21.509 -4.098 31.034 1.00 85.75 313 MET A O 1
ATOM 2399 N N . GLN A 1 314 ? -21.540 -2.755 29.235 1.00 82.88 314 GLN A N 1
ATOM 2400 C CA . GLN A 1 314 ? -22.882 -3.149 28.783 1.00 82.88 314 GLN A CA 1
ATOM 2401 C C . GLN A 1 314 ? -22.955 -4.639 28.395 1.00 82.88 314 GLN A C 1
ATOM 2403 O O . GLN A 1 314 ? -23.901 -5.327 28.768 1.00 82.88 314 GLN A O 1
ATOM 2408 N N . LEU A 1 315 ? -21.935 -5.171 27.712 1.00 78.31 315 LEU A N 1
ATOM 2409 C CA . LEU A 1 315 ? -21.885 -6.584 27.311 1.00 78.31 315 LEU A CA 1
ATOM 2410 C C . LEU A 1 315 ? -21.628 -7.550 28.489 1.00 78.31 315 LEU A C 1
ATOM 2412 O O . LEU A 1 315 ? -22.133 -8.676 28.464 1.00 78.31 315 LEU A O 1
ATOM 2416 N N . ASP A 1 316 ? -20.858 -7.135 29.506 1.00 76.06 316 ASP A N 1
ATOM 2417 C CA . ASP A 1 316 ? -20.689 -7.893 30.759 1.00 76.06 316 ASP A CA 1
ATOM 2418 C C . ASP A 1 316 ? -22.000 -7.878 31.594 1.00 76.06 316 ASP A C 1
ATOM 2420 O O . ASP A 1 316 ? -22.337 -8.894 32.204 1.00 76.06 316 ASP A O 1
ATOM 2424 N N . GLU A 1 317 ? -22.782 -6.784 31.581 1.00 78.62 317 GLU A N 1
ATOM 2425 C CA . GLU A 1 317 ? -24.107 -6.697 32.232 1.00 78.62 317 GLU A CA 1
ATOM 2426 C C . GLU A 1 317 ? -25.180 -7.568 31.546 1.00 78.62 317 GLU A C 1
ATOM 2428 O O . GLU A 1 317 ? -25.912 -8.290 32.226 1.00 78.62 317 GLU A O 1
ATOM 2433 N N . GLU A 1 318 ? -25.255 -7.560 30.209 1.00 72.25 318 GLU A N 1
ATOM 2434 C CA . GLU A 1 318 ? -26.231 -8.346 29.428 1.00 72.25 318 GLU A CA 1
ATOM 2435 C C . GLU A 1 318 ? -25.893 -9.857 29.337 1.00 72.25 318 GLU A C 1
ATOM 2437 O O . GLU A 1 318 ? -26.633 -10.626 28.723 1.00 72.25 318 GLU A O 1
ATOM 2442 N N . GLN A 1 319 ? -24.793 -10.310 29.958 1.00 66.12 319 GLN A N 1
ATOM 2443 C CA . GLN A 1 319 ? -24.304 -11.703 29.938 1.00 66.12 319 GLN A CA 1
ATOM 2444 C C . GLN A 1 319 ? -24.134 -12.285 28.519 1.00 66.12 319 GLN A C 1
ATOM 2446 O O . GLN A 1 319 ? -24.323 -13.484 28.281 1.00 66.12 319 GLN A O 1
ATOM 2451 N N . LEU A 1 320 ? -23.719 -11.448 27.560 1.00 65.88 320 LEU A N 1
ATOM 2452 C CA . LEU A 1 320 ? -23.651 -11.817 26.140 1.00 65.88 320 LEU A CA 1
ATOM 2453 C C . LEU A 1 320 ? -22.591 -12.887 25.805 1.00 65.88 320 LEU A C 1
ATOM 2455 O O . LEU A 1 320 ? -22.553 -13.389 24.683 1.00 65.88 320 LEU A O 1
ATOM 2459 N N . SER A 1 321 ? -21.779 -13.296 26.785 1.00 62.03 321 SER A N 1
ATOM 2460 C CA . SER A 1 321 ? -20.783 -14.374 26.701 1.00 62.03 321 SER A CA 1
ATOM 2461 C C . SER A 1 321 ? -21.355 -15.737 26.294 1.00 62.03 321 SER A C 1
ATOM 2463 O O . SER A 1 321 ? -20.619 -16.562 25.756 1.00 62.03 321 SER A O 1
ATOM 2465 N N . ILE A 1 322 ? -22.654 -15.964 26.519 1.00 61.31 322 ILE A N 1
ATOM 2466 C CA . ILE A 1 322 ? -23.367 -17.194 26.134 1.00 61.31 322 ILE A CA 1
ATOM 2467 C C . ILE A 1 322 ? -23.921 -17.108 24.697 1.00 61.31 322 ILE A C 1
ATOM 2469 O O . ILE A 1 322 ? -24.082 -18.138 24.046 1.00 61.31 322 ILE A O 1
ATOM 2473 N N . TRP A 1 323 ? -24.196 -15.899 24.190 1.00 62.00 323 TRP A N 1
ATOM 2474 C CA . TRP A 1 323 ? -24.918 -15.683 22.928 1.00 62.00 323 TRP A CA 1
ATOM 2475 C C . TRP A 1 323 ? -24.027 -15.195 21.777 1.00 62.00 323 TRP A C 1
ATOM 2477 O O . TRP A 1 323 ? -24.077 -15.782 20.700 1.00 62.00 323 TRP A O 1
ATOM 2487 N N . GLU A 1 324 ? -23.180 -14.180 21.986 1.00 74.94 324 GLU A N 1
ATOM 2488 C CA . GLU A 1 324 ? -22.287 -13.630 20.949 1.00 74.94 324 GLU A CA 1
ATOM 2489 C C . GLU A 1 324 ? -20.831 -13.449 21.433 1.00 74.94 324 GLU A C 1
ATOM 2491 O O . GLU A 1 324 ? -20.303 -12.332 21.468 1.00 74.94 324 GLU A O 1
ATOM 2496 N N . PRO A 1 325 ? -20.108 -14.547 21.741 1.00 79.38 325 PRO A N 1
ATOM 2497 C CA . PRO A 1 325 ? -18.701 -14.480 22.152 1.00 79.38 325 PRO A CA 1
ATOM 2498 C C . PRO A 1 325 ? -17.780 -13.841 21.094 1.00 79.38 325 PRO A C 1
ATOM 2500 O O . PRO A 1 325 ? -16.744 -13.280 21.445 1.00 79.38 325 PRO A O 1
ATOM 2503 N N . LYS A 1 326 ? -18.167 -13.859 19.807 1.00 82.88 326 LYS A N 1
ATOM 2504 C CA . LYS A 1 326 ? -17.430 -13.196 18.714 1.00 82.88 326 LYS A CA 1
ATOM 2505 C C . LYS A 1 326 ? -17.400 -11.669 18.854 1.00 82.88 326 LYS A C 1
ATOM 2507 O O . LYS A 1 326 ? -16.349 -11.068 18.646 1.00 82.88 326 LYS A O 1
ATOM 2512 N N . LEU A 1 327 ? -18.524 -11.047 19.224 1.00 84.62 327 LEU A N 1
ATOM 2513 C CA . LEU A 1 327 ? -18.614 -9.595 19.422 1.00 84.62 327 LEU A CA 1
ATOM 2514 C C . LEU A 1 327 ? -17.774 -9.162 20.633 1.00 84.62 327 LEU A C 1
ATOM 2516 O O . LEU A 1 327 ? -17.048 -8.170 20.562 1.00 84.62 327 LEU A O 1
ATOM 2520 N N . LEU A 1 328 ? -17.795 -9.954 21.710 1.00 85.56 328 LEU A N 1
ATOM 2521 C CA . LEU A 1 328 ? -16.925 -9.764 22.876 1.00 85.56 328 LEU A CA 1
ATOM 2522 C C . LEU A 1 328 ? -15.437 -9.872 22.505 1.00 85.56 328 LEU A C 1
ATOM 2524 O O . LEU A 1 328 ? -14.675 -8.957 22.811 1.00 85.56 328 LEU A O 1
ATOM 2528 N N . ALA A 1 329 ? -15.023 -10.928 21.796 1.00 86.88 329 ALA A N 1
ATOM 2529 C CA . ALA A 1 329 ? -13.643 -11.088 21.328 1.00 86.88 329 ALA A CA 1
ATOM 2530 C C . ALA A 1 329 ? -13.178 -9.905 20.457 1.00 86.88 329 ALA A C 1
ATOM 2532 O O . ALA A 1 329 ? -12.115 -9.333 20.701 1.00 86.88 329 ALA A O 1
ATOM 2533 N N . HIS A 1 330 ? -13.998 -9.485 19.487 1.00 88.94 330 HIS A N 1
ATOM 2534 C CA . HIS A 1 330 ? -13.714 -8.329 18.635 1.00 88.94 330 HIS A CA 1
ATOM 2535 C C . HIS A 1 330 ? -13.578 -7.028 19.450 1.00 88.94 330 HIS A C 1
ATOM 2537 O O . HIS A 1 330 ? -12.612 -6.283 19.274 1.00 88.94 330 HIS A O 1
ATOM 2543 N N . THR A 1 331 ? -14.488 -6.789 20.401 1.00 90.00 331 THR A N 1
ATOM 2544 C CA . THR A 1 331 ? -14.468 -5.596 21.264 1.00 90.00 331 THR A CA 1
ATOM 2545 C C . THR A 1 331 ? -13.233 -5.572 22.171 1.00 90.00 331 THR A C 1
ATOM 2547 O O . THR A 1 331 ? -12.552 -4.548 22.241 1.00 90.00 331 THR A O 1
ATOM 2550 N N . TYR A 1 332 ? -12.875 -6.693 22.812 1.00 90.25 332 TYR A N 1
ATOM 2551 C CA . TYR A 1 332 ? -11.660 -6.776 23.633 1.00 90.25 332 TYR A CA 1
ATOM 2552 C C . TYR A 1 332 ? -10.371 -6.666 22.802 1.00 90.25 332 TYR A C 1
ATOM 2554 O O . TYR A 1 332 ? -9.403 -6.079 23.283 1.00 90.25 332 TYR A O 1
ATOM 2562 N N . ASN A 1 333 ? -10.352 -7.147 21.553 1.00 90.81 333 ASN A N 1
ATOM 2563 C CA . ASN A 1 333 ? -9.223 -6.960 20.634 1.00 90.81 333 ASN A CA 1
ATOM 2564 C C . ASN A 1 333 ? -9.025 -5.474 20.282 1.00 90.81 333 ASN A C 1
ATOM 2566 O O . ASN A 1 333 ? -7.933 -4.935 20.472 1.00 90.81 333 ASN A O 1
ATOM 2570 N N . LEU A 1 334 ? -10.087 -4.774 19.860 1.00 90.88 334 LEU A N 1
ATOM 2571 C CA . LEU A 1 334 ? -10.032 -3.324 19.631 1.00 90.88 334 LEU A CA 1
ATOM 2572 C C . LEU A 1 334 ? -9.611 -2.566 20.902 1.00 90.88 334 LEU A C 1
ATOM 2574 O O . LEU A 1 334 ? -8.770 -1.667 20.833 1.00 90.88 334 LEU A O 1
ATOM 2578 N N . LEU A 1 335 ? -10.134 -2.954 22.071 1.00 91.69 335 LEU A N 1
ATOM 2579 C CA . LEU A 1 335 ? -9.793 -2.328 23.350 1.00 91.69 335 LEU A CA 1
ATOM 2580 C C . LEU A 1 335 ? -8.307 -2.521 23.688 1.00 91.69 335 LEU A C 1
ATOM 2582 O O . LEU A 1 335 ? -7.622 -1.540 23.981 1.00 91.69 335 LEU A O 1
ATOM 2586 N N . PHE A 1 336 ? -7.781 -3.744 23.566 1.00 90.62 336 PHE A N 1
ATOM 2587 C CA . PHE A 1 336 ? -6.356 -4.031 23.742 1.00 90.62 336 PHE A CA 1
ATOM 2588 C C . PHE A 1 336 ? -5.494 -3.194 22.788 1.00 90.62 336 PHE A C 1
ATOM 2590 O O . PHE A 1 336 ? -4.556 -2.530 23.229 1.00 90.62 336 PHE A O 1
ATOM 2597 N N . GLN A 1 337 ? -5.830 -3.160 21.494 1.00 90.81 337 GLN A N 1
ATOM 2598 C CA . GLN A 1 337 ? -5.110 -2.356 20.502 1.00 90.81 337 GLN A CA 1
ATOM 2599 C C . GLN A 1 337 ? -5.152 -0.854 20.830 1.00 90.81 337 GLN A C 1
ATOM 2601 O O . GLN A 1 337 ? -4.157 -0.152 20.627 1.00 90.81 337 GLN A O 1
ATOM 2606 N N . SER A 1 338 ? -6.271 -0.350 21.364 1.00 90.31 338 SER A N 1
ATOM 2607 C CA . SER A 1 338 ? -6.396 1.045 21.800 1.00 90.31 338 SER A CA 1
ATOM 2608 C C . SER A 1 338 ? -5.436 1.358 22.957 1.00 90.31 338 SER A C 1
ATOM 2610 O O . SER A 1 338 ? -4.681 2.331 22.877 1.00 90.31 338 SER A O 1
ATOM 2612 N N . TYR A 1 339 ? -5.354 0.485 23.969 1.00 90.44 339 TYR A N 1
ATOM 2613 C CA . TYR A 1 339 ? -4.397 0.619 25.068 1.00 90.44 339 TYR A CA 1
ATOM 2614 C C . TYR A 1 339 ? -2.948 0.437 24.600 1.00 90.44 339 TYR A C 1
ATOM 2616 O O . TYR A 1 339 ? -2.073 1.174 25.048 1.00 90.44 339 TYR A O 1
ATOM 2624 N N . GLN A 1 340 ? -2.671 -0.476 23.662 1.00 89.06 340 GLN A N 1
ATOM 2625 C CA . GLN A 1 340 ? -1.327 -0.676 23.108 1.00 89.06 340 GLN A CA 1
ATOM 2626 C C . GLN A 1 340 ? -0.850 0.581 22.352 1.00 89.06 340 GLN A C 1
ATOM 2628 O O . GLN A 1 340 ? 0.283 1.033 22.544 1.00 89.06 340 GLN A O 1
ATOM 2633 N N . LYS A 1 341 ? -1.734 1.214 21.561 1.00 87.62 341 LYS A N 1
ATOM 2634 C CA . LYS A 1 341 ? -1.482 2.512 20.904 1.00 87.62 341 LYS A CA 1
ATOM 2635 C C . LYS A 1 341 ? -1.257 3.646 21.913 1.00 87.62 341 LYS A C 1
ATOM 2637 O O . LYS A 1 341 ? -0.390 4.488 21.685 1.00 87.62 341 LYS A O 1
ATOM 2642 N N . GLN A 1 342 ? -1.984 3.664 23.033 1.00 86.31 342 GLN A N 1
ATOM 2643 C CA . GLN A 1 342 ? -1.745 4.623 24.118 1.00 86.31 342 GLN A CA 1
ATOM 2644 C C . GLN A 1 342 ? -0.414 4.358 24.843 1.00 86.31 342 GLN A C 1
ATOM 2646 O O . GLN A 1 342 ? 0.335 5.297 25.091 1.00 86.31 342 GLN A O 1
ATOM 2651 N N . SER A 1 343 ? -0.066 3.101 25.129 1.00 85.06 343 SER A N 1
ATOM 2652 C CA . SER A 1 343 ? 1.142 2.731 25.884 1.00 85.06 343 SER A CA 1
ATOM 2653 C C . SER A 1 343 ? 2.427 2.981 25.088 1.00 85.06 343 SER A C 1
ATOM 2655 O O . SER A 1 343 ? 3.438 3.396 25.654 1.00 85.06 343 SER A O 1
ATOM 2657 N N . LYS A 1 344 ? 2.369 2.861 23.753 1.00 83.06 344 LYS A N 1
ATOM 2658 C CA . LYS A 1 344 ? 3.443 3.309 22.847 1.00 83.06 344 LYS A CA 1
ATOM 2659 C C . LYS A 1 344 ? 3.752 4.815 22.995 1.00 83.06 344 LYS A C 1
ATOM 2661 O O . LYS A 1 344 ? 4.908 5.192 22.803 1.00 83.06 344 LYS A O 1
ATOM 2666 N N . LYS A 1 345 ? 2.772 5.648 23.391 1.00 79.69 345 LYS A N 1
ATOM 2667 C CA . LYS A 1 345 ? 2.950 7.076 23.745 1.00 79.69 345 LYS A CA 1
ATOM 2668 C C . LYS A 1 345 ? 3.331 7.263 25.229 1.00 79.69 345 LYS A C 1
ATOM 2670 O O . LYS A 1 345 ? 4.316 7.934 25.519 1.00 79.69 345 LYS A O 1
ATOM 2675 N N . ASN A 1 346 ? 2.607 6.624 26.152 1.00 79.69 346 ASN A N 1
ATOM 2676 C CA . ASN A 1 346 ? 2.755 6.767 27.608 1.00 79.69 346 ASN A CA 1
ATOM 2677 C C . ASN A 1 346 ? 3.349 5.493 28.242 1.00 79.69 346 ASN A C 1
ATOM 2679 O O . ASN A 1 346 ? 2.638 4.688 28.847 1.00 79.69 346 ASN A O 1
ATOM 2683 N N . LYS A 1 347 ? 4.666 5.298 28.103 1.00 73.38 347 LYS A N 1
ATOM 2684 C CA . LYS A 1 347 ? 5.344 4.042 28.489 1.00 73.38 347 LYS A CA 1
ATOM 2685 C C . LYS A 1 347 ? 5.373 3.751 29.992 1.00 73.38 347 LYS A C 1
ATOM 2687 O O . LYS A 1 347 ? 5.485 2.585 30.366 1.00 73.38 347 LYS A O 1
ATOM 2692 N N . ASP A 1 348 ? 5.254 4.765 30.845 1.00 74.88 348 ASP A N 1
ATOM 2693 C CA . ASP A 1 348 ? 5.439 4.634 32.299 1.00 74.88 348 ASP A CA 1
ATOM 2694 C C . ASP A 1 348 ? 4.130 4.566 33.102 1.00 74.88 348 ASP A C 1
ATOM 2696 O O . ASP A 1 348 ? 4.157 4.330 34.309 1.00 74.88 348 ASP A O 1
ATOM 2700 N N . ASP A 1 349 ? 2.973 4.690 32.445 1.00 83.50 349 ASP A N 1
ATOM 2701 C CA . ASP A 1 349 ? 1.671 4.596 33.111 1.00 83.50 349 ASP A CA 1
ATOM 2702 C C . ASP A 1 349 ? 1.379 3.153 33.574 1.00 83.50 349 ASP A C 1
ATOM 2704 O O . ASP A 1 349 ? 1.2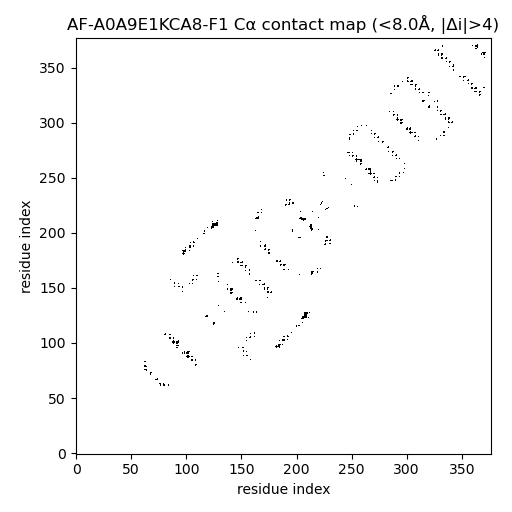02 2.228 32.775 1.00 83.50 349 ASP A O 1
ATOM 2708 N N . LYS A 1 350 ? 1.331 2.960 34.898 1.00 84.75 350 LYS A N 1
ATOM 2709 C CA . LYS A 1 350 ? 1.004 1.682 35.547 1.00 84.75 350 LYS A CA 1
ATOM 2710 C C . LYS A 1 350 ? -0.483 1.325 35.432 1.00 84.75 350 LYS A C 1
ATOM 2712 O O . LYS A 1 350 ? -0.801 0.151 35.274 1.00 84.75 350 LYS A O 1
ATOM 2717 N N . CYS A 1 351 ? -1.378 2.312 35.475 1.00 85.88 351 CYS A N 1
ATOM 2718 C CA . CYS A 1 351 ? -2.821 2.104 35.342 1.00 85.88 351 CYS A CA 1
ATOM 2719 C C . CYS A 1 351 ? -3.164 1.609 33.931 1.00 85.88 351 CYS A C 1
ATOM 2721 O O . CYS A 1 351 ? -3.926 0.657 33.765 1.00 85.88 351 CYS A O 1
ATOM 2723 N N . LEU A 1 352 ? -2.528 2.196 32.913 1.00 84.38 352 LEU A N 1
ATOM 2724 C CA . LEU A 1 352 ? -2.692 1.775 31.523 1.00 84.38 352 LEU A CA 1
ATOM 2725 C C . LEU A 1 352 ? -2.191 0.342 31.276 1.00 84.38 352 LEU A C 1
ATOM 2727 O O . LEU A 1 352 ? -2.834 -0.400 30.538 1.00 84.38 352 LEU A O 1
ATOM 2731 N N . LYS A 1 353 ? -1.091 -0.073 31.922 1.00 84.94 353 LYS A N 1
ATOM 2732 C CA . LYS A 1 353 ? -0.605 -1.467 31.876 1.00 84.94 353 LYS A CA 1
ATOM 2733 C C . LYS A 1 353 ? -1.611 -2.427 32.513 1.00 84.94 353 LYS A C 1
ATOM 2735 O O . LYS A 1 353 ? -2.050 -3.358 31.854 1.00 84.94 353 LYS A O 1
ATOM 2740 N N . GLU A 1 354 ? -2.095 -2.121 33.717 1.00 89.12 354 GLU A N 1
ATOM 2741 C CA . GLU A 1 354 ? -3.135 -2.924 34.380 1.00 89.12 354 GLU A CA 1
ATOM 2742 C C . GLU A 1 354 ? -4.455 -2.999 33.591 1.00 89.12 354 GLU A C 1
ATOM 2744 O O . GLU A 1 354 ? -5.189 -3.978 33.725 1.00 89.12 354 GLU A O 1
ATOM 2749 N N . LYS A 1 355 ? -4.786 -1.981 32.785 1.00 88.38 355 LYS A N 1
ATOM 2750 C CA . LYS A 1 355 ? -5.916 -2.009 31.839 1.00 88.38 355 LYS A CA 1
ATOM 2751 C C . LYS A 1 355 ? -5.634 -2.891 30.614 1.00 88.38 355 LYS A C 1
ATOM 2753 O O . LYS A 1 355 ? -6.508 -3.657 30.207 1.00 88.38 355 LYS A O 1
ATOM 2758 N N . LEU A 1 356 ? -4.428 -2.804 30.053 1.00 89.69 356 LEU A N 1
ATOM 2759 C CA . LEU A 1 356 ? -3.971 -3.593 28.906 1.00 89.69 356 LEU A CA 1
ATOM 2760 C C . LEU A 1 356 ? -3.907 -5.092 29.232 1.00 89.69 356 LEU A C 1
ATOM 2762 O O . LEU A 1 356 ? -4.426 -5.898 28.461 1.00 89.69 356 LEU A O 1
ATOM 2766 N N . ASP A 1 357 ? -3.360 -5.452 30.394 1.00 88.31 357 ASP A N 1
ATOM 2767 C CA . ASP A 1 357 ? -3.271 -6.839 30.860 1.00 88.31 357 ASP A CA 1
ATOM 2768 C C . ASP A 1 357 ? -4.672 -7.457 31.034 1.00 88.31 357 ASP A C 1
ATOM 2770 O O . ASP A 1 357 ? -4.944 -8.532 30.505 1.00 88.31 357 ASP A O 1
ATOM 2774 N N . LYS A 1 358 ? -5.618 -6.736 31.657 1.00 89.94 358 LYS A N 1
ATOM 2775 C CA . LYS A 1 358 ? -7.019 -7.190 31.812 1.00 89.94 358 LYS A CA 1
ATOM 2776 C C . LYS A 1 358 ? -7.748 -7.358 30.475 1.00 89.94 358 LYS A C 1
ATOM 2778 O O . LYS A 1 358 ? -8.534 -8.291 30.317 1.00 89.94 358 LYS A O 1
ATOM 2783 N N . ALA A 1 359 ? -7.499 -6.476 29.503 1.00 88.00 359 ALA A N 1
ATOM 2784 C CA . ALA A 1 359 ? -8.047 -6.629 28.154 1.00 88.00 359 ALA A CA 1
ATOM 2785 C C . ALA A 1 359 ? -7.466 -7.865 27.445 1.00 88.00 359 ALA A C 1
ATOM 2787 O O . ALA A 1 359 ? -8.201 -8.579 26.766 1.00 88.00 359 ALA A O 1
ATOM 2788 N N . TYR A 1 360 ? -6.177 -8.156 27.651 1.00 89.19 360 TYR A N 1
ATOM 2789 C CA . TYR A 1 360 ? -5.519 -9.355 27.132 1.00 89.19 360 TYR A CA 1
ATOM 2790 C C . TYR A 1 360 ? -6.034 -10.647 27.790 1.00 89.19 360 TYR A C 1
ATOM 2792 O O . TYR A 1 360 ? -6.279 -11.626 27.089 1.00 89.19 360 TYR A O 1
ATOM 2800 N N . GLU A 1 361 ? -6.253 -10.659 29.109 1.00 90.25 361 GLU A N 1
ATOM 2801 C CA . GLU A 1 361 ? -6.859 -11.787 29.836 1.00 90.25 361 GLU A CA 1
ATOM 2802 C C . GLU A 1 361 ? -8.272 -12.101 29.320 1.00 90.25 361 GLU A C 1
ATOM 2804 O O . GLU A 1 361 ? -8.584 -13.253 29.013 1.00 90.25 361 GLU A O 1
ATOM 2809 N N . LYS A 1 362 ? -9.114 -11.069 29.161 1.00 87.25 362 LYS A N 1
ATOM 2810 C CA . LYS A 1 362 ? -10.456 -11.205 28.578 1.00 87.25 362 LYS A CA 1
ATOM 2811 C C . LYS A 1 362 ? -10.397 -11.681 27.121 1.00 87.25 362 LYS A C 1
ATOM 2813 O O . LYS A 1 362 ? -11.150 -12.582 26.760 1.00 87.25 362 LYS A O 1
ATOM 2818 N N . LEU A 1 363 ? -9.486 -11.150 26.300 1.00 87.94 363 LEU A N 1
ATOM 2819 C CA . LEU A 1 363 ? -9.300 -11.611 24.919 1.00 87.94 363 LEU A CA 1
ATOM 2820 C C . LEU A 1 363 ? -8.882 -13.090 24.869 1.00 87.94 363 LEU A C 1
ATOM 2822 O O . LEU A 1 363 ? -9.495 -13.849 24.130 1.00 87.94 363 LEU A O 1
ATOM 2826 N N . CYS A 1 364 ? -7.934 -13.527 25.708 1.00 87.94 364 CYS A N 1
ATOM 2827 C CA . CYS A 1 364 ? -7.530 -14.937 25.815 1.00 87.94 364 CYS A CA 1
ATOM 2828 C C . CYS A 1 364 ? -8.694 -15.893 26.121 1.00 87.94 364 CYS A C 1
ATOM 2830 O O . CYS A 1 364 ? -8.650 -17.050 25.708 1.00 87.94 364 CYS A O 1
ATOM 2832 N N . TRP A 1 365 ? -9.708 -15.435 26.862 1.00 87.19 365 TRP A N 1
ATOM 2833 C CA . TRP A 1 365 ? -10.869 -16.249 27.223 1.00 87.19 365 TRP A CA 1
ATOM 2834 C C . TRP A 1 365 ? -11.857 -16.436 26.061 1.00 87.19 365 TRP A C 1
ATOM 2836 O O . TRP A 1 365 ? -12.416 -17.520 25.909 1.00 87.19 365 TRP A O 1
ATOM 2846 N N . PHE A 1 366 ? -12.072 -15.402 25.238 1.00 82.81 366 PHE A N 1
ATOM 2847 C CA . PHE A 1 366 ? -13.046 -15.440 24.136 1.00 82.81 366 PHE A CA 1
ATOM 2848 C C . PHE A 1 366 ? -12.435 -15.804 22.773 1.00 82.81 366 PHE A C 1
ATOM 2850 O O . PHE A 1 366 ? -13.100 -16.453 21.968 1.00 82.81 366 PHE A O 1
ATOM 2857 N N . ASP A 1 367 ? -11.182 -15.421 22.516 1.00 86.00 367 ASP A N 1
ATOM 2858 C CA . ASP A 1 367 ? -10.412 -15.792 21.324 1.00 86.00 367 ASP A CA 1
ATOM 2859 C C . ASP A 1 367 ? -8.902 -15.903 21.645 1.00 86.00 367 ASP A C 1
ATOM 2861 O O . ASP A 1 367 ? -8.137 -14.939 21.495 1.00 86.00 367 ASP A O 1
ATOM 2865 N N . PRO A 1 368 ? -8.430 -17.094 22.063 1.00 85.56 368 PRO A N 1
ATOM 2866 C CA . PRO A 1 368 ? -7.013 -17.329 22.317 1.00 85.56 368 PRO A CA 1
ATOM 2867 C C . PRO A 1 368 ? -6.151 -17.320 21.044 1.00 85.56 368 PRO A C 1
ATOM 2869 O O . PRO A 1 368 ? -4.937 -17.167 21.154 1.00 85.56 368 PRO A O 1
ATOM 2872 N N . VAL A 1 369 ? -6.730 -17.470 19.845 1.00 85.12 369 VAL A N 1
ATOM 2873 C CA . VAL A 1 369 ? -5.967 -17.465 18.584 1.00 85.12 369 VAL A CA 1
ATOM 2874 C C . VAL A 1 369 ? -5.535 -16.037 18.261 1.00 85.12 369 VAL A C 1
ATOM 2876 O O . VAL A 1 369 ? -4.344 -15.779 18.083 1.00 85.12 369 VAL A O 1
ATOM 2879 N N . THR A 1 370 ? -6.481 -15.096 18.296 1.00 81.44 370 THR A N 1
ATOM 2880 C CA . THR A 1 370 ? -6.199 -13.665 18.119 1.00 81.44 370 THR A CA 1
ATOM 2881 C C . THR A 1 370 ? -5.331 -13.112 19.254 1.00 81.44 370 THR A C 1
ATOM 2883 O O . THR A 1 370 ? -4.438 -12.301 19.002 1.00 81.44 370 THR A O 1
ATOM 2886 N N . ALA A 1 371 ? -5.514 -13.576 20.498 1.00 81.88 371 ALA A N 1
ATOM 2887 C CA . ALA A 1 371 ? -4.638 -13.189 21.607 1.00 81.88 371 ALA A CA 1
ATOM 2888 C C . ALA A 1 371 ? -3.165 -13.569 21.351 1.00 81.88 371 ALA A C 1
ATOM 2890 O O . ALA A 1 371 ? -2.264 -12.759 21.581 1.00 81.88 371 ALA A O 1
ATOM 2891 N N . LEU A 1 372 ? -2.911 -14.778 20.833 1.00 81.19 372 LEU A N 1
ATOM 2892 C CA . LEU A 1 372 ? -1.558 -15.250 20.530 1.00 81.19 372 LEU A CA 1
ATOM 2893 C C . LEU A 1 372 ? -0.902 -14.464 19.388 1.00 81.19 372 LEU A C 1
ATOM 2895 O O . LEU A 1 372 ? 0.264 -14.093 19.522 1.00 81.19 372 LEU A O 1
ATOM 2899 N N . SER A 1 373 ? -1.627 -14.150 18.306 1.00 81.50 373 SER A N 1
ATOM 2900 C CA . SER A 1 373 ? -1.067 -13.340 17.211 1.00 81.50 373 SER A CA 1
ATOM 2901 C C . SER A 1 373 ? -0.753 -11.908 17.651 1.00 81.50 373 SER A C 1
ATOM 2903 O O . SER A 1 373 ? 0.303 -11.380 17.320 1.00 81.50 373 SER A O 1
ATOM 2905 N N . VAL A 1 374 ? -1.625 -11.292 18.456 1.00 75.38 374 VAL A N 1
ATOM 2906 C CA . VAL A 1 374 ? -1.467 -9.905 18.937 1.00 75.38 374 VAL A CA 1
ATOM 2907 C C . VAL A 1 374 ? -0.321 -9.749 19.955 1.00 75.38 374 VAL A C 1
ATOM 2909 O O . VAL A 1 374 ? 0.177 -8.642 20.159 1.00 75.38 374 VAL A O 1
ATOM 2912 N N . LYS A 1 375 ? 0.144 -10.848 20.564 1.00 65.12 375 LYS A N 1
ATOM 2913 C CA . LYS A 1 375 ? 1.336 -10.888 21.431 1.00 65.12 375 LYS A CA 1
ATOM 2914 C C . LYS A 1 375 ? 2.647 -11.174 20.674 1.00 65.12 375 LYS A C 1
ATOM 2916 O O . LYS A 1 375 ? 3.718 -11.087 21.272 1.00 65.12 375 LYS A O 1
ATOM 2921 N N . GLY A 1 376 ? 2.569 -11.542 19.394 1.00 47.78 376 GLY A N 1
ATOM 2922 C CA . GLY A 1 376 ? 3.709 -11.968 18.574 1.00 47.78 376 GLY A CA 1
ATOM 2923 C C . GLY A 1 376 ? 4.421 -10.868 17.774 1.00 47.78 376 GLY A C 1
ATOM 2924 O O . GLY A 1 376 ? 5.376 -11.203 17.076 1.00 47.78 376 GLY A O 1
ATOM 2925 N N . GLY A 1 377 ? 3.983 -9.603 17.860 1.00 41.69 377 GLY A N 1
ATOM 2926 C CA . GLY A 1 377 ? 4.537 -8.445 17.130 1.00 41.69 377 GLY A CA 1
ATOM 2927 C C . GLY A 1 377 ? 4.366 -7.107 17.856 1.00 41.69 377 GLY A C 1
ATOM 2928 O O . GLY A 1 377 ? 4.037 -7.126 19.063 1.00 41.69 377 GLY A O 1
#

pLDDT: mean 78.96, std 22.13, range [29.33, 97.94]

Nearest PDB structures (foldseek):
  6g7c-assembly1_E  TM=5.819E-01  e=6.731E-10  Aeromonas hydrophila subsp. hydrophila ATCC 7966
  6g7b-assembly2_A  TM=9.063E-01  e=1.114E-05  Aeromonas hydrophila subsp. hydrophila ATCC 7966
  4yo3-assembly1_A  TM=8.574E-01  e=6.108E-05  Escherichia coli 042
  4jhr-assembly1_B  TM=3.898E-01  e=8.211E-01  Mus musculus
  6lyr-assembly1_D  TM=3.170E-01  e=3.294E-01  Escherichia coli K-12

Radius of gyration: 34.43 Å; Cα contacts (8 Å, |Δi|>4): 347; chains: 1; bounding box: 94×102×73 Å

Solvent-accessible surface area (backbone atoms only — not comparable to full-atom values): 22332 Å² total; per-residue (Å²): 135,86,84,89,86,84,91,88,79,88,90,88,78,89,90,84,86,87,90,90,82,91,89,89,85,84,84,86,87,87,85,85,87,89,91,88,86,88,80,86,84,88,80,86,86,81,83,80,82,81,72,83,81,78,77,74,78,77,74,75,79,75,68,72,85,67,83,75,84,44,72,67,50,43,57,51,38,50,53,40,51,36,51,52,32,44,56,53,19,52,52,40,42,76,74,37,72,52,47,38,65,22,55,44,38,40,47,51,52,64,48,75,80,59,86,64,80,77,76,55,59,98,46,33,20,85,46,76,66,79,58,67,70,56,54,53,48,50,53,54,33,56,76,69,65,42,36,73,63,43,40,57,53,43,52,65,46,39,70,76,40,74,66,44,46,43,56,55,48,50,40,37,53,30,32,54,74,76,32,79,77,20,46,63,23,30,54,34,50,41,50,58,49,24,65,47,36,79,74,42,59,68,60,63,71,27,18,19,58,83,63,51,54,22,34,46,73,73,37,45,54,47,39,59,70,46,24,53,56,62,46,54,80,67,73,64,88,67,91,71,94,77,79,74,84,50,76,47,59,58,48,42,53,49,21,52,54,31,41,73,74,67,41,48,70,58,20,53,46,52,42,53,52,50,40,73,66,41,88,45,73,69,55,32,49,52,28,50,52,45,45,27,51,52,33,48,71,76,65,44,24,62,68,18,32,58,53,42,54,54,50,51,53,53,43,64,71,70,54,34,74,82,79,46,38,66,59,54,25,53,48,27,47,54,34,27,52,21,39,51,59,44,37,76,73,48,75,82,50,63,68,57,48,60,51,33,52,52,26,47,56,54,16,42,73,56,32,49,67,62,41,53,58,68,70,71,111